Protein AF-A0A949KQK7-F1 (afdb_monomer)

Radius of gyration: 73.21 Å; Cα contacts (8 Å, |Δi|>4): 911; chains: 1; bounding box: 115×101×206 Å

Sequence (648 aa):
MLSIGRLEKIIQSLLAGIFLVFAVVSFAQAEELTQQEREYLRQKGAIVFISQTHYPPFEFLGEDGDHTGMSIELARWIATRFGFKTRFVNASFKDAQETVLSGNADVITSLFYSKKRDQVFDFTQIMFSVPASIFVKSDRPDIKRIEDLNGKTIAMQAGDYAYEFLESRRIKFKVVWTSNFAQATDMVIAGKADAVIGDEQIVLYHIYSNHLTDLIKKVGMPLYVGQNCMGVKHGNHVLQSILNKGISLAKETGTLDRINTTWLGIQYKVGKPFVVRNLNYFLTSAGLLIALALLAWLWNIRLRILVNKRAEALSHSEATLRAILANSPLGIGLVKNQVMVWHNQALGKMLGSGLKELDGQNLAKFFPNAVAFGRTAATIGNSLNETGEAVVETKCVRMDGTALDCVVHCAFLGDGEDGDAIIVMAQDISEQKQAQTKLIESEERYRLLAEHASDVIWSIDKDFKVTYVSPSVGKLRGFTPAEVVGQPLENTLSPKSMQLVHEVIKKITAQIAGGDHDIPSFTLELEQPRKDGSTVWTEVVVDVVFDAQSNYSHLQGVSRDITLRRELEAKLREAQKIEYLGALSAGIAHEFNNIMAVIMGYAELALGDIADPTALNSQLNEIINAAMRARNLVRQILIFSRQIEIEK

Foldseek 3Di:
DPDPVVVVVVVVVVVVVVVVVVVPPDPDDQDDADPVLLVCLVPVAAAEEEFEADFPQQWHADPVRDIHHLLVVLVVQLCVVSVHHYDYDYDHPVVNLVCQLVVVHFKHSKDFDDPVCVVWWDWAAFLDWWFWFKKAWLPDDQDAELQSQAAFEEEEEPPDPVVVLNVVVVGHHHYDYDNDLLVRLVCRLVVVGGIYTDRCLRNLLSCVVVVVPNTMDTHDGGSGITRITMIGTPPVVSVSVSSNSSSVVCVVVCVSVVSVCVRNNDDPPVPPPPCVVCVVVVVVVVVVVVVVVVVVVVVVVVVVVVVVVVVCVVVVVVVVVLVCQQPPCWWKFKDFPQFTQATYQNVQVVQVHDRPPRHGDGQCLFALHPVQVVVVVVQQVVCCVVPQKGWDWGWTAHPVGDIFTKIKIKGWDDDDDSGGMIMIIIDGCRVVVVVVVVVVVVVVVVLVCLQPDCWKKWWAWPQQFTQFIGQNCCVQAVDGRVVRGRDHPVLFFDPVQVVVVVVVVVVVVVCLVVVHLPDDKDWDFTWTHHPVRDIFTWIKIKDFDADPVSHGGIIIIITDTCPVVVVVVVVVVVVVVVVVVVVVVVVLVVLLVVLVVLLVVLVVVLVVPVVDPVSNVVSVVSNVVSVVVNVVSVVVVVVVVVVVVVVD

Secondary structure (DSSP, 8-state):
---HHHHHHHHHHHHHHHHHHHTT----PPPPPPHHHHHHHHHH-SEEEEEESEETTTEEE-TTS-EESHHHHHHHHHHHHHT--EEEEEE-HHHHHHHHHTTS-SEEEEEE--TTGGGTEEEPSPSEEEEEEEEEETT--S--SGGGGTT-EEEEETT-THHHHHHHTT---EEEEESSHHHHHHHHHTTSSSEEEEEHHHHHHHHHHTT-TTTEEEEEEEEEEEEEEEEEETT-HHHHHHHHHHHHHHHHTTHHHHHHHHHH---------HHHHSHHHHHHHHHHHHHHHHHHHHHHHHHHHHHHHHHHHHHHHHHHHHHHHHH-SSEEEEEETTEEEEE-HHHHHHHT--TTTSTT-BGGGGSSSHHHHHHHHHHHHHHHHHHSEEEEEEEEE-TTS-EEEEEEEEEE--SSS-TTEEEEEEEE-HHHHHHHHHHHHHHHHHHHHHHH-SSEEEEE-TTSBEEEE-TTHHHHHS--HHHHTT-BGGGGS-HHHHHHHHHHHHHHHHHHHTT---PPPEEEEEEEE-TTS-EEEEEEEEEEEE-TTS-EEEEEEEEEE-HHHHHHHHHHHHHHHHHHHHHHHHHHHHHHHHHHHHHHHHHHHHHH-TT-HHHHHHHHHHHHHHHHHHHHHHHHHHHHHHHHHHT-

pLDDT: mean 82.67, std 11.77, range [35.28, 97.31]

Mean predicted aligned error: 20.97 Å

Solvent-accessible surface area (backbone atoms only — not comparable to full-atom values): 34744 Å² total; per-residue (Å²): 134,83,58,72,70,60,57,53,51,53,51,53,53,50,53,53,51,52,53,56,63,64,70,66,71,76,83,82,74,81,76,74,82,51,74,68,48,54,50,48,52,70,72,68,50,62,47,29,33,33,37,44,61,85,41,54,56,40,25,21,60,44,99,88,68,46,84,35,33,50,43,46,50,50,52,52,49,36,26,64,75,72,72,47,49,78,42,82,44,78,33,55,77,69,54,35,54,52,36,25,70,72,63,81,26,53,28,34,50,74,40,68,72,45,82,79,52,56,75,57,24,40,66,34,63,72,74,44,80,37,36,29,28,40,32,30,37,51,90,57,80,79,59,51,46,80,77,51,44,53,77,33,36,33,15,29,34,72,90,49,68,65,57,62,53,40,52,77,69,70,53,52,62,44,79,43,78,26,95,37,57,60,58,12,46,51,34,21,67,72,65,78,20,62,24,20,60,36,47,38,62,37,48,49,42,47,29,62,78,66,71,37,66,81,48,41,38,80,36,55,72,56,81,48,68,44,41,30,13,35,32,25,37,54,90,46,58,61,62,37,48,54,52,32,45,36,52,50,49,28,54,75,71,43,48,49,58,47,47,50,32,74,76,70,41,83,73,80,67,77,67,65,54,72,65,66,68,39,37,64,60,52,52,51,50,49,50,51,50,52,51,51,49,49,50,52,49,52,48,51,51,52,48,52,53,52,50,49,52,51,51,49,52,49,53,48,50,51,50,48,51,51,50,51,44,50,69,30,88,46,15,37,34,37,29,42,88,61,22,28,70,40,63,26,50,28,32,20,59,71,35,66,46,56,85,69,70,54,48,73,37,54,58,62,73,36,25,87,38,73,66,57,33,53,53,51,51,51,53,41,51,52,32,32,74,73,68,50,42,23,76,47,79,47,62,34,25,25,76,88,67,53,75,43,42,28,41,39,38,38,34,66,68,76,96,70,97,66,88,57,41,34,40,37,37,37,37,82,40,48,66,58,54,50,51,53,49,50,48,52,53,48,53,52,49,53,51,51,53,48,59,67,36,83,48,26,43,37,30,24,41,85,84,43,24,26,72,42,50,27,58,25,36,33,79,75,30,62,42,54,40,80,74,50,42,68,37,51,55,75,84,56,38,34,77,74,35,44,55,58,48,52,58,50,50,54,52,50,54,51,39,51,74,69,72,53,85,85,68,76,71,46,76,45,84,34,42,28,60,28,73,89,74,51,73,43,44,24,43,34,41,41,40,76,38,61,44,101,81,70,43,86,50,34,40,38,36,39,38,34,83,37,53,69,58,53,51,51,53,51,52,48,53,52,50,51,53,51,50,56,53,51,58,49,51,55,55,50,51,52,54,48,49,53,37,48,50,51,32,50,52,30,51,56,49,35,70,71,37,68,90,39,69,67,61,28,52,53,29,52,49,50,29,52,53,30,54,52,51,51,55,51,52,56,50,53,52,56,53,54,58,48,56,69,58,72,77,111

Nearest PDB structures (foldseek):
  3h7m-assembly1_A  TM=8.837E-01  e=1.403E-20  Geobacter sulfurreducens
  3mpl-assembly1_A  TM=8.705E-01  e=1.695E-18  Bordetella pertussis Tohama I
  4q0c-assembly1_A  TM=7.655E-01  e=6.067E-19  Bordetella pertussis Tohama I
  3mpk-assembly1_A  TM=8.486E-01  e=9.945E-18  Bordetella pertussis Tohama I
  3del-assembly4_F  TM=5.961E-01  e=1.156E-13  Chlamydia trachomatis

Structure (mmCIF, N/CA/C/O backbone):
data_AF-A0A949KQK7-F1
#
_entry.id   AF-A0A949KQK7-F1
#
loop_
_atom_site.group_PDB
_atom_site.id
_atom_site.type_symbol
_atom_site.label_atom_id
_atom_site.label_alt_id
_atom_site.label_comp_id
_atom_site.label_asym_id
_atom_site.label_entity_id
_atom_site.label_seq_id
_atom_site.pdbx_PDB_ins_code
_atom_site.Cartn_x
_atom_site.Cartn_y
_atom_site.Cartn_z
_atom_site.occupancy
_atom_site.B_iso_or_equiv
_atom_site.auth_seq_id
_atom_site.auth_comp_id
_atom_site.auth_asym_id
_atom_site.auth_atom_id
_atom_site.pdbx_PDB_model_num
ATOM 1 N N . MET A 1 1 ? 0.143 -2.355 4.812 1.00 43.78 1 MET A N 1
ATOM 2 C CA . MET A 1 1 ? -0.078 -0.892 4.872 1.00 43.78 1 MET A CA 1
ATOM 3 C C . MET A 1 1 ? 1.267 -0.189 4.716 1.00 43.78 1 MET A C 1
ATOM 5 O O . MET A 1 1 ? 2.019 -0.099 5.676 1.00 43.78 1 MET A O 1
ATOM 9 N N . LEU A 1 2 ? 1.632 0.234 3.504 1.00 42.09 2 LEU A N 1
ATOM 10 C CA . LEU A 1 2 ? 2.791 1.115 3.312 1.00 42.09 2 LEU A CA 1
ATOM 11 C C . LEU A 1 2 ? 2.378 2.525 3.752 1.00 42.09 2 LEU A C 1
ATOM 13 O O . LEU A 1 2 ? 1.334 3.011 3.318 1.00 42.09 2 LEU A O 1
ATOM 17 N N . SER A 1 3 ? 3.140 3.143 4.660 1.00 52.34 3 SER A N 1
ATOM 18 C CA . SER A 1 3 ? 2.820 4.479 5.169 1.00 52.34 3 SER A CA 1
ATOM 19 C C . SER A 1 3 ? 2.810 5.494 4.025 1.00 52.34 3 SER A C 1
ATOM 21 O O . SER A 1 3 ? 3.633 5.429 3.110 1.00 52.34 3 SER A O 1
ATOM 23 N N . ILE A 1 4 ? 1.867 6.434 4.081 1.00 57.91 4 ILE A N 1
ATOM 24 C CA . ILE A 1 4 ? 1.615 7.455 3.052 1.00 57.91 4 ILE A CA 1
ATOM 25 C C . ILE A 1 4 ? 2.910 8.200 2.660 1.00 57.91 4 ILE A C 1
ATOM 27 O O . ILE A 1 4 ? 3.139 8.452 1.480 1.00 57.91 4 ILE A O 1
ATOM 31 N N . GLY A 1 5 ? 3.826 8.413 3.613 1.00 60.97 5 GLY A N 1
ATOM 32 C CA . GLY A 1 5 ? 5.120 9.057 3.362 1.00 60.97 5 GLY A CA 1
ATOM 33 C C . GLY A 1 5 ? 6.125 8.237 2.536 1.00 60.97 5 GLY A C 1
ATOM 34 O O . GLY A 1 5 ? 6.998 8.818 1.894 1.00 60.97 5 GLY A O 1
ATOM 35 N N . ARG A 1 6 ? 6.030 6.898 2.493 1.00 61.12 6 ARG A N 1
ATOM 36 C CA . ARG A 1 6 ? 6.888 6.086 1.602 1.00 61.12 6 ARG A CA 1
ATOM 37 C C . ARG A 1 6 ? 6.445 6.180 0.145 1.00 61.12 6 ARG A C 1
ATOM 39 O O . ARG A 1 6 ? 7.294 6.132 -0.738 1.00 61.12 6 ARG A O 1
ATOM 46 N N . LEU A 1 7 ? 5.146 6.344 -0.105 1.00 60.44 7 LEU A N 1
ATOM 47 C CA . LEU A 1 7 ? 4.610 6.463 -1.461 1.00 60.44 7 LEU A CA 1
ATOM 48 C C . LEU A 1 7 ? 4.981 7.815 -2.095 1.00 60.44 7 LEU A C 1
ATOM 50 O O . LEU A 1 7 ? 5.366 7.856 -3.259 1.00 60.44 7 LEU A O 1
ATOM 54 N N . GLU A 1 8 ? 4.953 8.903 -1.317 1.00 62.94 8 GLU A N 1
ATOM 55 C CA . GLU A 1 8 ? 5.377 10.235 -1.780 1.00 62.94 8 GLU A CA 1
ATOM 56 C C . GLU A 1 8 ? 6.862 10.284 -2.147 1.00 62.94 8 GLU A C 1
ATOM 58 O O . GLU A 1 8 ? 7.214 10.827 -3.194 1.00 62.94 8 GLU A O 1
ATOM 63 N N . LYS A 1 9 ? 7.730 9.642 -1.352 1.00 66.81 9 LYS A N 1
ATOM 64 C CA . LYS A 1 9 ? 9.161 9.546 -1.675 1.00 66.81 9 LYS A CA 1
ATOM 65 C C . LYS A 1 9 ? 9.409 8.794 -2.980 1.00 66.81 9 LYS A C 1
ATOM 67 O O . LYS A 1 9 ? 10.209 9.248 -3.787 1.00 66.81 9 LYS A O 1
ATOM 72 N N . ILE A 1 10 ? 8.693 7.695 -3.223 1.00 70.75 10 ILE A N 1
ATOM 73 C CA . ILE A 1 10 ? 8.828 6.913 -4.463 1.00 70.75 10 ILE A CA 1
ATOM 74 C C . ILE A 1 10 ? 8.394 7.738 -5.685 1.00 70.75 10 ILE A C 1
ATOM 76 O O . ILE A 1 10 ? 9.071 7.711 -6.711 1.00 70.75 10 ILE A O 1
ATOM 80 N N . ILE A 1 11 ? 7.315 8.518 -5.568 1.00 68.50 11 ILE A N 1
ATOM 81 C CA . ILE A 1 11 ? 6.828 9.391 -6.648 1.00 68.50 11 ILE A CA 1
ATOM 82 C C . ILE A 1 11 ? 7.821 10.528 -6.932 1.00 68.50 11 ILE A C 1
ATOM 84 O O . ILE A 1 11 ? 8.113 10.800 -8.096 1.00 68.50 11 ILE A O 1
ATOM 88 N N . GLN A 1 12 ? 8.394 11.149 -5.897 1.00 67.38 12 GLN A N 1
ATOM 89 C CA . GLN A 1 12 ? 9.430 12.174 -6.068 1.00 67.38 12 GLN A CA 1
ATOM 90 C C . GLN A 1 12 ? 10.703 11.608 -6.712 1.00 67.38 12 GLN A C 1
ATOM 92 O O . GLN A 1 12 ? 11.274 12.248 -7.593 1.00 67.38 12 GLN A O 1
ATOM 97 N N . SER A 1 13 ? 11.123 10.395 -6.338 1.00 65.75 13 SER A N 1
ATOM 98 C CA . SER A 1 13 ? 12.277 9.726 -6.953 1.00 65.75 13 SER A CA 1
ATOM 99 C C . SER A 1 13 ? 12.036 9.366 -8.424 1.00 65.75 13 SER A C 1
ATOM 101 O O . SER A 1 13 ? 12.937 9.518 -9.246 1.00 65.75 13 SER A O 1
ATOM 103 N N . LEU A 1 14 ? 10.819 8.942 -8.779 1.00 64.00 14 LEU A N 1
ATOM 104 C CA . LEU A 1 14 ? 10.433 8.655 -10.166 1.00 64.00 14 LEU A CA 1
ATOM 105 C C . LEU A 1 14 ? 10.374 9.923 -11.027 1.00 64.00 14 LEU A C 1
ATOM 107 O O . LEU A 1 14 ? 10.883 9.919 -12.146 1.00 64.00 14 LEU A O 1
ATOM 111 N N . LEU A 1 15 ? 9.818 11.020 -10.504 1.00 58.22 15 LEU A N 1
ATOM 112 C CA . LEU A 1 15 ? 9.788 12.313 -11.197 1.00 58.22 15 LEU A CA 1
ATOM 113 C C . LEU A 1 15 ? 11.195 12.892 -11.394 1.00 58.22 15 LEU A C 1
ATOM 115 O O . LEU A 1 15 ? 11.500 13.378 -12.481 1.00 58.22 15 LEU A O 1
ATOM 119 N N . ALA A 1 16 ? 12.069 12.775 -10.391 1.00 56.09 16 ALA A N 1
ATOM 120 C CA . ALA A 1 16 ? 13.472 13.171 -10.508 1.00 56.09 16 ALA A CA 1
ATOM 121 C C . ALA A 1 16 ? 14.220 12.327 -11.555 1.00 56.09 16 ALA A C 1
ATOM 123 O O . ALA A 1 16 ? 14.989 12.872 -12.344 1.00 56.09 16 ALA A O 1
ATOM 124 N N . GLY A 1 17 ? 13.945 11.019 -11.622 1.00 52.69 17 GLY A N 1
ATOM 125 C CA . GLY A 1 17 ? 14.497 10.134 -12.650 1.00 52.69 17 GLY A CA 1
ATOM 126 C C . GLY A 1 17 ? 14.051 10.508 -14.067 1.00 52.69 17 GLY A C 1
ATOM 127 O O . GLY A 1 17 ? 14.869 10.526 -14.982 1.00 52.69 17 GLY A O 1
ATOM 128 N N . ILE A 1 18 ? 12.781 10.882 -14.250 1.00 56.75 18 ILE A N 1
ATOM 129 C CA . ILE A 1 18 ? 12.244 11.318 -15.551 1.00 56.75 18 ILE A CA 1
ATOM 130 C C . ILE A 1 18 ? 12.834 12.674 -15.973 1.00 56.75 18 ILE A C 1
ATOM 132 O O . ILE A 1 18 ? 13.157 12.860 -17.146 1.00 56.75 18 ILE A O 1
ATOM 136 N N . PHE A 1 19 ? 13.048 13.597 -15.029 1.00 49.59 19 PHE A N 1
ATOM 137 C CA . PHE A 1 19 ? 13.694 14.886 -15.305 1.00 49.59 19 PHE A CA 1
ATOM 138 C C . PHE A 1 19 ? 15.176 14.722 -15.679 1.00 49.59 19 PHE A C 1
ATOM 140 O O . PHE A 1 19 ? 15.670 15.412 -16.569 1.00 49.59 19 PHE A O 1
ATOM 147 N N . LEU A 1 20 ? 15.866 13.754 -15.064 1.00 47.12 20 LEU A N 1
ATOM 148 C CA . LEU A 1 20 ? 17.252 13.421 -15.398 1.00 47.12 20 LEU A CA 1
ATOM 149 C C . LEU A 1 20 ? 17.371 12.818 -16.805 1.00 47.12 20 LEU A C 1
ATOM 151 O O . LEU A 1 20 ? 18.326 13.111 -17.511 1.00 47.12 20 LEU A O 1
ATOM 155 N N . VAL A 1 21 ? 16.387 12.023 -17.241 1.00 50.41 21 VAL A N 1
ATOM 156 C CA . VAL A 1 21 ? 16.358 11.445 -18.598 1.00 50.41 21 VAL A CA 1
ATOM 157 C C . VAL A 1 21 ? 16.067 12.511 -19.665 1.00 50.41 21 VAL A C 1
ATOM 159 O O . VAL A 1 21 ? 16.608 12.429 -20.765 1.00 50.41 21 VAL A O 1
ATOM 162 N N . PHE A 1 22 ? 15.286 13.550 -19.347 1.00 46.00 22 PHE A N 1
ATOM 163 C CA . PHE A 1 22 ? 15.026 14.664 -20.272 1.00 46.00 22 PHE A CA 1
ATOM 164 C C . PHE A 1 22 ? 16.186 15.667 -20.386 1.00 46.00 22 PHE A C 1
ATOM 166 O O . PHE A 1 22 ? 16.317 16.328 -21.414 1.00 46.00 22 PHE A O 1
ATOM 173 N N . ALA A 1 23 ? 17.060 15.753 -19.380 1.00 38.84 23 ALA A N 1
ATOM 174 C CA . ALA A 1 23 ? 18.218 16.648 -19.395 1.00 38.84 23 ALA A CA 1
ATOM 175 C C . ALA A 1 23 ? 19.399 16.143 -20.257 1.00 38.84 23 ALA A C 1
ATOM 177 O O . ALA A 1 23 ? 20.350 16.890 -20.473 1.00 38.84 23 ALA A O 1
ATOM 178 N N . VAL A 1 24 ? 19.350 14.909 -20.782 1.00 38.44 24 VAL A N 1
ATOM 179 C CA . VAL A 1 24 ? 20.437 14.300 -21.588 1.00 38.44 24 VAL A CA 1
ATOM 180 C C . VAL A 1 24 ? 20.128 14.318 -23.095 1.00 38.44 24 VAL A C 1
ATOM 182 O O . VAL A 1 24 ? 20.645 13.515 -23.867 1.00 38.44 24 VAL A O 1
ATOM 185 N N . VAL A 1 25 ? 19.306 15.259 -23.566 1.00 39.59 25 VAL A N 1
ATOM 186 C CA . VAL A 1 25 ? 19.261 15.579 -25.002 1.00 39.59 25 VAL A CA 1
ATOM 187 C C . VAL A 1 25 ? 20.392 16.568 -25.291 1.00 39.59 25 VAL A C 1
ATOM 189 O O . VAL A 1 25 ? 20.261 17.774 -25.104 1.00 39.59 25 VAL A O 1
ATOM 192 N N . SER A 1 26 ? 21.540 16.009 -25.673 1.00 35.28 26 SER A N 1
ATOM 193 C CA . SER A 1 26 ? 22.795 16.698 -25.974 1.00 35.28 26 SER A CA 1
ATOM 194 C C . SER A 1 26 ? 22.637 17.856 -26.964 1.00 35.28 26 SER A C 1
ATOM 196 O O . SER A 1 26 ? 22.290 17.651 -28.126 1.00 35.28 26 SER A O 1
ATOM 198 N N . PHE A 1 27 ? 23.028 19.057 -26.539 1.00 35.84 27 PHE A N 1
ATOM 199 C CA . PHE A 1 27 ? 23.595 20.049 -27.447 1.00 35.84 27 PHE A CA 1
ATOM 200 C C . PHE A 1 27 ? 25.020 19.598 -27.791 1.00 35.84 27 PHE A C 1
ATOM 202 O O . PHE A 1 27 ? 25.935 19.750 -26.985 1.00 35.84 27 PHE A O 1
ATOM 209 N N . ALA A 1 28 ? 25.209 19.003 -28.967 1.00 40.41 28 ALA A N 1
ATOM 210 C CA . ALA A 1 28 ? 26.539 18.822 -29.536 1.00 40.41 28 ALA A CA 1
ATOM 211 C C . ALA A 1 28 ? 26.996 20.175 -30.107 1.00 40.41 28 ALA A C 1
ATOM 213 O O . ALA A 1 28 ? 26.491 20.623 -31.135 1.00 40.41 28 ALA A O 1
ATOM 214 N N . GLN A 1 29 ? 27.892 20.867 -29.401 1.00 41.12 29 GLN A N 1
ATOM 215 C CA . GLN A 1 29 ? 28.650 21.981 -29.968 1.00 41.12 29 GLN A CA 1
ATOM 216 C C . GLN A 1 29 ? 29.774 21.406 -30.836 1.00 41.12 29 GLN A C 1
ATOM 218 O O . GLN A 1 29 ? 30.552 20.581 -30.365 1.00 41.12 29 GLN A O 1
ATOM 223 N N . ALA A 1 30 ? 29.857 21.851 -32.088 1.00 49.88 30 ALA A N 1
ATOM 224 C CA . ALA A 1 30 ? 30.964 21.542 -32.984 1.00 49.88 30 ALA A CA 1
ATOM 225 C C . ALA A 1 30 ? 32.301 22.013 -32.371 1.00 49.88 30 ALA A C 1
ATOM 227 O O . ALA A 1 30 ? 32.424 23.173 -31.976 1.00 49.88 30 ALA A O 1
ATOM 228 N N . GLU A 1 31 ? 33.299 21.130 -32.280 1.00 61.34 31 GLU A N 1
ATOM 229 C CA . GLU A 1 31 ? 34.585 21.431 -31.636 1.00 61.34 31 GLU A CA 1
ATOM 230 C C . GLU A 1 31 ? 35.428 22.437 -32.445 1.00 61.34 31 GLU A C 1
ATOM 232 O O . GLU A 1 31 ? 35.835 22.176 -33.579 1.00 61.34 31 GLU A O 1
ATOM 237 N N . GLU A 1 32 ? 35.758 23.584 -31.843 1.00 79.38 32 GLU A N 1
ATOM 238 C CA . GLU A 1 32 ? 36.748 24.523 -32.384 1.00 79.38 32 GLU A CA 1
ATOM 239 C C . GLU A 1 32 ? 38.189 23.970 -32.290 1.00 79.38 32 GLU A C 1
ATOM 241 O O . GLU A 1 32 ? 38.509 23.089 -31.480 1.00 79.38 32 GLU A O 1
ATOM 246 N N . LEU A 1 33 ? 39.104 24.501 -33.116 1.00 87.50 33 LEU A N 1
ATOM 247 C CA . LEU A 1 33 ? 40.530 24.165 -33.021 1.00 87.50 33 LEU A CA 1
ATOM 248 C C . LEU A 1 33 ? 41.122 24.634 -31.684 1.00 87.50 33 LEU A C 1
ATOM 250 O O . LEU A 1 33 ? 40.883 25.759 -31.239 1.00 87.50 33 LEU A O 1
ATOM 254 N N . THR A 1 34 ? 41.958 23.798 -31.071 1.00 91.25 34 THR A N 1
ATOM 255 C CA . THR A 1 34 ? 42.685 24.150 -29.848 1.00 91.25 34 THR A CA 1
ATOM 256 C C . THR A 1 34 ? 43.791 25.167 -30.139 1.00 91.25 34 THR A C 1
ATOM 258 O O . THR A 1 34 ? 44.189 25.404 -31.283 1.00 91.25 34 THR A O 1
ATOM 261 N N . GLN A 1 35 ? 44.334 25.788 -29.089 1.00 87.88 35 GLN A N 1
ATOM 262 C CA . GLN A 1 35 ? 45.470 26.702 -29.232 1.00 87.88 35 GLN A CA 1
ATOM 263 C C . GLN A 1 35 ? 46.709 26.008 -29.828 1.00 87.88 35 GLN A C 1
ATOM 265 O O . GLN A 1 35 ? 47.366 26.593 -30.685 1.00 87.88 35 GLN A O 1
ATOM 270 N N . GLN A 1 36 ? 46.979 24.757 -29.438 1.00 91.19 36 GLN A N 1
ATOM 271 C CA . GLN A 1 36 ? 48.092 23.956 -29.959 1.00 91.19 36 GLN A CA 1
ATOM 272 C C . GLN A 1 36 ? 47.938 23.658 -31.459 1.00 91.19 36 GLN A C 1
ATOM 274 O O . GLN A 1 36 ? 48.897 23.768 -32.216 1.00 91.19 36 GLN A O 1
ATOM 279 N N . GLU A 1 37 ? 46.725 23.326 -31.901 1.00 92.94 37 GLU A N 1
ATOM 280 C CA . GLU A 1 37 ? 46.416 23.042 -33.307 1.00 92.94 37 GLU A CA 1
ATOM 281 C C . GLU A 1 37 ? 46.562 24.289 -34.189 1.00 92.94 37 GLU A C 1
ATOM 283 O O . GLU A 1 37 ? 47.128 24.226 -35.281 1.00 92.94 37 GLU A O 1
ATOM 288 N N . ARG A 1 38 ? 46.104 25.447 -33.698 1.00 90.75 38 ARG A N 1
ATOM 289 C CA . ARG A 1 38 ? 46.267 26.728 -34.402 1.00 90.75 38 ARG A CA 1
ATOM 290 C C . ARG A 1 38 ? 47.735 27.114 -34.559 1.00 90.75 38 ARG A C 1
ATOM 292 O O . ARG A 1 38 ? 48.121 27.591 -35.623 1.00 90.75 38 ARG A O 1
ATOM 299 N N . GLU A 1 39 ? 48.544 26.902 -33.525 1.00 91.12 39 GLU A N 1
ATOM 300 C CA . GLU A 1 39 ? 49.979 27.188 -33.581 1.00 91.12 39 GLU A CA 1
ATOM 301 C C . GLU A 1 39 ? 50.711 26.229 -34.529 1.00 91.12 39 GLU A C 1
ATOM 303 O O . GLU A 1 39 ? 51.517 26.669 -35.348 1.00 91.12 39 GLU A O 1
ATOM 308 N N . TYR A 1 40 ? 50.351 24.941 -34.512 1.00 92.94 40 TYR A N 1
ATOM 309 C CA . TYR A 1 40 ? 50.865 23.959 -35.467 1.00 92.94 40 TYR A CA 1
ATOM 310 C C . TYR A 1 40 ? 50.624 24.392 -36.919 1.00 92.94 40 TYR A C 1
ATOM 312 O O . TYR A 1 40 ? 51.561 24.410 -37.717 1.00 92.94 40 TYR A O 1
ATOM 320 N N . LEU A 1 41 ? 49.397 24.806 -37.264 1.00 91.81 41 LEU A N 1
ATOM 321 C CA . LEU A 1 41 ? 49.068 25.259 -38.623 1.00 91.81 41 LEU A CA 1
ATOM 322 C C . LEU A 1 41 ? 49.826 26.533 -39.029 1.00 91.81 41 LEU A C 1
ATOM 324 O O . LEU A 1 41 ? 50.193 26.674 -40.195 1.00 91.81 41 LEU A O 1
ATOM 328 N N . ARG A 1 42 ? 50.097 27.447 -38.085 1.00 88.06 42 ARG A N 1
ATOM 329 C CA . ARG A 1 42 ? 50.893 28.660 -38.346 1.00 88.06 42 ARG A CA 1
ATOM 330 C C . ARG A 1 42 ? 52.354 28.344 -38.660 1.00 88.06 42 ARG A C 1
ATOM 332 O O . ARG A 1 42 ? 52.924 28.979 -39.542 1.00 88.06 42 ARG A O 1
ATOM 339 N N . GLN A 1 43 ? 52.945 27.375 -37.962 1.00 90.12 43 GLN A N 1
ATOM 340 C CA . GLN A 1 43 ? 54.361 27.021 -38.107 1.00 90.12 43 GLN A CA 1
ATOM 341 C C . GLN A 1 43 ? 54.630 26.068 -39.280 1.00 90.12 43 GLN A C 1
ATOM 343 O O . GLN A 1 43 ? 55.660 26.178 -39.941 1.00 90.12 43 GLN A O 1
ATOM 348 N N . LYS A 1 44 ? 53.715 25.128 -39.552 1.00 86.06 44 LYS A N 1
ATOM 349 C CA . LYS A 1 44 ? 53.914 24.032 -40.515 1.00 86.06 44 LYS A CA 1
ATOM 350 C C . LYS A 1 44 ? 53.931 24.488 -41.983 1.00 86.06 44 LYS A C 1
ATOM 352 O O . LYS A 1 44 ? 54.554 23.829 -42.813 1.00 86.06 44 LYS A O 1
ATOM 357 N N . GLY A 1 45 ? 53.283 25.607 -42.312 1.00 86.38 45 GLY A N 1
ATOM 358 C CA . GLY A 1 45 ? 53.172 26.100 -43.688 1.00 86.38 45 GLY A CA 1
ATOM 359 C C . GLY A 1 45 ? 52.099 25.361 -44.497 1.00 86.38 45 GLY A C 1
ATOM 360 O O . GLY A 1 45 ? 50.999 25.124 -44.003 1.00 86.38 45 GLY A O 1
ATOM 361 N N . ALA A 1 46 ? 52.376 25.045 -45.766 1.00 92.44 46 ALA A N 1
ATOM 362 C CA . ALA A 1 46 ? 51.423 24.318 -46.607 1.00 92.44 46 ALA A CA 1
ATOM 363 C C . ALA A 1 46 ? 51.441 22.817 -46.283 1.00 92.44 46 ALA A C 1
ATOM 365 O O . ALA A 1 46 ? 52.484 22.181 -46.410 1.00 92.44 46 ALA A O 1
ATOM 366 N N . ILE A 1 47 ? 50.282 22.257 -45.929 1.00 95.50 47 ILE A N 1
ATOM 367 C CA . ILE A 1 47 ? 50.118 20.818 -45.699 1.00 95.50 47 ILE A CA 1
ATOM 368 C C . ILE A 1 47 ? 50.156 20.094 -47.044 1.00 95.50 47 ILE A C 1
ATOM 370 O O . ILE A 1 47 ? 49.399 20.424 -47.965 1.00 95.50 47 ILE A O 1
ATOM 374 N N . VAL A 1 48 ? 51.051 19.116 -47.158 1.00 95.69 48 VAL A N 1
ATOM 375 C CA . VAL A 1 48 ? 51.281 18.358 -48.388 1.00 95.69 48 VAL A CA 1
ATOM 376 C C . VAL A 1 48 ? 50.441 17.085 -48.375 1.00 95.69 48 VAL A C 1
ATOM 378 O O . VAL A 1 48 ? 50.726 16.143 -47.636 1.00 95.69 48 VAL A O 1
ATOM 381 N N . PHE A 1 49 ? 49.417 17.059 -49.215 1.00 94.88 49 PHE A N 1
ATOM 382 C CA . PHE A 1 49 ? 48.546 15.916 -49.438 1.00 94.88 49 PHE A CA 1
ATOM 383 C C . PHE A 1 49 ? 49.081 15.092 -50.610 1.00 94.88 49 PHE A C 1
ATOM 385 O O . PHE A 1 49 ? 49.262 15.624 -51.706 1.00 94.88 49 PHE A O 1
ATOM 392 N N . ILE A 1 50 ? 49.336 13.804 -50.392 1.00 92.38 50 ILE A N 1
ATOM 393 C CA . ILE A 1 50 ? 49.693 12.882 -51.466 1.00 92.38 50 ILE A CA 1
ATOM 394 C C . ILE A 1 50 ? 48.450 12.161 -51.964 1.00 92.38 50 ILE A C 1
ATOM 396 O O . ILE A 1 50 ? 47.752 11.535 -51.172 1.00 92.38 50 ILE A O 1
ATOM 400 N N . SER A 1 51 ? 48.202 12.291 -53.262 1.00 85.50 51 SER A N 1
ATOM 401 C CA . SER A 1 51 ? 47.044 11.796 -53.992 1.00 85.50 51 SER A CA 1
ATOM 402 C C . SER A 1 51 ? 47.446 10.663 -54.927 1.00 85.50 51 SER A C 1
ATOM 404 O O . SER A 1 51 ? 48.541 10.667 -55.498 1.00 85.50 51 SER A O 1
ATOM 406 N N . GLN A 1 52 ? 46.545 9.711 -55.136 1.00 77.25 52 GLN A N 1
ATOM 407 C CA . GLN A 1 52 ? 46.692 8.718 -56.200 1.00 77.25 52 GLN A CA 1
ATOM 408 C C . GLN A 1 52 ? 46.222 9.288 -57.542 1.00 77.25 52 GLN A C 1
ATOM 410 O O . GLN A 1 52 ? 45.303 10.102 -57.601 1.00 77.25 52 GLN A O 1
ATOM 415 N N . THR A 1 53 ? 46.850 8.849 -58.636 1.00 70.25 53 THR A N 1
ATOM 416 C CA . THR A 1 53 ? 46.573 9.370 -59.987 1.00 70.25 53 THR A CA 1
ATOM 417 C C . THR A 1 53 ? 45.340 8.764 -60.660 1.00 70.25 53 THR A C 1
ATOM 419 O O . THR A 1 53 ? 44.788 9.386 -61.562 1.00 70.25 53 THR A O 1
ATOM 422 N N . HIS A 1 54 ? 44.904 7.568 -60.252 1.00 75.19 54 HIS A N 1
ATOM 423 C CA . HIS A 1 54 ? 43.880 6.784 -60.959 1.00 75.19 54 HIS A CA 1
ATOM 424 C C . HIS A 1 54 ? 42.890 6.105 -59.996 1.00 75.19 54 HIS A C 1
ATOM 426 O O . HIS A 1 54 ? 42.750 4.881 -60.012 1.00 75.19 54 HIS A O 1
ATOM 432 N N . TYR A 1 55 ? 42.210 6.882 -59.145 1.00 79.31 55 TYR A N 1
ATOM 433 C CA . TYR A 1 55 ? 41.246 6.350 -58.172 1.00 79.31 55 TYR A CA 1
ATOM 434 C C . TYR A 1 55 ? 39.923 7.157 -58.110 1.00 79.31 55 TYR A C 1
ATOM 436 O O . TYR A 1 55 ? 39.514 7.629 -57.041 1.00 79.31 55 TYR A O 1
ATOM 444 N N . PRO A 1 56 ? 39.217 7.352 -59.246 1.00 84.62 56 PRO A N 1
ATOM 445 C CA . PRO A 1 56 ? 37.936 8.054 -59.257 1.00 84.62 56 PRO A CA 1
ATOM 446 C C . PRO A 1 56 ? 36.835 7.241 -58.548 1.00 84.62 56 PRO A C 1
ATOM 448 O O . PRO A 1 56 ? 36.852 6.015 -58.615 1.00 84.62 56 PRO A O 1
ATOM 451 N N . PRO A 1 57 ? 35.851 7.880 -57.889 1.00 87.81 57 PRO A N 1
ATOM 452 C CA . PRO A 1 57 ? 35.657 9.325 -57.754 1.00 87.81 57 PRO A CA 1
ATOM 453 C C . PRO A 1 57 ? 36.381 9.939 -56.541 1.00 87.81 57 PRO A C 1
ATOM 455 O O . PRO A 1 57 ? 36.133 11.094 -56.209 1.00 87.81 57 PRO A O 1
ATOM 458 N N . PHE A 1 58 ? 37.234 9.194 -55.832 1.00 88.50 58 PHE A N 1
ATOM 459 C CA . PHE A 1 58 ? 37.861 9.676 -54.596 1.00 88.50 58 PHE A CA 1
ATOM 460 C C . PHE A 1 58 ? 39.023 10.631 -54.860 1.00 88.50 58 PHE A C 1
ATOM 462 O O . PHE A 1 58 ? 39.085 11.692 -54.238 1.00 88.50 58 PHE A O 1
ATOM 469 N N . GLU A 1 59 ? 39.926 10.257 -55.764 1.00 88.25 59 GLU A N 1
ATOM 470 C CA . GLU A 1 59 ? 41.114 11.035 -56.110 1.00 88.25 59 GLU A CA 1
ATOM 471 C C . GLU A 1 59 ? 41.666 10.653 -57.492 1.00 88.25 59 GLU A C 1
ATOM 473 O O . GLU A 1 59 ? 41.948 9.489 -57.781 1.00 88.25 59 GLU A O 1
ATOM 478 N N . PHE A 1 60 ? 41.773 11.633 -58.383 1.00 86.25 60 PHE A N 1
ATOM 479 C CA . PHE A 1 60 ? 42.304 11.460 -59.733 1.00 86.25 60 PHE A CA 1
ATOM 480 C C . PHE A 1 60 ? 42.635 12.824 -60.355 1.00 86.25 60 PHE A C 1
ATOM 482 O O . PHE A 1 60 ? 42.350 13.873 -59.774 1.00 86.25 60 PHE A O 1
ATOM 489 N N . LEU A 1 61 ? 43.259 12.816 -61.532 1.00 86.19 61 LEU A N 1
ATOM 490 C CA . LEU A 1 61 ? 43.511 14.033 -62.306 1.00 86.19 61 LEU A CA 1
ATOM 491 C C . LEU A 1 61 ? 42.325 14.355 -63.222 1.00 86.19 61 LEU A C 1
ATOM 493 O O . LEU A 1 61 ? 41.857 13.481 -63.953 1.00 86.19 61 LEU A O 1
ATOM 497 N N . GLY A 1 62 ? 41.854 15.601 -63.180 1.00 80.88 62 GLY A N 1
ATOM 498 C CA . GLY A 1 62 ? 40.842 16.125 -64.095 1.00 80.88 62 GLY A CA 1
ATOM 499 C C . GLY A 1 62 ? 41.379 16.324 -65.516 1.00 80.88 62 GLY A C 1
ATOM 500 O O . GLY A 1 62 ? 42.574 16.174 -65.778 1.00 80.88 62 GLY A O 1
ATOM 501 N N . GLU A 1 63 ? 40.496 16.692 -66.447 1.00 78.56 63 GLU A N 1
ATOM 502 C CA . GLU A 1 63 ? 40.865 16.987 -67.845 1.00 78.56 63 GLU A CA 1
ATOM 503 C C . GLU A 1 63 ? 41.815 18.192 -67.973 1.00 78.56 63 GLU A C 1
ATOM 505 O O . GLU A 1 63 ? 42.591 18.286 -68.922 1.00 78.56 63 GLU A O 1
ATOM 510 N N . ASP A 1 64 ? 41.782 19.094 -66.993 1.00 80.19 64 ASP A N 1
ATOM 511 C CA . ASP A 1 64 ? 42.657 20.259 -66.850 1.00 80.19 64 ASP A CA 1
ATOM 512 C C . ASP A 1 64 ? 44.029 19.927 -66.234 1.00 80.19 64 ASP A C 1
ATOM 514 O O . ASP A 1 64 ? 44.903 20.793 -66.154 1.00 80.19 64 ASP A O 1
ATOM 518 N N . GLY A 1 65 ? 44.236 18.676 -65.811 1.00 81.50 65 GLY A N 1
ATOM 519 C CA . GLY A 1 65 ? 45.441 18.223 -65.124 1.00 81.50 65 GLY A CA 1
ATOM 520 C C . GLY A 1 65 ? 45.512 18.609 -63.642 1.00 81.50 65 GLY A C 1
ATOM 521 O O . GLY A 1 65 ? 46.548 18.357 -63.020 1.00 81.50 65 GLY A O 1
ATOM 522 N N . ASP A 1 66 ? 44.453 19.187 -63.056 1.00 86.31 66 ASP A N 1
ATOM 523 C CA . ASP A 1 66 ? 44.382 19.456 -61.615 1.00 86.31 66 ASP A CA 1
ATOM 524 C C . ASP A 1 66 ? 43.850 18.242 -60.833 1.00 86.31 66 ASP A C 1
ATOM 526 O O . ASP A 1 66 ? 43.194 17.345 -61.365 1.00 86.31 66 ASP A O 1
ATOM 530 N N . HIS A 1 67 ? 44.147 18.194 -59.535 1.00 88.56 67 HIS A N 1
ATOM 531 C CA . HIS A 1 67 ? 43.674 17.132 -58.654 1.00 88.56 67 HIS A CA 1
ATOM 532 C C . HIS A 1 67 ? 42.192 17.339 -58.347 1.00 88.56 67 HIS A C 1
ATOM 534 O O . HIS A 1 67 ? 41.772 18.405 -57.886 1.00 88.56 67 HIS A O 1
ATOM 540 N N . THR A 1 68 ? 41.402 16.292 -58.543 1.00 89.19 68 THR A N 1
ATOM 541 C CA . THR A 1 68 ? 39.963 16.303 -58.302 1.00 89.19 68 THR A CA 1
ATOM 542 C C . THR A 1 68 ? 39.501 14.998 -57.653 1.00 89.19 68 THR A C 1
ATOM 544 O O . THR A 1 68 ? 40.266 14.041 -57.515 1.00 89.19 68 THR A O 1
ATOM 547 N N . GLY A 1 69 ? 38.257 14.982 -57.187 1.00 90.25 69 GLY A N 1
ATOM 548 C CA . GLY A 1 69 ? 37.650 13.861 -56.476 1.00 90.25 69 GLY A CA 1
ATOM 549 C C . GLY A 1 69 ? 37.195 14.208 -55.060 1.00 90.25 69 GLY A C 1
ATOM 550 O O . GLY A 1 69 ? 37.568 15.226 -54.472 1.00 90.25 69 GLY A O 1
ATOM 551 N N . MET A 1 70 ? 36.385 13.321 -54.491 1.00 92.06 70 MET A N 1
ATOM 552 C CA . MET A 1 70 ? 35.716 13.498 -53.201 1.00 92.06 70 MET A CA 1
ATOM 553 C C . MET A 1 70 ? 36.688 13.741 -52.038 1.00 92.06 70 MET A C 1
ATOM 555 O O . MET A 1 70 ? 36.434 14.593 -51.184 1.00 92.06 70 MET A O 1
ATOM 559 N N . SER A 1 71 ? 37.806 13.010 -51.993 1.00 92.50 71 SER A N 1
ATOM 560 C CA . SER A 1 71 ? 38.817 13.151 -50.937 1.00 92.50 71 SER A CA 1
ATOM 561 C C . SER A 1 71 ? 39.586 14.468 -51.074 1.00 92.50 71 SER A C 1
ATOM 563 O O . SER A 1 71 ? 39.911 15.104 -50.069 1.00 92.50 71 SER A O 1
ATOM 565 N N . ILE A 1 72 ? 39.825 14.915 -52.311 1.00 93.44 72 ILE A N 1
ATOM 566 C CA . ILE A 1 72 ? 40.499 16.184 -52.617 1.00 93.44 72 ILE A CA 1
ATOM 567 C C . ILE A 1 72 ? 39.605 17.374 -52.262 1.00 93.44 72 ILE A C 1
ATOM 569 O O . ILE A 1 72 ? 40.057 18.315 -51.606 1.00 93.44 72 ILE A O 1
ATOM 573 N N . GLU A 1 73 ? 38.322 17.322 -52.623 1.00 93.75 73 GLU A N 1
ATOM 574 C CA . GLU A 1 73 ? 37.343 18.343 -52.246 1.00 93.75 73 GLU A CA 1
ATOM 575 C C . GLU A 1 73 ? 37.180 18.458 -50.734 1.00 93.75 73 GLU A C 1
ATOM 577 O O . GLU A 1 73 ? 37.162 19.569 -50.201 1.00 93.75 73 GLU A O 1
ATOM 582 N N . LEU A 1 74 ? 37.120 17.327 -50.026 1.00 94.75 74 LEU A N 1
ATOM 583 C CA . LEU A 1 74 ? 37.052 17.326 -48.570 1.00 94.75 74 LEU A CA 1
ATOM 584 C C . LEU A 1 74 ? 38.306 17.961 -47.956 1.00 94.75 74 LEU A C 1
ATOM 586 O O . LEU A 1 74 ? 38.185 18.817 -47.082 1.00 94.75 74 LEU A O 1
ATOM 590 N N . ALA A 1 75 ? 39.503 17.610 -48.438 1.00 94.50 75 ALA A N 1
ATOM 591 C CA . ALA A 1 75 ? 40.753 18.210 -47.971 1.00 94.50 75 ALA A CA 1
ATOM 592 C C . ALA A 1 75 ? 40.793 19.731 -48.211 1.00 94.50 75 ALA A C 1
ATOM 594 O O . ALA A 1 75 ? 41.124 20.492 -47.298 1.00 94.50 75 ALA A O 1
ATOM 595 N N . ARG A 1 76 ? 40.391 20.194 -49.404 1.00 94.69 76 ARG A N 1
ATOM 596 C CA . ARG A 1 76 ? 40.281 21.627 -49.745 1.00 94.69 76 ARG A CA 1
ATOM 597 C C . ARG A 1 76 ? 39.255 22.348 -48.872 1.00 94.69 76 ARG A C 1
ATOM 599 O O . ARG A 1 76 ? 39.493 23.477 -48.437 1.00 94.69 76 ARG A O 1
ATOM 606 N N . TRP A 1 77 ? 38.127 21.704 -48.584 1.00 94.75 77 TRP A N 1
ATOM 607 C CA . TRP A 1 77 ? 37.093 22.265 -47.721 1.00 94.75 77 TRP A CA 1
ATOM 608 C C . TRP A 1 77 ? 37.580 22.414 -46.278 1.00 94.75 77 TRP A C 1
ATOM 610 O O . TRP A 1 77 ? 37.428 23.488 -45.697 1.00 94.75 77 TRP A O 1
ATOM 620 N N . ILE A 1 78 ? 38.232 21.386 -45.721 1.00 94.50 78 ILE A N 1
ATOM 621 C CA . ILE A 1 78 ? 38.823 21.436 -44.373 1.00 94.50 78 ILE A CA 1
ATOM 622 C C . ILE A 1 78 ? 39.875 22.550 -44.302 1.00 94.50 78 ILE A C 1
ATOM 624 O O . ILE A 1 78 ? 39.872 23.348 -43.365 1.00 94.50 78 ILE A O 1
ATOM 628 N N . ALA A 1 79 ? 40.727 22.651 -45.322 1.00 94.00 79 ALA A N 1
ATOM 629 C CA . ALA A 1 79 ? 41.735 23.698 -45.429 1.00 94.00 79 ALA A CA 1
ATOM 630 C C . ALA A 1 79 ? 41.139 25.105 -45.459 1.00 94.00 79 ALA A C 1
ATOM 632 O O . ALA A 1 79 ? 41.588 25.983 -44.725 1.00 94.00 79 ALA A O 1
ATOM 633 N N . THR A 1 80 ? 40.078 25.300 -46.243 1.00 93.31 80 THR A N 1
ATOM 634 C CA . THR A 1 80 ? 39.339 26.567 -46.305 1.00 93.31 80 THR A CA 1
ATOM 635 C C . THR A 1 80 ? 38.699 26.889 -44.958 1.00 93.31 80 THR A C 1
ATOM 637 O O . THR A 1 80 ? 38.754 28.025 -44.493 1.00 93.31 80 THR A O 1
ATOM 640 N N . ARG A 1 81 ? 38.119 25.882 -44.297 1.00 92.88 81 ARG A N 1
ATOM 641 C CA . ARG A 1 81 ? 37.421 26.050 -43.023 1.00 92.88 81 ARG A CA 1
ATOM 642 C C . ARG A 1 81 ? 38.360 26.407 -41.873 1.00 92.88 81 ARG A C 1
ATOM 644 O O . ARG A 1 81 ? 37.973 27.181 -41.002 1.00 92.88 81 ARG A O 1
ATOM 651 N N . PHE A 1 82 ? 39.568 25.855 -41.869 1.00 92.19 82 PHE A N 1
ATOM 652 C CA . PHE A 1 82 ? 40.561 26.073 -40.817 1.00 92.19 82 PHE A CA 1
ATOM 653 C C . PHE A 1 82 ? 41.691 27.033 -41.200 1.00 92.19 82 PHE A C 1
ATOM 655 O O . PHE A 1 82 ? 42.551 27.321 -40.371 1.00 92.19 82 PHE A O 1
ATOM 662 N N . GLY A 1 83 ? 41.671 27.573 -42.419 1.00 89.81 83 GLY A N 1
ATOM 663 C CA . GLY A 1 83 ? 42.570 28.635 -42.861 1.00 89.81 83 GLY A CA 1
ATOM 664 C C . GLY A 1 83 ? 44.021 28.200 -43.080 1.00 89.81 83 GLY A C 1
ATOM 665 O O . GLY A 1 83 ? 44.924 28.992 -42.816 1.00 89.81 83 GLY A O 1
ATOM 666 N N . PHE A 1 84 ? 44.268 26.974 -43.557 1.00 93.12 84 PHE A N 1
ATOM 667 C CA . PHE A 1 84 ? 45.617 26.508 -43.912 1.00 93.12 84 PHE A CA 1
ATOM 668 C C . PHE A 1 84 ? 45.777 26.277 -45.420 1.00 93.12 84 PHE A C 1
ATOM 670 O O . PHE A 1 84 ? 44.808 26.060 -46.142 1.00 93.12 84 PHE A O 1
ATOM 677 N N . LYS A 1 85 ? 47.020 26.340 -45.917 1.00 92.94 85 LYS A N 1
ATOM 678 C CA . LYS A 1 85 ? 47.332 26.114 -47.338 1.00 92.94 85 LYS A CA 1
ATOM 679 C C . LYS A 1 85 ? 47.518 24.623 -47.618 1.00 92.94 85 LYS A C 1
ATOM 681 O O . LYS A 1 85 ? 48.126 23.921 -46.815 1.00 92.94 85 LYS A O 1
ATOM 686 N N . THR A 1 86 ? 47.067 24.161 -48.779 1.00 93.44 86 THR A N 1
ATOM 687 C CA . THR A 1 86 ? 47.224 22.771 -49.238 1.00 93.44 86 THR A CA 1
ATOM 688 C C . THR A 1 86 ? 48.107 22.700 -50.472 1.00 93.44 86 THR A C 1
ATOM 690 O O . THR A 1 86 ? 47.970 23.531 -51.369 1.00 93.44 86 THR A O 1
ATOM 693 N N . ARG A 1 87 ? 48.949 21.670 -50.563 1.00 94.06 87 ARG A N 1
ATOM 694 C CA . ARG A 1 87 ? 49.657 21.294 -51.792 1.00 94.06 87 ARG A CA 1
ATOM 695 C C . ARG A 1 87 ? 49.376 19.830 -52.096 1.00 94.06 87 ARG A C 1
ATOM 697 O O . ARG A 1 87 ? 49.599 18.998 -51.227 1.00 94.06 87 ARG A O 1
ATOM 704 N N . PHE A 1 88 ? 48.918 19.529 -53.306 1.00 92.12 88 PHE A N 1
ATOM 705 C CA . PHE A 1 88 ? 48.642 18.160 -53.738 1.00 92.12 88 PHE A CA 1
ATOM 706 C C . PHE A 1 88 ? 49.790 17.635 -54.604 1.00 92.12 88 PHE A C 1
ATOM 708 O O . PHE A 1 88 ? 50.318 18.366 -55.444 1.00 92.12 88 PHE A O 1
ATOM 715 N N . VAL A 1 89 ? 50.217 16.399 -54.351 1.00 90.56 89 VAL A N 1
ATOM 716 C CA . VAL A 1 89 ? 51.287 15.711 -55.086 1.00 90.56 89 VAL A CA 1
ATOM 717 C C . VAL A 1 89 ? 50.793 14.332 -55.484 1.00 90.56 89 VAL A C 1
ATOM 719 O O . VAL A 1 89 ? 50.186 13.641 -54.675 1.00 90.56 89 VAL A O 1
ATOM 722 N N . ASN A 1 90 ? 51.096 13.914 -56.705 1.00 85.38 90 ASN A N 1
ATOM 723 C CA . ASN A 1 90 ? 50.699 12.614 -57.220 1.00 85.38 90 ASN A CA 1
ATOM 724 C C . ASN A 1 90 ? 51.770 11.551 -56.997 1.00 85.38 90 ASN A C 1
ATOM 726 O O . ASN A 1 90 ? 52.955 11.799 -57.223 1.00 85.38 90 ASN A O 1
ATOM 730 N N . ALA A 1 91 ? 51.338 10.348 -56.637 1.00 82.75 91 ALA A N 1
ATOM 731 C CA . ALA A 1 91 ? 52.196 9.173 -56.573 1.00 82.75 91 ALA A CA 1
ATOM 732 C C . ALA A 1 91 ? 51.412 7.892 -56.884 1.00 82.75 91 ALA A C 1
ATOM 734 O O . ALA A 1 91 ? 50.179 7.868 -56.853 1.00 82.75 91 ALA A O 1
ATOM 735 N N . SER A 1 92 ? 52.129 6.807 -57.188 1.00 79.81 92 SER A N 1
ATOM 736 C CA . SER A 1 92 ? 51.519 5.474 -57.192 1.00 79.81 92 SER A CA 1
ATOM 737 C C . SER A 1 92 ? 51.102 5.086 -55.764 1.00 79.81 92 SER A C 1
ATOM 739 O O . SER A 1 92 ? 51.642 5.616 -54.795 1.00 79.81 92 SER A O 1
ATOM 741 N N . PHE A 1 93 ? 50.174 4.139 -55.597 1.00 75.31 93 PHE A N 1
ATOM 742 C CA . PHE A 1 93 ? 49.689 3.729 -54.267 1.00 75.31 93 PHE A CA 1
ATOM 743 C C . PHE A 1 93 ? 50.806 3.293 -53.298 1.00 75.31 93 PHE A C 1
ATOM 745 O O . PHE A 1 93 ? 50.734 3.543 -52.091 1.00 75.31 93 PHE A O 1
ATOM 752 N N . LYS A 1 94 ? 51.847 2.631 -53.819 1.00 76.12 94 LYS A N 1
ATOM 753 C CA . LYS A 1 94 ? 52.996 2.189 -53.021 1.00 76.12 94 LYS A CA 1
ATOM 754 C C . LYS A 1 94 ? 53.897 3.372 -52.655 1.00 76.12 94 LYS A C 1
ATOM 756 O O . LYS A 1 94 ? 54.206 3.557 -51.480 1.00 76.12 94 LYS A O 1
ATOM 761 N N . ASP A 1 95 ? 54.226 4.207 -53.636 1.00 83.62 95 ASP A N 1
ATOM 762 C CA . ASP A 1 95 ? 55.100 5.368 -53.441 1.00 83.62 95 ASP A CA 1
ATOM 763 C C . ASP A 1 95 ? 54.440 6.428 -52.543 1.00 83.62 95 ASP A C 1
ATOM 765 O O . ASP A 1 95 ? 55.118 7.107 -51.772 1.00 83.62 95 ASP A O 1
ATOM 769 N N . ALA A 1 96 ? 53.107 6.540 -52.582 1.00 84.56 96 ALA A N 1
ATOM 770 C CA . ALA A 1 96 ? 52.337 7.453 -51.743 1.00 84.56 96 ALA A CA 1
ATOM 771 C C . ALA A 1 96 ? 52.530 7.158 -50.249 1.00 84.56 96 ALA A C 1
ATOM 773 O O . ALA A 1 96 ? 52.775 8.067 -49.453 1.00 84.56 96 ALA A O 1
ATOM 774 N N . GLN A 1 97 ? 52.483 5.876 -49.874 1.00 86.56 97 GLN A N 1
ATOM 775 C CA . GLN A 1 97 ? 52.727 5.445 -48.498 1.00 86.56 97 GLN A CA 1
ATOM 776 C C . GLN A 1 97 ? 54.169 5.748 -48.075 1.00 86.56 97 GLN A C 1
ATOM 778 O O . GLN A 1 97 ? 54.388 6.328 -47.011 1.00 86.56 97 GLN A O 1
ATOM 783 N N . GLU A 1 98 ? 55.150 5.402 -48.911 1.00 87.12 98 GLU A N 1
ATOM 784 C CA . GLU A 1 98 ? 56.572 5.622 -48.615 1.00 87.12 98 GLU A CA 1
ATOM 785 C C . GLU A 1 98 ? 56.901 7.113 -48.448 1.00 87.12 98 GLU A C 1
ATOM 787 O O . GLU A 1 98 ? 57.604 7.486 -47.511 1.00 87.12 98 GLU A O 1
ATOM 792 N N . THR A 1 99 ? 56.321 7.978 -49.281 1.00 90.19 99 THR A N 1
ATOM 793 C CA . THR A 1 99 ? 56.560 9.430 -49.259 1.00 90.19 99 THR A CA 1
ATOM 794 C C . THR A 1 99 ? 56.044 10.098 -47.978 1.00 90.19 99 THR A C 1
ATOM 796 O O . THR A 1 99 ? 56.678 11.021 -47.460 1.00 90.19 99 THR A O 1
ATOM 799 N N . VAL A 1 100 ? 54.917 9.636 -47.422 1.00 91.38 100 VAL A N 1
ATOM 800 C CA . VAL A 1 100 ? 54.418 10.135 -46.125 1.00 91.38 100 VAL A CA 1
ATOM 801 C C . VAL A 1 100 ? 55.273 9.603 -44.976 1.00 91.38 100 VAL A C 1
ATOM 803 O O . VAL A 1 100 ? 55.643 10.351 -44.070 1.00 91.38 100 VAL A O 1
ATOM 806 N N . LEU A 1 101 ? 55.662 8.325 -45.019 1.00 89.88 101 LEU A N 1
ATOM 807 C CA . LEU A 1 101 ? 56.515 7.725 -43.988 1.00 89.88 101 LEU A CA 1
ATOM 808 C C . LEU A 1 101 ? 57.923 8.342 -43.965 1.00 89.88 101 LEU A C 1
ATOM 810 O O . LEU A 1 101 ? 58.499 8.515 -42.884 1.00 89.88 101 LEU A O 1
ATOM 814 N N . SER A 1 102 ? 58.455 8.745 -45.122 1.00 90.44 102 SER A N 1
ATOM 815 C CA . SER A 1 102 ? 59.732 9.457 -45.238 1.00 90.44 102 SER A CA 1
ATOM 816 C C . SER A 1 102 ? 59.646 10.939 -44.846 1.00 90.44 102 SER A C 1
ATOM 818 O O . SER A 1 102 ? 60.683 11.570 -44.663 1.00 90.44 102 SER A O 1
ATOM 820 N N . GLY A 1 103 ? 58.438 11.489 -44.667 1.00 88.19 103 GLY A N 1
ATOM 821 C CA . GLY A 1 103 ? 58.203 12.890 -44.296 1.00 88.19 103 GLY A CA 1
ATOM 822 C C . GLY A 1 103 ? 58.228 13.880 -45.466 1.00 88.19 103 GLY A C 1
ATOM 823 O O . GLY A 1 103 ? 58.228 15.086 -45.239 1.00 88.19 103 GLY A O 1
ATOM 824 N N . ASN A 1 104 ? 58.236 13.388 -46.708 1.00 90.12 104 ASN A N 1
ATOM 825 C CA . ASN A 1 104 ? 58.182 14.214 -47.921 1.00 90.12 104 ASN A CA 1
ATOM 826 C C . ASN A 1 104 ? 56.747 14.669 -48.267 1.00 90.12 104 ASN A C 1
ATOM 828 O O . ASN A 1 104 ? 56.562 15.589 -49.068 1.00 90.12 104 ASN A O 1
ATOM 832 N N . ALA A 1 105 ? 55.741 14.041 -47.653 1.00 92.88 105 ALA A N 1
ATOM 833 C CA . ALA A 1 105 ? 54.346 14.467 -47.628 1.00 92.88 105 ALA A CA 1
ATOM 834 C C . ALA A 1 105 ? 53.776 14.324 -46.205 1.00 92.88 105 ALA A C 1
ATOM 836 O O . ALA A 1 105 ? 54.291 13.550 -45.399 1.00 92.88 105 ALA A O 1
ATOM 837 N N . ASP A 1 106 ? 52.717 15.070 -45.894 1.00 94.88 106 ASP A N 1
ATOM 838 C CA . ASP A 1 106 ? 52.141 15.131 -44.546 1.00 94.88 106 ASP A CA 1
ATOM 839 C C . ASP A 1 106 ? 50.938 14.200 -44.369 1.00 94.88 106 ASP A C 1
ATOM 841 O O . ASP A 1 106 ? 50.739 13.644 -43.287 1.00 94.88 106 ASP A O 1
ATOM 845 N N . VAL A 1 107 ? 50.131 14.048 -45.422 1.00 95.88 107 VAL A N 1
ATOM 846 C CA . VAL A 1 107 ? 48.858 13.321 -45.381 1.00 95.88 107 VAL A CA 1
ATOM 847 C C . VAL A 1 107 ? 48.708 12.467 -46.632 1.00 95.88 107 VAL A C 1
ATOM 849 O O . VAL A 1 107 ? 48.820 12.990 -47.738 1.00 95.88 107 VAL A O 1
ATOM 852 N N . ILE A 1 108 ? 48.386 11.184 -46.473 1.00 93.25 108 ILE A N 1
ATOM 853 C CA . ILE A 1 108 ? 47.799 10.377 -47.547 1.00 93.25 108 ILE A CA 1
ATOM 854 C C . ILE A 1 108 ? 46.289 10.611 -47.547 1.00 93.25 108 ILE A C 1
ATOM 856 O O . ILE A 1 108 ? 45.612 10.407 -46.539 1.00 93.25 108 ILE A O 1
ATOM 860 N N . THR A 1 109 ? 45.783 11.121 -48.664 1.00 91.75 109 THR A N 1
ATOM 861 C CA . THR A 1 109 ? 44.400 11.594 -48.862 1.00 91.75 109 THR A CA 1
ATOM 862 C C . THR A 1 109 ? 43.369 10.482 -48.771 1.00 91.75 109 THR A C 1
ATOM 864 O O . THR A 1 109 ? 42.275 10.718 -48.267 1.00 91.75 109 THR A O 1
ATOM 867 N N . SER A 1 110 ? 43.707 9.287 -49.252 1.00 89.31 110 SER A N 1
ATOM 868 C CA . SER A 1 110 ? 42.813 8.135 -49.290 1.00 89.31 110 SER A CA 1
ATOM 869 C C . SER A 1 110 ? 43.587 6.862 -48.958 1.00 89.31 110 SER A C 1
ATOM 871 O O . SER A 1 110 ? 44.448 6.419 -49.716 1.00 89.31 110 SER A O 1
ATOM 873 N N . LEU A 1 111 ? 43.284 6.251 -47.816 1.00 87.06 111 LEU A N 1
ATOM 874 C CA . LEU A 1 111 ? 43.873 4.983 -47.407 1.00 87.06 111 LEU A CA 1
ATOM 875 C C . LEU A 1 111 ? 42.852 4.155 -46.627 1.00 87.06 111 LEU A C 1
ATOM 877 O O . LEU A 1 111 ? 42.267 4.620 -45.647 1.00 87.06 111 LEU A O 1
ATOM 881 N N . PHE A 1 112 ? 42.676 2.894 -47.025 1.00 87.31 112 PHE A N 1
ATOM 882 C CA . PHE A 1 112 ? 41.854 1.967 -46.256 1.00 87.31 112 PHE A CA 1
ATOM 883 C C . PHE A 1 112 ? 42.522 1.586 -44.939 1.00 87.31 112 PHE A C 1
ATOM 885 O O . PHE A 1 112 ? 43.671 1.117 -44.913 1.00 87.31 112 PHE A O 1
ATOM 892 N N . TYR A 1 113 ? 41.754 1.734 -43.859 1.00 85.94 113 TYR A N 1
ATOM 893 C CA . TYR A 1 113 ? 42.154 1.300 -42.532 1.00 85.94 113 TYR A CA 1
ATOM 894 C C . TYR A 1 113 ? 42.486 -0.198 -42.522 1.00 85.94 113 TYR A C 1
ATOM 896 O O . TYR A 1 113 ? 41.734 -1.037 -43.021 1.00 85.94 113 TYR A O 1
ATOM 904 N N . SER A 1 114 ? 43.616 -0.545 -41.909 1.00 82.69 114 SER A N 1
ATOM 905 C CA . SER A 1 114 ? 43.954 -1.927 -41.577 1.00 82.69 114 SER A CA 1
ATOM 906 C C . SER A 1 114 ? 44.830 -1.957 -40.332 1.00 82.69 114 SER A C 1
ATOM 908 O O . SER A 1 114 ? 45.702 -1.104 -40.168 1.00 82.69 114 SER A O 1
ATOM 910 N N . LYS A 1 115 ? 44.678 -2.997 -39.506 1.00 82.44 115 LYS A N 1
ATOM 911 C CA . LYS A 1 115 ? 45.477 -3.172 -38.280 1.00 82.44 115 LYS A CA 1
ATOM 912 C C . LYS A 1 115 ? 46.989 -3.165 -38.528 1.00 82.44 115 LYS A C 1
ATOM 914 O O . LYS A 1 115 ? 47.748 -2.764 -37.659 1.00 82.44 115 LYS A O 1
ATOM 919 N N . LYS A 1 116 ? 47.435 -3.625 -39.703 1.00 82.69 116 LYS A N 1
ATOM 920 C CA . LYS A 1 116 ? 48.855 -3.628 -40.084 1.00 82.69 116 LYS A CA 1
ATOM 921 C C . LYS A 1 116 ? 49.370 -2.211 -40.355 1.00 82.69 116 LYS A C 1
ATOM 923 O O . LYS A 1 116 ? 50.480 -1.888 -39.960 1.00 82.69 116 LYS A O 1
ATOM 928 N N . ARG A 1 117 ? 48.576 -1.377 -41.036 1.00 83.69 117 ARG A N 1
ATOM 929 C CA . ARG A 1 117 ? 48.962 0.001 -41.384 1.00 83.69 117 ARG A CA 1
ATOM 930 C C . ARG A 1 117 ? 48.813 0.967 -40.208 1.00 83.69 117 ARG A C 1
ATOM 932 O O . ARG A 1 117 ? 49.573 1.919 -40.144 1.00 83.69 117 ARG A O 1
ATOM 939 N N . ASP A 1 118 ? 47.918 0.679 -39.266 1.00 88.75 118 ASP A N 1
ATOM 940 C CA . ASP A 1 118 ? 47.702 1.462 -38.032 1.00 88.75 118 ASP A CA 1
ATOM 941 C C . ASP A 1 118 ? 48.945 1.492 -37.119 1.00 88.75 118 ASP A C 1
ATOM 943 O O . ASP A 1 118 ? 49.073 2.323 -36.233 1.00 88.75 118 ASP A O 1
ATOM 947 N N . GLN A 1 119 ? 49.903 0.587 -37.353 1.00 90.25 119 GLN A N 1
ATOM 948 C CA . GLN A 1 119 ? 51.196 0.572 -36.660 1.00 90.25 119 GLN A CA 1
ATOM 949 C C . GLN A 1 119 ? 52.165 1.652 -37.166 1.00 90.25 119 GLN A C 1
ATOM 951 O O . GLN A 1 119 ? 53.131 1.973 -36.481 1.00 90.25 119 GLN A O 1
ATOM 956 N N . VAL A 1 120 ? 51.961 2.159 -38.386 1.00 91.88 120 VAL A N 1
ATOM 957 C CA . VAL A 1 120 ? 52.876 3.103 -39.056 1.00 91.88 120 VAL A CA 1
ATOM 958 C C . VAL A 1 120 ? 52.188 4.400 -39.499 1.00 91.88 120 VAL A C 1
ATOM 960 O O . VAL A 1 120 ? 52.865 5.406 -39.722 1.00 91.88 120 VAL A O 1
ATOM 963 N N . PHE A 1 121 ? 50.855 4.406 -39.567 1.00 93.38 121 PHE A N 1
ATOM 964 C CA . PHE A 1 121 ? 50.021 5.575 -39.829 1.00 93.38 121 PHE A CA 1
ATOM 965 C C . PHE A 1 121 ? 49.022 5.793 -38.697 1.00 93.38 121 PHE A C 1
ATOM 967 O O . PHE A 1 121 ? 48.394 4.843 -38.246 1.00 93.38 121 PHE A O 1
ATOM 974 N N . ASP A 1 122 ? 48.801 7.054 -38.339 1.00 94.88 122 ASP A N 1
ATOM 975 C CA . ASP A 1 122 ? 47.643 7.465 -37.556 1.00 94.88 122 ASP A CA 1
ATOM 976 C C . ASP A 1 122 ? 46.499 7.814 -38.517 1.00 94.88 122 ASP A C 1
ATOM 978 O O . ASP A 1 122 ? 46.604 8.733 -39.336 1.00 94.88 122 ASP A O 1
ATOM 982 N N . PHE A 1 123 ? 45.400 7.067 -38.439 1.00 95.31 123 PHE A N 1
ATOM 983 C CA . PHE A 1 123 ? 44.247 7.263 -39.316 1.00 95.31 123 PHE A CA 1
ATOM 984 C C . PHE A 1 123 ? 43.276 8.306 -38.774 1.00 95.31 123 PHE A C 1
ATOM 986 O O . PHE A 1 123 ? 42.964 8.337 -37.583 1.00 95.31 123 PHE A O 1
ATOM 993 N N . THR A 1 124 ? 42.728 9.136 -39.653 1.00 95.88 124 THR A N 1
ATOM 994 C CA . THR A 1 124 ? 41.561 9.945 -39.303 1.00 95.88 124 THR A CA 1
ATOM 995 C C . THR A 1 124 ? 40.316 9.070 -39.159 1.00 95.88 124 THR A C 1
ATOM 997 O O . THR A 1 124 ? 40.295 7.883 -39.497 1.00 95.88 124 THR A O 1
ATOM 1000 N N . GLN A 1 125 ? 39.236 9.663 -38.664 1.00 93.50 125 GLN A N 1
ATOM 1001 C CA . GLN A 1 125 ? 37.921 9.061 -38.707 1.00 93.50 125 GLN A CA 1
ATOM 1002 C C . GLN A 1 125 ? 37.522 8.736 -40.148 1.00 93.50 125 GLN A C 1
ATOM 1004 O O . GLN A 1 125 ? 37.932 9.396 -41.105 1.00 93.50 125 GLN A O 1
ATOM 1009 N N . ILE A 1 126 ? 36.647 7.745 -40.276 1.00 91.88 126 ILE A N 1
ATOM 1010 C CA . ILE A 1 126 ? 36.159 7.264 -41.566 1.00 91.88 126 ILE A CA 1
ATOM 1011 C C . ILE A 1 126 ? 35.523 8.426 -42.330 1.00 91.88 126 ILE A C 1
ATOM 1013 O O . ILE A 1 126 ? 34.541 9.015 -41.862 1.00 91.88 126 ILE A O 1
ATOM 1017 N N . MET A 1 127 ? 36.081 8.738 -43.498 1.00 91.69 127 MET A N 1
ATOM 1018 C CA . MET A 1 127 ? 35.536 9.726 -44.426 1.00 91.69 127 MET A CA 1
ATOM 1019 C C . MET A 1 127 ? 34.447 9.085 -45.273 1.00 91.69 127 MET A C 1
ATOM 1021 O O . MET A 1 127 ? 33.321 9.567 -45.317 1.00 91.69 127 MET A O 1
ATOM 1025 N N . PHE A 1 128 ? 34.772 7.950 -45.892 1.00 88.81 128 PHE A N 1
ATOM 1026 C CA . PHE A 1 128 ? 33.870 7.232 -46.779 1.00 88.81 128 PHE A CA 1
ATOM 1027 C C . PHE A 1 128 ? 33.864 5.748 -46.422 1.00 88.81 128 PHE A C 1
ATOM 1029 O O . PHE A 1 128 ? 34.904 5.128 -46.203 1.00 88.81 128 PHE A O 1
ATOM 1036 N N . SER A 1 129 ? 32.666 5.179 -46.339 1.00 89.25 129 SER A N 1
ATOM 1037 C CA . SER A 1 129 ? 32.467 3.738 -46.234 1.00 89.25 129 SER A CA 1
ATOM 1038 C C . SER A 1 129 ? 32.277 3.195 -47.640 1.00 89.25 129 SER A C 1
ATOM 1040 O O . SER A 1 129 ? 31.263 3.501 -48.259 1.00 89.25 129 SER A O 1
ATOM 1042 N N . VAL A 1 130 ? 33.248 2.423 -48.123 1.00 88.06 130 VAL A N 1
ATOM 1043 C CA . VAL A 1 130 ? 33.335 1.969 -49.514 1.00 88.06 130 VAL A CA 1
ATOM 1044 C C . VAL A 1 130 ? 32.984 0.483 -49.569 1.00 88.06 130 VAL A C 1
ATOM 1046 O O . VAL A 1 130 ? 33.802 -0.353 -49.188 1.00 88.06 130 VAL A O 1
ATOM 1049 N N . PRO A 1 131 ? 31.757 0.106 -49.955 1.00 89.88 131 PRO A N 1
ATOM 1050 C CA . PRO A 1 131 ? 31.377 -1.296 -50.014 1.00 89.88 131 PRO A CA 1
ATOM 1051 C C . PRO A 1 131 ? 32.057 -1.980 -51.204 1.00 89.88 131 PRO A C 1
ATOM 1053 O O . PRO A 1 131 ? 31.989 -1.467 -52.315 1.00 89.88 131 PRO A O 1
ATOM 1056 N N . ALA A 1 132 ? 32.653 -3.151 -51.000 1.00 90.44 132 ALA A N 1
ATOM 1057 C CA . ALA A 1 132 ? 33.096 -4.005 -52.098 1.00 90.44 132 ALA A CA 1
ATOM 1058 C C . ALA A 1 132 ? 31.926 -4.882 -52.543 1.00 90.44 132 ALA A C 1
ATOM 1060 O O . ALA A 1 132 ? 31.419 -5.696 -51.766 1.00 90.44 132 ALA A O 1
ATOM 1061 N N . SER A 1 133 ? 31.474 -4.706 -53.779 1.00 93.75 133 SER A N 1
ATOM 1062 C CA . SER A 1 133 ? 30.245 -5.316 -54.290 1.00 93.75 133 SER A CA 1
ATOM 1063 C C . SER A 1 133 ? 30.521 -6.190 -55.510 1.00 93.75 133 SER A C 1
ATOM 1065 O O . SER A 1 133 ? 31.497 -5.992 -56.231 1.00 93.75 133 SER A O 1
ATOM 1067 N N . ILE A 1 134 ? 29.644 -7.169 -55.734 1.00 94.88 134 ILE A N 1
ATOM 1068 C CA . ILE A 1 134 ? 29.695 -8.037 -56.911 1.00 94.88 134 ILE A CA 1
ATOM 1069 C C . ILE A 1 134 ? 28.922 -7.352 -58.035 1.00 94.88 134 ILE A C 1
ATOM 1071 O O . ILE A 1 134 ? 27.751 -7.003 -57.863 1.00 94.88 134 ILE A O 1
ATOM 1075 N N . PHE A 1 135 ? 29.548 -7.217 -59.197 1.00 95.12 135 PHE A N 1
ATOM 1076 C CA . PHE A 1 135 ? 28.887 -6.771 -60.415 1.00 95.12 135 PHE A CA 1
ATOM 1077 C C . PHE A 1 135 ? 28.997 -7.840 -61.492 1.00 95.12 135 PHE A C 1
ATOM 1079 O O . PHE A 1 135 ? 30.038 -8.469 -61.679 1.00 95.12 135 PHE A O 1
ATOM 1086 N N . VAL A 1 136 ? 27.895 -8.055 -62.197 1.00 96.62 136 VAL A N 1
ATOM 1087 C CA . VAL A 1 136 ? 27.758 -9.066 -63.248 1.00 96.62 136 VAL A CA 1
ATOM 1088 C C . VAL A 1 136 ? 27.029 -8.464 -64.432 1.00 96.62 136 VAL A C 1
ATOM 1090 O O . VAL A 1 136 ? 26.318 -7.470 -64.285 1.00 96.62 136 VAL A O 1
ATOM 1093 N N . LYS A 1 137 ? 27.161 -9.080 -65.605 1.00 95.81 137 LYS A N 1
ATOM 1094 C CA . LYS A 1 137 ? 26.405 -8.665 -66.788 1.00 95.81 137 LYS A CA 1
ATOM 1095 C C . LYS A 1 137 ? 24.893 -8.624 -66.491 1.00 95.81 137 LYS A C 1
ATOM 1097 O O . LYS A 1 137 ? 24.368 -9.474 -65.766 1.00 95.81 137 LYS A O 1
ATOM 1102 N N . SER A 1 138 ? 24.193 -7.612 -66.997 1.00 92.44 138 SER A N 1
ATOM 1103 C CA . SER A 1 138 ? 22.794 -7.311 -66.643 1.00 92.44 138 SER A CA 1
ATOM 1104 C C . SER A 1 138 ? 21.820 -8.457 -66.952 1.00 92.44 138 SER A C 1
ATOM 1106 O O . SER A 1 138 ? 20.917 -8.740 -66.157 1.00 92.44 138 SER A O 1
ATOM 1108 N N . ASP A 1 139 ? 22.055 -9.175 -68.048 1.00 91.12 139 ASP A N 1
ATOM 1109 C CA . ASP A 1 139 ? 21.274 -10.322 -68.526 1.00 91.12 139 ASP A CA 1
ATOM 1110 C C . ASP A 1 139 ? 21.490 -11.610 -67.712 1.00 91.12 139 ASP A C 1
ATOM 1112 O O . ASP A 1 139 ? 20.727 -12.566 -67.850 1.00 91.12 139 ASP A O 1
ATOM 1116 N N . ARG A 1 140 ? 22.487 -11.643 -66.822 1.00 90.94 140 ARG A N 1
ATOM 1117 C CA . ARG A 1 140 ? 22.907 -12.858 -66.124 1.00 90.94 140 ARG A CA 1
ATOM 1118 C C . ARG A 1 140 ? 22.099 -13.122 -64.839 1.00 90.94 140 ARG A C 1
ATOM 1120 O O . ARG A 1 140 ? 22.124 -12.284 -63.933 1.00 90.94 140 ARG A O 1
ATOM 1127 N N . PRO A 1 141 ? 21.382 -14.256 -64.700 1.00 90.25 141 PRO A N 1
ATOM 1128 C CA . PRO A 1 141 ? 20.538 -14.516 -63.530 1.00 90.25 141 PRO A CA 1
ATOM 1129 C C . PRO A 1 141 ? 21.152 -15.461 -62.483 1.00 90.25 141 PRO A C 1
ATOM 1131 O O . PRO A 1 141 ? 20.584 -15.574 -61.400 1.00 90.25 141 PRO A O 1
ATOM 1134 N N . ASP A 1 142 ? 22.244 -16.165 -62.786 1.00 93.50 142 ASP A N 1
ATOM 1135 C CA . ASP A 1 142 ? 22.799 -17.249 -61.958 1.00 93.50 142 ASP A CA 1
ATOM 1136 C C . ASP A 1 142 ? 23.668 -16.770 -60.788 1.00 93.50 142 ASP A C 1
ATOM 1138 O O . ASP A 1 142 ? 23.779 -17.488 -59.802 1.00 93.50 142 ASP A O 1
ATOM 1142 N N . ILE A 1 143 ? 24.232 -15.559 -60.857 1.00 93.94 143 ILE A N 1
ATOM 1143 C CA . ILE A 1 143 ? 25.031 -14.968 -59.774 1.00 93.94 143 ILE A CA 1
ATOM 1144 C C . ILE A 1 143 ? 24.207 -13.882 -59.080 1.00 93.94 143 ILE A C 1
ATOM 1146 O O . ILE A 1 143 ? 23.954 -12.819 -59.647 1.00 93.94 143 ILE A O 1
ATOM 1150 N N . LYS A 1 144 ? 23.774 -14.151 -57.846 1.00 91.81 144 LYS A N 1
ATOM 1151 C CA . LYS A 1 144 ? 22.969 -13.237 -57.017 1.00 91.81 144 LYS A CA 1
ATOM 1152 C C . LYS A 1 144 ? 23.594 -12.955 -55.654 1.00 91.81 144 LYS A C 1
ATOM 1154 O O . LYS A 1 144 ? 23.237 -11.960 -55.027 1.00 91.81 144 LYS A O 1
ATOM 1159 N N . ARG A 1 145 ? 24.466 -13.838 -55.172 1.00 91.94 145 ARG A N 1
ATOM 1160 C CA . ARG A 1 145 ? 25.117 -13.763 -53.858 1.00 91.94 145 ARG A CA 1
ATOM 1161 C C . ARG A 1 145 ? 26.544 -14.298 -53.927 1.00 91.94 145 ARG A C 1
ATOM 1163 O O . ARG A 1 145 ? 26.955 -14.866 -54.934 1.00 91.94 145 ARG A O 1
ATOM 1170 N N . ILE A 1 146 ? 27.287 -14.118 -52.840 1.00 91.31 146 ILE A N 1
ATOM 1171 C CA . ILE A 1 146 ? 28.695 -14.511 -52.745 1.00 91.31 146 ILE A CA 1
ATOM 1172 C C . ILE A 1 146 ? 28.911 -16.014 -53.000 1.00 91.31 146 ILE A C 1
ATOM 1174 O O . ILE A 1 146 ? 29.886 -16.386 -53.646 1.00 91.31 146 ILE A O 1
ATOM 1178 N N . GLU A 1 147 ? 27.993 -16.880 -52.563 1.00 92.00 147 GLU A N 1
ATOM 1179 C CA . GLU A 1 147 ? 28.107 -18.333 -52.749 1.00 92.00 147 GLU A CA 1
ATOM 1180 C C . GLU A 1 147 ? 28.051 -18.753 -54.229 1.00 92.00 147 GLU A C 1
ATOM 1182 O O . GLU A 1 147 ? 28.659 -19.755 -54.609 1.00 92.00 147 GLU A O 1
ATOM 1187 N N . ASP A 1 148 ? 27.389 -17.960 -55.078 1.00 94.56 148 ASP A N 1
ATOM 1188 C CA . ASP A 1 148 ? 27.233 -18.243 -56.511 1.00 94.56 148 ASP A CA 1
ATOM 1189 C C . ASP A 1 148 ? 28.527 -17.983 -57.309 1.00 94.56 148 ASP A C 1
ATOM 1191 O O . ASP A 1 148 ? 28.617 -18.323 -58.491 1.00 94.56 148 ASP A O 1
ATOM 1195 N N . LEU A 1 149 ? 29.548 -17.392 -56.673 1.00 94.00 149 LEU A N 1
ATOM 1196 C CA . LEU A 1 149 ? 30.874 -17.174 -57.260 1.00 94.00 149 LEU A CA 1
ATOM 1197 C C . LEU A 1 149 ? 31.715 -18.457 -57.331 1.00 94.00 149 LEU A C 1
ATOM 1199 O O . LEU A 1 149 ? 32.762 -18.479 -57.982 1.00 94.00 149 LEU A O 1
ATOM 1203 N N . ASN A 1 150 ? 31.281 -19.536 -56.675 1.00 93.50 150 ASN A N 1
ATOM 1204 C CA . ASN A 1 150 ? 32.020 -20.789 -56.659 1.00 93.50 150 ASN A CA 1
ATOM 1205 C C . ASN A 1 150 ? 32.097 -21.412 -58.069 1.00 93.50 150 ASN A C 1
ATOM 1207 O O . ASN A 1 150 ? 31.088 -21.699 -58.708 1.00 93.50 150 ASN A O 1
ATOM 1211 N N . GLY A 1 151 ? 33.316 -21.637 -58.553 1.00 93.44 151 GLY A N 1
ATOM 1212 C CA . GLY A 1 151 ? 33.627 -22.132 -59.893 1.00 93.44 151 GLY A CA 1
ATOM 1213 C C . GLY A 1 151 ? 33.620 -21.065 -60.994 1.00 93.44 151 GLY A C 1
ATOM 1214 O O . GLY A 1 151 ? 33.847 -21.417 -62.150 1.00 93.44 151 GLY A O 1
ATOM 1215 N N . LYS A 1 152 ? 33.379 -19.789 -60.666 1.00 96.56 152 LYS A N 1
ATOM 1216 C CA . LYS A 1 152 ? 33.302 -18.681 -61.632 1.00 96.56 152 LYS A CA 1
ATOM 1217 C C . LYS A 1 152 ? 34.656 -18.012 -61.875 1.00 96.56 152 LYS A C 1
ATOM 1219 O O . LYS A 1 152 ? 35.594 -18.155 -61.089 1.00 96.56 152 LYS A O 1
ATOM 1224 N N . THR A 1 153 ? 34.743 -17.273 -62.977 1.00 97.31 153 THR A N 1
ATOM 1225 C CA . THR A 1 153 ? 35.897 -16.443 -63.342 1.00 97.31 153 THR A CA 1
ATOM 1226 C C . THR A 1 153 ? 35.666 -15.004 -62.890 1.00 97.31 153 THR A C 1
ATOM 1228 O O . THR A 1 153 ? 34.732 -14.363 -63.349 1.00 97.31 153 THR A O 1
ATOM 1231 N N . ILE A 1 154 ? 36.494 -14.465 -62.006 1.00 96.88 154 ILE A N 1
ATOM 1232 C CA . ILE A 1 154 ? 36.294 -13.146 -61.402 1.00 96.88 154 ILE A CA 1
ATOM 1233 C C . ILE A 1 154 ? 37.383 -12.196 -61.900 1.00 96.88 154 ILE A C 1
ATOM 1235 O O . ILE A 1 154 ? 38.570 -12.487 -61.756 1.00 96.88 154 ILE A O 1
ATOM 1239 N N . ALA A 1 155 ? 36.990 -11.066 -62.488 1.00 96.00 155 ALA A N 1
ATOM 1240 C CA . ALA A 1 155 ? 37.906 -9.981 -62.820 1.00 96.00 155 ALA A CA 1
ATOM 1241 C C . ALA A 1 155 ? 38.200 -9.156 -61.562 1.00 96.00 155 ALA A C 1
ATOM 1243 O O . ALA A 1 155 ? 37.273 -8.732 -60.871 1.00 96.00 155 ALA A O 1
ATOM 1244 N N . MET A 1 156 ? 39.480 -8.953 -61.251 1.00 92.12 156 MET A N 1
ATOM 1245 C CA . MET A 1 156 ? 39.919 -8.280 -60.025 1.00 92.12 156 MET A CA 1
ATOM 1246 C C . MET A 1 156 ? 41.152 -7.424 -60.299 1.00 92.12 156 MET A C 1
ATOM 1248 O O . MET A 1 156 ? 42.060 -7.849 -61.017 1.00 92.12 156 MET A O 1
ATOM 1252 N N . GLN A 1 157 ? 41.211 -6.239 -59.690 1.00 85.81 157 GLN A N 1
ATOM 1253 C CA . GLN A 1 157 ? 42.419 -5.423 -59.724 1.00 85.81 157 GLN A CA 1
ATOM 1254 C C . GLN A 1 157 ? 43.542 -6.114 -58.935 1.00 85.81 157 GLN A C 1
ATOM 1256 O O . GLN A 1 157 ? 43.320 -6.656 -57.850 1.00 85.81 157 GLN A O 1
ATOM 1261 N N . ALA A 1 158 ? 44.761 -6.096 -59.475 1.00 80.12 158 ALA A N 1
ATOM 1262 C CA . ALA A 1 158 ? 45.920 -6.655 -58.789 1.00 80.12 158 ALA A CA 1
ATOM 1263 C C . ALA A 1 158 ? 46.172 -5.951 -57.440 1.00 80.12 158 ALA A C 1
ATOM 1265 O O . ALA A 1 158 ? 46.341 -4.734 -57.390 1.00 80.12 158 ALA A O 1
ATOM 1266 N N . GLY A 1 159 ? 46.230 -6.736 -56.359 1.00 71.44 159 GLY A N 1
ATOM 1267 C CA . GLY A 1 159 ? 46.452 -6.239 -54.996 1.00 71.44 159 GLY A CA 1
ATOM 1268 C C . GLY A 1 159 ? 45.194 -5.788 -54.244 1.00 71.44 159 GLY A C 1
ATOM 1269 O O . GLY A 1 159 ? 45.327 -5.243 -53.148 1.00 71.44 159 GLY A O 1
ATOM 1270 N N . ASP A 1 160 ? 43.999 -6.001 -54.805 1.00 78.69 160 ASP A N 1
ATOM 1271 C CA . ASP A 1 160 ? 42.734 -5.723 -54.121 1.00 78.69 160 ASP A CA 1
ATOM 1272 C C . ASP A 1 160 ? 42.407 -6.760 -53.028 1.00 78.69 160 ASP A C 1
ATOM 1274 O O . ASP A 1 160 ? 42.587 -7.964 -53.225 1.00 78.69 160 ASP A O 1
ATOM 1278 N N . TYR A 1 161 ? 41.865 -6.284 -51.897 1.00 80.19 161 TYR A N 1
ATOM 1279 C CA . TYR A 1 161 ? 41.558 -7.103 -50.713 1.00 80.19 161 TYR A CA 1
ATOM 1280 C C . TYR A 1 161 ? 40.482 -8.175 -50.955 1.00 80.19 161 TYR A C 1
ATOM 1282 O O . TYR A 1 161 ? 40.349 -9.138 -50.190 1.00 80.19 161 TYR A O 1
ATOM 1290 N N . ALA A 1 162 ? 39.683 -8.038 -52.015 1.00 85.62 162 ALA A N 1
ATOM 1291 C CA . ALA A 1 162 ? 38.649 -9.008 -52.321 1.00 85.62 162 ALA A CA 1
ATOM 1292 C C . ALA A 1 162 ? 39.213 -10.409 -52.568 1.00 85.62 162 ALA A C 1
ATOM 1294 O O . ALA A 1 162 ? 38.504 -11.387 -52.317 1.00 85.62 162 ALA A O 1
ATOM 1295 N N . TYR A 1 163 ? 40.465 -10.527 -53.025 1.00 87.62 163 TYR A N 1
ATOM 1296 C CA . TYR A 1 163 ? 41.079 -11.828 -53.271 1.00 87.62 163 TYR A CA 1
ATOM 1297 C C . TYR A 1 163 ? 41.253 -12.593 -51.954 1.00 87.62 163 TYR A C 1
ATOM 1299 O O . TYR A 1 163 ? 40.708 -13.691 -51.802 1.00 87.62 163 TYR A O 1
ATOM 1307 N N . GLU A 1 164 ? 41.916 -11.987 -50.960 1.00 84.44 164 GLU A N 1
ATOM 1308 C CA . GLU A 1 164 ? 42.097 -12.621 -49.652 1.00 84.44 164 GLU A CA 1
ATOM 1309 C C . GLU A 1 164 ? 40.756 -12.829 -48.937 1.00 84.44 164 GLU A C 1
ATOM 1311 O O . GLU A 1 164 ? 40.567 -13.820 -48.224 1.00 84.44 164 GLU A O 1
ATOM 1316 N N . PHE A 1 165 ? 39.793 -11.924 -49.144 1.00 86.94 165 PHE A N 1
ATOM 1317 C CA . PHE A 1 165 ? 38.457 -12.068 -48.579 1.00 86.94 165 PHE A CA 1
ATOM 1318 C C . PHE A 1 165 ? 37.753 -13.334 -49.089 1.00 86.94 165 PHE A C 1
ATOM 1320 O O . PHE A 1 165 ? 37.247 -14.118 -48.279 1.00 86.94 165 PHE A O 1
ATOM 1327 N N . LEU A 1 166 ? 37.742 -13.575 -50.404 1.00 90.12 166 LEU A N 1
ATOM 1328 C CA . LEU A 1 166 ? 37.122 -14.772 -50.978 1.00 90.12 166 LEU A CA 1
ATOM 1329 C C . LEU A 1 166 ? 37.851 -16.061 -50.576 1.00 90.12 166 LEU A C 1
ATOM 1331 O O . LEU A 1 166 ? 37.192 -17.059 -50.260 1.00 90.12 166 LEU A O 1
ATOM 1335 N N . GLU A 1 167 ? 39.186 -16.041 -50.519 1.00 88.38 167 GLU A N 1
ATOM 1336 C CA . GLU A 1 167 ? 39.974 -17.182 -50.039 1.00 88.38 167 GLU A CA 1
ATOM 1337 C C . GLU A 1 167 ? 39.654 -17.518 -48.577 1.00 88.38 167 GLU A C 1
ATOM 1339 O O . GLU A 1 167 ? 39.414 -18.682 -48.244 1.00 88.38 167 GLU A O 1
ATOM 1344 N N . SER A 1 168 ? 39.551 -16.506 -47.706 1.00 87.50 168 SER A N 1
ATOM 1345 C CA . SER A 1 168 ? 39.201 -16.701 -46.290 1.00 87.50 168 SER A CA 1
ATOM 1346 C C . SER A 1 168 ? 37.822 -17.350 -46.099 1.00 87.50 168 SER A C 1
ATOM 1348 O O . SER A 1 168 ? 37.585 -18.063 -45.120 1.00 87.50 168 SER A O 1
ATOM 1350 N N . ARG A 1 169 ? 36.917 -17.153 -47.067 1.00 88.88 169 ARG A N 1
ATOM 1351 C CA . ARG A 1 169 ? 35.570 -17.739 -47.116 1.00 88.88 169 ARG A CA 1
ATOM 1352 C C . ARG A 1 169 ? 35.524 -19.106 -47.805 1.00 88.88 169 ARG A C 1
ATOM 1354 O O . ARG A 1 169 ? 34.447 -19.688 -47.894 1.00 88.88 169 ARG A O 1
ATOM 1361 N N . ARG A 1 170 ? 36.674 -19.645 -48.233 1.00 90.88 170 ARG A N 1
ATOM 1362 C CA . ARG A 1 170 ? 36.821 -20.947 -48.912 1.00 90.88 170 ARG A CA 1
ATOM 1363 C C . ARG A 1 170 ? 36.022 -21.059 -50.216 1.00 90.88 170 ARG A C 1
ATOM 1365 O O . ARG A 1 170 ? 35.574 -22.149 -50.575 1.00 90.88 170 ARG A O 1
ATOM 1372 N N . ILE A 1 171 ? 35.850 -19.950 -50.929 1.00 92.69 171 ILE A N 1
ATOM 1373 C CA . ILE A 1 171 ? 35.199 -19.931 -52.244 1.00 92.69 171 ILE A CA 1
ATOM 1374 C C . ILE A 1 171 ? 36.243 -20.308 -53.291 1.00 92.69 171 ILE A C 1
ATOM 1376 O O . ILE A 1 171 ? 37.329 -19.736 -53.312 1.00 92.69 171 ILE A O 1
ATOM 1380 N N . LYS A 1 172 ? 35.942 -21.275 -54.163 1.00 93.12 172 LYS A N 1
ATOM 1381 C CA . LYS A 1 172 ? 36.845 -21.648 -55.260 1.00 93.12 172 LYS A CA 1
ATOM 1382 C C . LYS A 1 172 ? 36.494 -20.812 -56.482 1.00 93.12 172 LYS A C 1
ATOM 1384 O O . LYS A 1 172 ? 35.360 -20.871 -56.930 1.00 93.12 172 LYS A O 1
ATOM 1389 N N . PHE A 1 173 ? 37.435 -20.075 -57.052 1.00 95.00 173 PHE A N 1
ATOM 1390 C CA . PHE A 1 173 ? 37.205 -19.241 -58.237 1.00 95.00 173 PHE A CA 1
ATOM 1391 C C . PHE A 1 173 ? 38.469 -19.184 -59.103 1.00 95.00 173 PHE A C 1
ATOM 1393 O O . PHE A 1 173 ? 39.546 -19.594 -58.672 1.00 95.00 173 PHE A O 1
ATOM 1400 N N . LYS A 1 174 ? 38.336 -18.705 -60.341 1.00 96.12 174 LYS A N 1
ATOM 1401 C CA . LYS A 1 174 ? 39.468 -18.352 -61.211 1.00 96.12 174 LYS A CA 1
ATOM 1402 C C . LYS A 1 174 ? 39.575 -16.836 -61.260 1.00 96.12 174 LYS A C 1
ATOM 1404 O O . LYS A 1 174 ? 38.553 -16.182 -61.416 1.00 96.12 174 LYS A O 1
ATOM 1409 N N . VAL A 1 175 ? 40.772 -16.273 -61.151 1.00 94.62 175 VAL A N 1
ATOM 1410 C CA . VAL A 1 175 ? 40.970 -14.815 -61.182 1.00 94.62 175 VAL A CA 1
ATOM 1411 C C . VAL A 1 175 ? 41.519 -14.358 -62.533 1.00 94.62 175 VAL A C 1
ATOM 1413 O O . VAL A 1 175 ? 42.403 -15.000 -63.101 1.00 94.62 175 VAL A O 1
ATOM 1416 N N . VAL A 1 176 ? 40.998 -13.241 -63.040 1.00 95.00 176 VAL A N 1
ATOM 1417 C CA . VAL A 1 176 ? 41.559 -12.487 -64.167 1.00 95.00 176 VAL A CA 1
ATOM 1418 C C . VAL A 1 176 ? 42.056 -11.156 -63.619 1.00 95.00 176 VAL A C 1
ATOM 1420 O O . VAL A 1 176 ? 41.261 -10.299 -63.237 1.00 95.00 176 VAL A O 1
ATOM 1423 N N . TRP A 1 177 ? 43.376 -11.002 -63.561 1.00 92.88 177 TRP A N 1
ATOM 1424 C CA . TRP A 1 177 ? 44.010 -9.802 -63.026 1.00 92.88 177 TRP A CA 1
ATOM 1425 C C . TRP A 1 177 ? 43.906 -8.627 -63.999 1.00 92.88 177 TRP A C 1
ATOM 1427 O O . TRP A 1 177 ? 44.210 -8.767 -65.185 1.00 92.88 177 TRP A O 1
ATOM 1437 N N . THR A 1 178 ? 43.523 -7.463 -63.482 1.00 89.31 178 THR A N 1
ATOM 1438 C CA . THR A 1 178 ? 43.460 -6.196 -64.220 1.00 89.31 178 THR A CA 1
ATOM 1439 C C . THR A 1 178 ? 44.271 -5.102 -63.528 1.00 89.31 178 THR A C 1
ATOM 1441 O O . THR A 1 178 ? 44.630 -5.209 -62.353 1.00 89.31 178 THR A O 1
ATOM 1444 N N . SER A 1 179 ? 44.580 -4.031 -64.262 1.00 82.00 179 SER A N 1
ATOM 1445 C CA . SER A 1 179 ? 45.315 -2.876 -63.736 1.00 82.00 179 SER A CA 1
ATOM 1446 C C . SER A 1 179 ? 44.442 -1.945 -62.889 1.00 82.00 179 SER A C 1
ATOM 1448 O O . SER A 1 179 ? 44.957 -1.296 -61.981 1.00 82.00 179 SER A O 1
ATOM 1450 N N . ASN A 1 180 ? 43.133 -1.886 -63.157 1.00 83.56 180 ASN A N 1
ATOM 1451 C CA . ASN A 1 180 ? 42.156 -1.075 -62.425 1.00 83.56 180 ASN A CA 1
ATOM 1452 C C . ASN A 1 180 ? 40.730 -1.667 -62.506 1.00 83.56 180 ASN A C 1
ATOM 1454 O O . ASN A 1 180 ? 40.470 -2.617 -63.257 1.00 83.56 180 ASN A O 1
ATOM 1458 N N . PHE A 1 181 ? 39.803 -1.099 -61.725 1.00 87.31 181 PHE A N 1
ATOM 1459 C CA . PHE A 1 181 ? 38.394 -1.513 -61.686 1.00 87.31 181 PHE A CA 1
ATOM 1460 C C . PHE A 1 181 ? 37.628 -1.245 -62.989 1.00 87.31 181 PHE A C 1
ATOM 1462 O O . PHE A 1 181 ? 36.723 -2.013 -63.318 1.00 87.31 181 PHE A O 1
ATOM 1469 N N . ALA A 1 182 ? 37.995 -0.211 -63.754 1.00 88.62 182 ALA A N 1
ATOM 1470 C CA . ALA A 1 182 ? 37.391 0.071 -65.059 1.00 88.62 182 ALA A CA 1
ATOM 1471 C C . ALA A 1 182 ? 37.647 -1.090 -66.033 1.00 88.62 182 ALA A C 1
ATOM 1473 O O . ALA A 1 182 ? 36.708 -1.712 -66.524 1.00 88.62 182 ALA A O 1
ATOM 1474 N N . GLN A 1 183 ? 38.911 -1.502 -66.177 1.00 91.44 183 GLN A N 1
ATOM 1475 C CA . GLN A 1 183 ? 39.294 -2.657 -66.987 1.00 91.44 183 GLN A CA 1
ATOM 1476 C C . GLN A 1 183 ? 38.633 -3.952 -66.489 1.00 91.44 183 GLN A C 1
ATOM 1478 O O . GLN A 1 183 ? 38.211 -4.773 -67.301 1.00 91.44 183 GLN A O 1
ATOM 1483 N N . ALA A 1 184 ? 38.518 -4.153 -65.171 1.00 92.62 184 ALA A N 1
ATOM 1484 C CA . ALA A 1 184 ? 37.824 -5.320 -64.617 1.00 92.62 184 ALA A CA 1
ATOM 1485 C C . ALA A 1 184 ? 36.342 -5.354 -65.016 1.00 92.62 184 ALA A C 1
ATOM 1487 O O . ALA A 1 184 ? 35.821 -6.400 -65.403 1.00 92.62 184 ALA A O 1
ATOM 1488 N N . THR A 1 185 ? 35.687 -4.195 -64.973 1.00 93.81 185 THR A N 1
ATOM 1489 C CA . THR A 1 185 ? 34.289 -4.020 -65.380 1.00 93.81 185 THR A CA 1
ATOM 1490 C C . THR A 1 185 ? 34.116 -4.301 -66.873 1.00 93.81 185 THR A C 1
ATOM 1492 O O . THR A 1 185 ? 33.248 -5.088 -67.258 1.00 93.81 185 THR A O 1
ATOM 1495 N N . ASP A 1 186 ? 35.002 -3.761 -67.711 1.00 94.31 186 ASP A N 1
ATOM 1496 C CA . ASP A 1 186 ? 34.970 -3.957 -69.164 1.00 94.31 186 ASP A CA 1
ATOM 1497 C C . ASP A 1 186 ? 35.194 -5.427 -69.555 1.00 94.31 186 ASP A C 1
ATOM 1499 O O . ASP A 1 186 ? 34.565 -5.932 -70.486 1.00 94.31 186 ASP A O 1
ATOM 1503 N N . MET A 1 187 ? 36.035 -6.161 -68.815 1.00 94.94 187 MET A N 1
ATOM 1504 C CA . MET A 1 187 ? 36.241 -7.602 -69.020 1.00 94.94 187 MET A CA 1
ATOM 1505 C C . MET A 1 187 ? 34.970 -8.423 -68.761 1.00 94.94 187 MET A C 1
ATOM 1507 O O . MET A 1 187 ? 34.730 -9.408 -69.464 1.00 94.94 187 MET A O 1
ATOM 1511 N N . VAL A 1 188 ? 34.143 -8.027 -67.787 1.00 95.81 188 VAL A N 1
ATOM 1512 C CA . VAL A 1 188 ? 32.849 -8.677 -67.506 1.00 95.81 188 VAL A CA 1
ATOM 1513 C C . VAL A 1 188 ? 31.834 -8.363 -68.599 1.00 95.81 188 VAL A C 1
ATOM 1515 O O . VAL A 1 188 ? 31.159 -9.268 -69.088 1.00 95.81 188 VAL A O 1
ATOM 1518 N N . ILE A 1 189 ? 31.761 -7.103 -69.036 1.00 94.31 189 ILE A N 1
ATOM 1519 C CA . ILE A 1 189 ? 30.877 -6.680 -70.134 1.00 94.31 189 ILE A CA 1
ATOM 1520 C C . ILE A 1 189 ? 31.243 -7.415 -71.433 1.00 94.31 189 ILE A C 1
ATOM 1522 O O . ILE A 1 189 ? 30.360 -7.903 -72.139 1.00 94.31 189 ILE A O 1
ATOM 1526 N N . ALA A 1 190 ? 32.542 -7.576 -71.705 1.00 94.50 190 ALA A N 1
ATOM 1527 C CA . ALA A 1 190 ? 33.065 -8.320 -72.850 1.00 94.50 190 ALA A CA 1
ATOM 1528 C C . ALA A 1 190 ? 32.920 -9.854 -72.731 1.00 94.50 190 ALA A C 1
ATOM 1530 O O . ALA A 1 190 ? 33.314 -10.572 -73.650 1.00 94.50 190 ALA A O 1
ATOM 1531 N N . GLY A 1 191 ? 32.402 -10.377 -71.612 1.00 92.94 191 GLY A N 1
ATOM 1532 C CA . GLY A 1 191 ? 32.213 -11.814 -71.383 1.00 92.94 191 GLY A CA 1
ATOM 1533 C C . GLY A 1 191 ? 33.502 -12.604 -71.124 1.00 92.94 191 GLY A C 1
ATOM 1534 O O . GLY A 1 191 ? 33.485 -13.831 -71.173 1.00 92.94 191 GLY A O 1
ATOM 1535 N N . LYS A 1 192 ? 34.622 -11.924 -70.849 1.00 95.56 192 LYS A N 1
ATOM 1536 C CA . LYS A 1 192 ? 35.917 -12.547 -70.512 1.00 95.56 192 LYS A CA 1
ATOM 1537 C C . LYS A 1 192 ? 36.020 -12.940 -69.036 1.00 95.56 192 LYS A C 1
ATOM 1539 O O . LYS A 1 192 ? 36.873 -13.747 -68.678 1.00 95.56 192 LYS A O 1
ATOM 1544 N N . ALA A 1 193 ? 35.160 -12.377 -68.193 1.00 96.62 193 ALA A N 1
ATOM 1545 C CA . ALA A 1 193 ? 34.991 -12.751 -66.797 1.00 96.62 193 ALA A CA 1
ATOM 1546 C C . ALA A 1 193 ? 33.502 -12.835 -66.448 1.00 96.62 193 ALA A C 1
ATOM 1548 O O . ALA A 1 193 ? 32.655 -12.205 -67.079 1.00 96.62 193 ALA A O 1
ATOM 1549 N N . ASP A 1 194 ? 33.188 -13.627 -65.430 1.00 97.00 194 ASP A N 1
ATOM 1550 C CA . ASP A 1 194 ? 31.829 -13.893 -64.994 1.00 97.00 194 ASP A CA 1
ATOM 1551 C C . ASP A 1 194 ? 31.258 -12.834 -64.045 1.00 97.00 194 ASP A C 1
ATOM 1553 O O . ASP A 1 194 ? 30.044 -12.607 -64.032 1.00 97.00 194 ASP A O 1
ATOM 1557 N N . ALA A 1 195 ? 32.130 -12.225 -63.246 1.00 96.69 195 ALA A N 1
ATOM 1558 C CA . ALA A 1 195 ? 31.820 -11.169 -62.295 1.00 96.69 195 ALA A CA 1
ATOM 1559 C C . ALA A 1 195 ? 33.052 -10.282 -62.084 1.00 96.69 195 ALA A C 1
ATOM 1561 O O . ALA A 1 195 ? 34.181 -10.734 -62.271 1.00 96.69 195 ALA A O 1
ATOM 1562 N N . VAL A 1 196 ? 32.840 -9.044 -61.651 1.00 95.50 196 VAL A N 1
ATOM 1563 C CA . VAL A 1 196 ? 33.878 -8.181 -61.081 1.00 95.50 196 VAL A CA 1
ATOM 1564 C C . VAL A 1 196 ? 33.518 -7.940 -59.628 1.00 95.50 196 VAL A C 1
ATOM 1566 O O . VAL A 1 196 ? 32.356 -7.692 -59.298 1.00 95.50 196 VAL A O 1
ATOM 1569 N N . ILE A 1 197 ? 34.515 -8.038 -58.759 1.00 92.75 197 ILE A N 1
ATOM 1570 C CA . ILE A 1 197 ? 34.399 -7.534 -57.397 1.00 92.75 197 ILE A CA 1
ATOM 1571 C C . ILE A 1 197 ? 35.181 -6.241 -57.356 1.00 92.75 197 ILE A C 1
ATOM 1573 O O . ILE A 1 197 ? 36.365 -6.222 -57.688 1.00 92.75 197 ILE A O 1
ATOM 1577 N N . GLY A 1 198 ? 34.508 -5.168 -56.968 1.00 87.31 198 GLY A N 1
ATOM 1578 C CA . GLY A 1 198 ? 35.178 -3.895 -56.825 1.00 87.31 198 GLY A CA 1
ATOM 1579 C C . GLY A 1 198 ? 34.497 -2.965 -55.853 1.00 87.31 198 GLY A C 1
ATOM 1580 O O . GLY A 1 198 ? 33.334 -3.153 -55.477 1.00 87.31 198 GLY A O 1
ATOM 1581 N N . ASP A 1 199 ? 35.262 -1.955 -55.466 1.00 88.56 199 ASP A N 1
ATOM 1582 C CA . ASP A 1 199 ? 34.791 -0.829 -54.683 1.00 88.56 199 ASP A CA 1
ATOM 1583 C C . ASP A 1 199 ? 33.619 -0.172 -55.405 1.00 88.56 199 ASP A C 1
ATOM 1585 O O . ASP A 1 199 ? 33.747 0.377 -56.500 1.00 88.56 199 ASP A O 1
ATOM 1589 N N . GLU A 1 200 ? 32.447 -0.248 -54.787 1.00 88.25 200 GLU A N 1
ATOM 1590 C CA . GLU A 1 200 ? 31.178 0.081 -55.417 1.00 88.25 200 GLU A CA 1
ATOM 1591 C C . GLU A 1 200 ? 31.165 1.496 -55.974 1.00 88.25 200 GLU A C 1
ATOM 1593 O O . GLU A 1 200 ? 30.698 1.706 -57.084 1.00 88.25 200 GLU A O 1
ATOM 1598 N N . GLN A 1 201 ? 31.716 2.461 -55.242 1.00 87.00 201 GLN A N 1
ATOM 1599 C CA . GLN A 1 201 ? 31.750 3.856 -55.677 1.00 87.00 201 GLN A CA 1
ATOM 1600 C C . GLN A 1 201 ? 32.620 4.044 -56.932 1.00 87.00 201 GLN A C 1
ATOM 1602 O O . GLN A 1 201 ? 32.276 4.855 -57.785 1.00 87.00 201 GLN A O 1
ATOM 1607 N N . ILE A 1 202 ? 33.686 3.254 -57.085 1.00 87.06 202 ILE A N 1
ATOM 1608 C CA . ILE A 1 202 ? 34.590 3.301 -58.242 1.00 87.06 202 ILE A CA 1
ATOM 1609 C C . ILE A 1 202 ? 33.943 2.631 -59.450 1.00 87.06 202 ILE A C 1
ATOM 1611 O O . ILE A 1 202 ? 33.900 3.197 -60.542 1.00 87.06 202 ILE A O 1
ATOM 1615 N N . VAL A 1 203 ? 33.388 1.434 -59.246 1.00 89.12 203 VAL A N 1
ATOM 1616 C CA . VAL A 1 203 ? 32.711 0.685 -60.309 1.00 89.12 203 VAL A CA 1
ATOM 1617 C C . VAL A 1 203 ? 31.474 1.445 -60.792 1.00 89.12 203 VAL A C 1
ATOM 1619 O O . VAL A 1 203 ? 31.279 1.590 -61.995 1.00 89.12 203 VAL A O 1
ATOM 1622 N N . LEU A 1 204 ? 30.671 2.007 -59.882 1.00 87.75 204 LEU A N 1
ATOM 1623 C CA . LEU A 1 204 ? 29.520 2.840 -60.238 1.00 87.75 204 LEU A CA 1
ATOM 1624 C C . LEU A 1 204 ? 29.935 4.108 -60.985 1.00 87.75 204 LEU A C 1
ATOM 1626 O O . LEU A 1 204 ? 29.277 4.459 -61.960 1.00 87.75 204 LEU A O 1
ATOM 1630 N N . TYR A 1 205 ? 31.022 4.772 -60.581 1.00 87.00 205 TYR A N 1
ATOM 1631 C CA . TYR A 1 205 ? 31.531 5.930 -61.315 1.00 87.00 205 TYR A CA 1
ATOM 1632 C C . TYR A 1 205 ? 31.895 5.568 -62.760 1.00 87.00 205 TYR A C 1
ATOM 1634 O O . TYR A 1 205 ? 31.503 6.287 -63.678 1.00 87.00 205 TYR A O 1
ATOM 1642 N N . HIS A 1 206 ? 32.575 4.435 -62.980 1.00 89.44 206 HIS A N 1
ATOM 1643 C CA . HIS A 1 206 ? 32.880 3.942 -64.330 1.00 89.44 206 HIS A CA 1
ATOM 1644 C C . HIS A 1 206 ? 31.607 3.627 -65.124 1.00 89.44 206 HIS A C 1
ATOM 1646 O O . HIS A 1 206 ? 31.490 4.026 -66.281 1.00 89.44 206 HIS A O 1
ATOM 1652 N N . ILE A 1 207 ? 30.631 2.967 -64.492 1.00 88.44 207 ILE A N 1
ATOM 1653 C CA . ILE A 1 207 ? 29.349 2.616 -65.117 1.00 88.44 207 ILE A CA 1
ATOM 1654 C C . ILE A 1 207 ? 28.585 3.867 -65.556 1.00 88.44 207 ILE A C 1
ATOM 1656 O O . ILE A 1 207 ? 28.110 3.922 -66.689 1.00 88.44 207 ILE A O 1
ATOM 1660 N N . TYR A 1 208 ? 28.455 4.863 -64.680 1.00 85.56 208 TYR A N 1
ATOM 1661 C CA . TYR A 1 208 ? 27.682 6.067 -64.975 1.00 85.56 208 TYR A CA 1
ATOM 1662 C C . TYR A 1 208 ? 28.396 6.984 -65.966 1.00 85.56 208 TYR A C 1
ATOM 1664 O O . TYR A 1 208 ? 27.762 7.438 -66.916 1.00 85.56 208 TYR A O 1
ATOM 1672 N N . SER A 1 209 ? 29.705 7.195 -65.795 1.00 84.00 209 SER A N 1
ATOM 1673 C CA . SER A 1 209 ? 30.497 8.064 -66.677 1.00 84.00 209 SER A CA 1
ATOM 1674 C C . SER A 1 209 ? 30.573 7.542 -68.115 1.00 84.00 209 SER A C 1
ATOM 1676 O O . SER A 1 209 ? 30.727 8.333 -69.037 1.00 84.00 209 SER A O 1
ATOM 1678 N N . ASN A 1 210 ? 30.430 6.227 -68.318 1.00 87.94 210 ASN A N 1
ATOM 1679 C CA . ASN A 1 210 ? 30.481 5.592 -69.640 1.00 87.94 210 ASN A CA 1
ATOM 1680 C C . ASN A 1 210 ? 29.116 5.066 -70.129 1.00 87.94 210 ASN A C 1
ATOM 1682 O O . ASN A 1 210 ? 29.068 4.316 -71.101 1.00 87.94 210 ASN A O 1
ATOM 1686 N N . HIS A 1 211 ? 28.006 5.425 -69.469 1.00 87.69 211 HIS A N 1
ATOM 1687 C CA . HIS A 1 211 ? 26.644 5.002 -69.839 1.00 87.69 211 HIS A CA 1
ATOM 1688 C C . HIS A 1 211 ? 26.441 3.471 -69.936 1.00 87.69 211 HIS A C 1
ATOM 1690 O O . HIS A 1 211 ? 25.732 2.972 -70.807 1.00 87.69 211 HIS A O 1
ATOM 1696 N N . LEU A 1 212 ? 27.043 2.704 -69.022 1.00 89.44 212 LEU A N 1
ATOM 1697 C CA . LEU A 1 212 ? 27.048 1.231 -69.036 1.00 89.44 212 LEU A CA 1
ATOM 1698 C C . LEU A 1 212 ? 25.932 0.593 -68.184 1.00 89.44 212 LEU A C 1
ATOM 1700 O O . LEU A 1 212 ? 25.968 -0.611 -67.921 1.00 89.44 212 LEU A O 1
ATOM 1704 N N . THR A 1 213 ? 24.946 1.371 -67.727 1.00 86.06 213 THR A N 1
ATOM 1705 C CA . THR A 1 213 ? 23.915 0.936 -66.761 1.00 86.06 213 THR A CA 1
ATOM 1706 C C . THR A 1 213 ? 23.071 -0.242 -67.240 1.00 86.06 213 THR A C 1
ATOM 1708 O O . THR A 1 213 ? 22.636 -1.051 -66.424 1.00 86.06 213 THR A O 1
ATOM 1711 N N . ASP A 1 214 ? 22.876 -0.372 -68.553 1.00 89.75 214 ASP A N 1
ATOM 1712 C CA . ASP A 1 214 ? 22.072 -1.447 -69.145 1.00 89.75 214 ASP A CA 1
ATOM 1713 C C . ASP A 1 214 ? 22.865 -2.744 -69.346 1.00 89.75 214 ASP A C 1
ATOM 1715 O O . ASP A 1 214 ? 22.278 -3.795 -69.605 1.00 89.75 214 ASP A O 1
ATOM 1719 N N . LEU A 1 215 ? 24.196 -2.701 -69.230 1.00 92.44 215 LEU A N 1
ATOM 1720 C CA . LEU A 1 215 ? 25.089 -3.822 -69.548 1.00 92.44 215 LEU A CA 1
ATOM 1721 C C . LEU A 1 215 ? 25.581 -4.566 -68.311 1.00 92.44 215 LEU A C 1
ATOM 1723 O O . LEU A 1 215 ? 25.919 -5.748 -68.395 1.00 92.44 215 LEU A O 1
ATOM 1727 N N . ILE A 1 216 ? 25.607 -3.904 -67.157 1.00 93.25 216 ILE A N 1
ATOM 1728 C CA . ILE A 1 216 ? 26.111 -4.476 -65.915 1.00 93.25 216 ILE A CA 1
ATOM 1729 C C . ILE A 1 216 ? 25.217 -4.085 -64.741 1.00 93.25 216 ILE A C 1
ATOM 1731 O O . ILE A 1 216 ? 24.683 -2.982 -64.675 1.00 93.25 216 ILE A O 1
ATOM 1735 N N . LYS A 1 217 ? 25.047 -5.003 -63.793 1.00 92.06 217 LYS A N 1
ATOM 1736 C CA . LYS A 1 217 ? 24.255 -4.798 -62.582 1.00 92.06 217 LYS A CA 1
ATOM 1737 C C . LYS A 1 217 ? 25.026 -5.230 -61.347 1.00 92.06 217 LYS A C 1
ATOM 1739 O O . LYS A 1 217 ? 25.807 -6.180 -61.382 1.00 92.06 217 LYS A O 1
ATOM 1744 N N . LYS A 1 218 ? 24.736 -4.566 -60.233 1.00 92.62 218 LYS A N 1
ATOM 1745 C CA . LYS A 1 218 ? 25.167 -4.982 -58.897 1.00 92.62 218 LYS A CA 1
ATOM 1746 C C . LYS A 1 218 ? 24.287 -6.127 -58.391 1.00 92.62 218 LYS A C 1
ATOM 1748 O O . LYS A 1 218 ? 23.067 -6.083 -58.553 1.00 92.62 218 LYS A O 1
ATOM 1753 N N . VAL A 1 219 ? 24.886 -7.122 -57.739 1.00 90.06 219 VAL A N 1
ATOM 1754 C CA . VAL A 1 219 ? 24.173 -8.257 -57.134 1.00 90.06 219 VAL A CA 1
ATOM 1755 C C . VAL A 1 219 ? 24.628 -8.521 -55.701 1.00 90.06 219 VAL A C 1
ATOM 1757 O O . VAL A 1 219 ? 25.790 -8.336 -55.349 1.00 90.06 219 VAL A O 1
ATOM 1760 N N . GLY A 1 220 ? 23.688 -8.982 -54.876 1.00 85.44 220 GLY A N 1
ATOM 1761 C CA . GLY A 1 220 ? 23.945 -9.351 -53.488 1.00 85.44 220 GLY A CA 1
ATOM 1762 C C . GLY A 1 220 ? 24.184 -8.168 -52.548 1.00 85.44 220 GLY A C 1
ATOM 1763 O O . GLY A 1 220 ? 24.041 -6.997 -52.905 1.00 85.44 220 GLY A O 1
ATOM 1764 N N . MET A 1 221 ? 24.515 -8.502 -51.301 1.00 86.75 221 MET A N 1
ATOM 1765 C CA . MET A 1 221 ? 25.022 -7.537 -50.326 1.00 86.75 221 MET A CA 1
ATOM 1766 C C . MET A 1 221 ? 26.530 -7.333 -50.538 1.00 86.75 221 MET A C 1
ATOM 1768 O O . MET A 1 221 ? 27.193 -8.260 -51.009 1.00 86.75 221 MET A O 1
ATOM 1772 N N . PRO A 1 222 ? 27.083 -6.163 -50.173 1.00 89.19 222 PRO A N 1
ATOM 1773 C CA . PRO A 1 222 ? 28.525 -5.957 -50.187 1.00 89.19 222 PRO A CA 1
ATOM 1774 C C . PRO A 1 222 ? 29.264 -7.032 -49.384 1.00 89.19 222 PRO A C 1
ATOM 1776 O O . PRO A 1 222 ? 28.817 -7.433 -48.308 1.00 89.19 222 PRO A O 1
ATOM 1779 N N . LEU A 1 223 ? 30.403 -7.476 -49.906 1.00 88.25 223 LEU A N 1
ATOM 1780 C CA . LEU A 1 223 ? 31.265 -8.496 -49.310 1.00 88.25 223 LEU A CA 1
ATOM 1781 C C . LEU A 1 223 ? 31.902 -7.992 -48.014 1.00 88.25 223 LEU A C 1
ATOM 1783 O O . LEU A 1 223 ? 31.910 -8.675 -46.992 1.00 88.25 223 LEU A O 1
ATOM 1787 N N . TYR A 1 224 ? 32.399 -6.763 -48.063 1.00 86.88 224 TYR A N 1
ATOM 1788 C CA . TYR A 1 224 ? 32.931 -6.014 -46.937 1.00 86.88 224 TYR A CA 1
ATOM 1789 C C . TYR A 1 224 ? 32.761 -4.521 -47.214 1.00 86.88 224 TYR A C 1
ATOM 1791 O O . TYR A 1 224 ? 32.405 -4.111 -48.319 1.00 86.88 224 TYR A O 1
ATOM 1799 N N . VAL A 1 225 ? 33.001 -3.703 -46.194 1.00 87.94 225 VAL A N 1
ATOM 1800 C CA . VAL A 1 225 ? 32.977 -2.246 -46.315 1.00 87.94 225 VAL A CA 1
ATOM 1801 C C . VAL A 1 225 ? 34.350 -1.721 -45.934 1.00 87.94 225 VAL A C 1
ATOM 1803 O O . VAL A 1 225 ? 34.732 -1.758 -44.764 1.00 87.94 225 VAL A O 1
ATOM 1806 N N . GLY A 1 226 ? 35.093 -1.261 -46.937 1.00 85.44 226 GLY A N 1
ATOM 1807 C CA . GLY A 1 226 ? 36.349 -0.553 -46.769 1.00 85.44 226 GLY A CA 1
ATOM 1808 C C . GLY A 1 226 ? 36.127 0.747 -46.003 1.00 85.44 226 GLY A C 1
ATOM 1809 O O . GLY A 1 226 ? 35.194 1.508 -46.270 1.00 85.44 226 GLY A O 1
ATOM 1810 N N . GLN A 1 227 ? 36.976 0.993 -45.015 1.00 89.75 227 GLN A N 1
ATOM 1811 C CA . GLN A 1 227 ? 36.945 2.206 -44.207 1.00 89.75 227 GLN A CA 1
ATOM 1812 C C . GLN A 1 227 ? 37.987 3.169 -44.761 1.00 89.75 227 GLN A C 1
ATOM 1814 O O . GLN A 1 227 ? 39.171 3.037 -44.451 1.00 89.75 227 GLN A O 1
ATOM 1819 N N . ASN A 1 228 ? 37.563 4.077 -45.641 1.00 90.19 228 ASN A N 1
ATOM 1820 C CA . ASN A 1 228 ? 38.460 5.037 -46.268 1.00 90.19 228 ASN A CA 1
ATOM 1821 C C . ASN A 1 228 ? 38.705 6.222 -45.332 1.00 90.19 228 ASN A C 1
ATOM 1823 O O . ASN A 1 228 ? 37.762 6.914 -44.929 1.00 90.19 228 ASN A O 1
ATOM 1827 N N . CYS A 1 229 ? 39.970 6.447 -45.008 1.00 93.31 229 CYS A N 1
ATOM 1828 C CA . CYS A 1 229 ? 40.438 7.462 -44.077 1.00 93.31 229 CYS A CA 1
ATOM 1829 C C . CYS A 1 229 ? 41.578 8.266 -44.713 1.00 93.31 229 CYS A C 1
ATOM 1831 O O . CYS A 1 229 ? 42.185 7.833 -45.692 1.00 93.31 229 CYS A O 1
ATOM 1833 N N . MET A 1 230 ? 41.901 9.420 -44.131 1.00 95.06 230 MET A N 1
ATOM 1834 C CA . MET A 1 230 ? 43.213 10.029 -44.346 1.00 95.06 230 MET A CA 1
ATOM 1835 C C . MET A 1 230 ? 44.209 9.355 -43.405 1.00 95.06 230 MET A C 1
ATOM 1837 O O . MET A 1 230 ? 43.855 8.976 -42.287 1.00 95.06 230 MET A O 1
ATOM 1841 N N . GLY A 1 231 ? 45.453 9.217 -43.842 1.00 93.62 231 GLY A N 1
ATOM 1842 C CA . GLY A 1 231 ? 46.542 8.730 -43.001 1.00 93.62 231 GLY A CA 1
ATOM 1843 C C . GLY A 1 231 ? 47.588 9.815 -42.801 1.00 93.62 231 GLY A C 1
ATOM 1844 O O . GLY A 1 231 ? 47.971 10.497 -43.750 1.00 93.62 231 GLY A O 1
ATOM 1845 N N . VAL A 1 232 ? 48.087 9.961 -41.582 1.00 95.56 232 VAL A N 1
ATOM 1846 C CA . VAL A 1 232 ? 49.297 10.745 -41.302 1.00 95.56 232 VAL A CA 1
ATOM 1847 C C . VAL A 1 232 ? 50.358 9.827 -40.721 1.00 95.56 232 VAL A C 1
ATOM 1849 O O . VAL A 1 232 ? 50.041 8.761 -40.199 1.00 95.56 232 VAL A O 1
ATOM 1852 N N 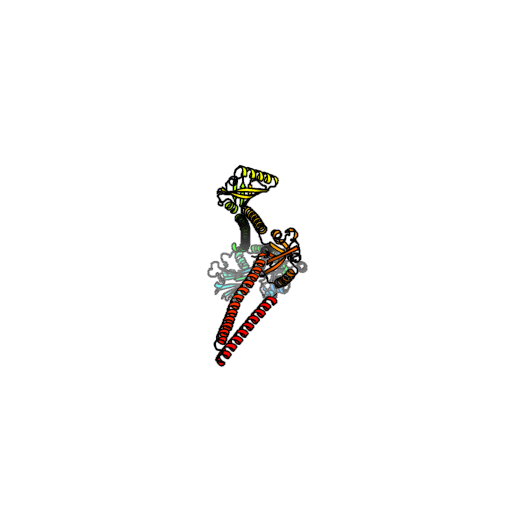. LYS A 1 233 ? 51.634 10.201 -40.819 1.00 94.75 233 LYS A N 1
ATOM 1853 C CA . LYS A 1 233 ? 52.713 9.423 -40.197 1.00 94.75 233 LYS A CA 1
ATOM 1854 C C . LYS A 1 233 ? 52.460 9.269 -38.691 1.00 94.75 233 LYS A C 1
ATOM 1856 O O . LYS A 1 233 ? 52.130 10.258 -38.033 1.00 94.75 233 LYS A O 1
ATOM 1861 N N . HIS A 1 234 ? 52.644 8.054 -38.170 1.00 93.25 234 HIS A N 1
ATOM 1862 C CA . HIS A 1 234 ? 52.442 7.755 -36.752 1.00 93.25 234 HIS A CA 1
ATOM 1863 C C . HIS A 1 234 ? 53.201 8.732 -35.838 1.00 93.25 234 HIS A C 1
ATOM 1865 O O . HIS A 1 234 ? 54.375 9.039 -36.076 1.00 93.25 234 HIS A O 1
ATOM 1871 N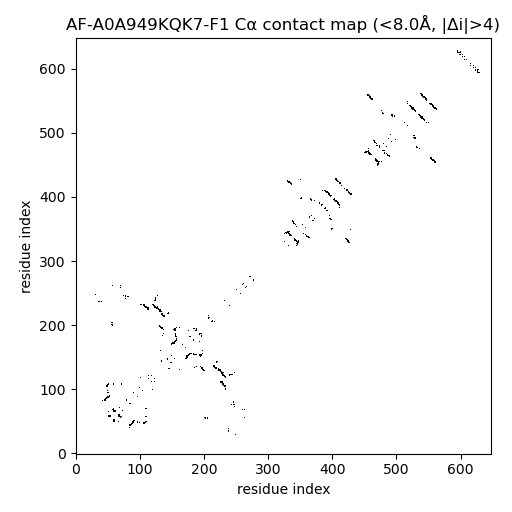 N . GLY A 1 235 ? 52.514 9.228 -34.808 1.00 89.69 235 GLY A N 1
ATOM 1872 C CA . GLY A 1 235 ? 52.997 10.234 -33.863 1.00 89.69 235 GLY A CA 1
ATOM 1873 C C . GLY A 1 235 ? 52.599 11.672 -34.217 1.00 89.69 235 GLY A C 1
ATOM 1874 O O . GLY A 1 235 ? 52.813 12.577 -33.409 1.00 89.69 235 GLY A O 1
ATOM 1875 N N . ASN A 1 236 ? 51.987 11.921 -35.382 1.00 92.12 236 ASN A N 1
ATOM 1876 C CA . ASN A 1 236 ? 51.488 13.248 -35.767 1.00 92.12 236 ASN A CA 1
ATOM 1877 C C . ASN A 1 236 ? 50.021 13.461 -35.346 1.00 92.12 236 ASN A C 1
ATOM 1879 O O . ASN A 1 236 ? 49.155 13.823 -36.149 1.00 92.12 236 ASN A O 1
ATOM 1883 N N . HIS A 1 237 ? 49.749 13.269 -34.053 1.00 92.88 237 HIS A N 1
ATOM 1884 C CA . HIS A 1 237 ? 48.403 13.374 -33.479 1.00 92.88 237 HIS A CA 1
ATOM 1885 C C . HIS A 1 237 ? 47.786 14.769 -33.628 1.00 92.88 237 HIS A C 1
ATOM 1887 O O . HIS A 1 237 ? 46.567 14.900 -33.707 1.00 92.88 237 HIS A O 1
ATOM 1893 N N . VAL A 1 238 ? 48.610 15.820 -33.703 1.00 94.00 238 VAL A N 1
ATOM 1894 C CA . VAL A 1 238 ? 48.121 17.197 -33.869 1.00 94.00 238 VAL A CA 1
ATOM 1895 C C . VAL A 1 238 ? 47.471 17.374 -35.241 1.00 94.00 238 VAL A C 1
ATOM 1897 O O . VAL A 1 238 ? 46.339 17.847 -35.323 1.00 94.00 238 VAL A O 1
ATOM 1900 N N . LEU A 1 239 ? 48.135 16.939 -36.319 1.00 94.44 239 LEU A N 1
ATOM 1901 C CA . LEU A 1 239 ? 47.559 17.008 -37.664 1.00 94.44 239 LEU A CA 1
ATOM 1902 C C . LEU A 1 239 ? 46.360 16.066 -37.813 1.00 94.44 239 LEU A C 1
ATOM 1904 O O . LEU A 1 239 ? 45.339 16.462 -38.370 1.00 94.44 239 LEU A O 1
ATOM 1908 N N . GLN A 1 240 ? 46.449 14.853 -37.262 1.00 95.69 240 GLN A N 1
ATOM 1909 C CA . GLN A 1 240 ? 45.332 13.906 -37.232 1.00 95.69 240 GLN A CA 1
ATOM 1910 C C . GLN A 1 240 ? 44.095 14.507 -36.543 1.00 95.69 240 GLN A C 1
ATOM 1912 O O . GLN A 1 240 ? 42.989 14.405 -37.072 1.00 95.69 240 GLN A O 1
ATOM 1917 N N . SER A 1 241 ? 44.273 15.164 -35.391 1.00 94.94 241 SER A N 1
ATOM 1918 C CA . SER A 1 241 ? 43.199 15.825 -34.638 1.00 94.94 241 SER A CA 1
ATOM 1919 C C . SER A 1 241 ? 42.539 16.942 -35.450 1.00 94.94 241 SER A C 1
ATOM 1921 O O . SER A 1 241 ? 41.314 16.985 -35.562 1.00 94.94 241 SER A O 1
ATOM 1923 N N . ILE A 1 242 ? 43.338 17.789 -36.110 1.00 94.56 242 ILE A N 1
ATOM 1924 C CA . ILE A 1 242 ? 42.832 18.855 -36.992 1.00 94.56 242 ILE A CA 1
ATOM 1925 C C . ILE A 1 242 ? 41.973 18.265 -38.113 1.00 94.56 242 ILE A C 1
ATOM 1927 O O . ILE A 1 242 ? 40.849 18.716 -38.343 1.00 94.56 242 ILE A O 1
ATOM 1931 N N . LEU A 1 243 ? 42.473 17.234 -38.798 1.00 95.38 243 LEU A N 1
ATOM 1932 C CA . LEU A 1 243 ? 41.731 16.574 -39.873 1.00 95.38 243 LEU A CA 1
ATOM 1933 C C . LEU A 1 243 ? 40.454 15.908 -39.342 1.00 95.38 243 LEU A C 1
ATOM 1935 O O . LEU A 1 243 ? 39.404 16.019 -39.971 1.00 95.38 243 LEU A O 1
ATOM 1939 N N . ASN A 1 244 ? 40.504 15.291 -38.158 1.00 95.75 244 ASN A N 1
ATOM 1940 C CA . ASN A 1 244 ? 39.333 14.719 -37.498 1.00 95.75 244 ASN A CA 1
ATOM 1941 C C . ASN A 1 244 ? 38.262 15.770 -37.219 1.00 95.75 244 ASN A C 1
ATOM 1943 O O . ASN A 1 244 ? 37.118 15.557 -37.609 1.00 95.75 244 ASN A O 1
ATOM 1947 N N . LYS A 1 245 ? 38.611 16.918 -36.635 1.00 94.25 245 LYS A N 1
ATOM 1948 C CA . LYS A 1 245 ? 37.655 18.015 -36.414 1.00 94.25 245 LYS A CA 1
ATOM 1949 C C . LYS A 1 245 ? 37.047 18.513 -37.719 1.00 94.25 245 LYS A C 1
ATOM 1951 O O . LYS A 1 245 ? 35.847 18.765 -37.790 1.00 94.25 245 LYS A O 1
ATOM 1956 N N . GLY A 1 246 ? 37.858 18.582 -38.773 1.00 93.38 246 GLY A N 1
ATOM 1957 C CA . GLY A 1 246 ? 37.408 18.949 -40.112 1.00 93.38 246 GLY A CA 1
ATOM 1958 C C . GLY A 1 246 ? 36.374 17.970 -40.656 1.00 93.38 246 GLY A C 1
ATOM 1959 O O . GLY A 1 246 ? 35.307 18.381 -41.102 1.00 93.38 246 GLY A O 1
ATOM 1960 N N . ILE A 1 247 ? 36.647 16.669 -40.561 1.00 94.00 247 ILE A N 1
ATOM 1961 C CA . ILE A 1 247 ? 35.719 15.630 -41.015 1.00 94.00 247 ILE A CA 1
ATOM 1962 C C . ILE A 1 247 ? 34.439 15.615 -40.157 1.00 94.00 247 ILE A C 1
ATOM 1964 O O . ILE A 1 247 ? 33.352 15.448 -40.709 1.00 94.00 247 ILE A O 1
ATOM 1968 N N . SER A 1 248 ? 34.528 15.837 -38.840 1.00 92.50 248 SER A N 1
ATOM 1969 C CA . SER A 1 248 ? 33.357 15.881 -37.947 1.00 92.50 248 SER A CA 1
ATOM 1970 C C . SER A 1 248 ? 32.454 17.040 -38.328 1.00 92.50 248 SER A C 1
ATOM 1972 O O . SER A 1 248 ? 31.264 16.853 -38.565 1.00 92.50 248 SER A O 1
ATOM 1974 N N . LEU A 1 249 ? 33.044 18.219 -38.515 1.00 91.00 249 LEU A N 1
ATOM 1975 C CA . LEU A 1 249 ? 32.306 19.396 -38.937 1.00 91.00 249 LEU A CA 1
ATOM 1976 C C . LEU A 1 249 ? 31.723 19.231 -40.350 1.00 91.00 249 LEU A C 1
ATOM 1978 O O . LEU A 1 249 ? 30.604 19.672 -40.615 1.00 91.00 249 LEU A O 1
ATOM 1982 N N . ALA A 1 250 ? 32.434 18.572 -41.270 1.00 88.75 250 ALA A N 1
ATOM 1983 C CA . ALA A 1 250 ? 31.911 18.266 -42.602 1.00 88.75 250 ALA A CA 1
ATOM 1984 C C . ALA A 1 250 ? 30.693 17.327 -42.543 1.00 88.75 250 ALA A C 1
ATOM 1986 O O . ALA A 1 250 ? 29.764 17.490 -43.337 1.00 88.75 250 ALA A O 1
ATOM 1987 N N . LYS A 1 251 ? 30.675 16.369 -41.605 1.00 89.31 251 LYS A N 1
ATOM 1988 C CA . LYS A 1 251 ? 29.524 15.488 -41.344 1.00 89.31 251 LYS A CA 1
ATOM 1989 C C . LYS A 1 251 ? 28.354 16.259 -40.739 1.00 89.31 251 LYS A C 1
ATOM 1991 O O . LYS A 1 251 ? 27.244 16.164 -41.249 1.00 89.31 251 LYS A O 1
ATOM 1996 N N . GLU A 1 252 ? 28.603 17.054 -39.702 1.00 87.19 252 GLU A N 1
ATOM 1997 C CA . GLU A 1 252 ? 27.575 17.835 -39.000 1.00 87.19 252 GLU A CA 1
ATOM 1998 C C . GLU A 1 252 ? 26.907 18.877 -39.902 1.00 87.19 252 GLU A C 1
ATOM 2000 O O . GLU A 1 252 ? 25.691 19.044 -39.874 1.00 87.19 252 GLU A O 1
ATOM 2005 N N . THR A 1 253 ? 27.689 19.553 -40.747 1.00 87.12 253 THR A N 1
ATOM 2006 C CA . THR A 1 253 ? 27.178 20.566 -41.687 1.00 87.12 253 THR A CA 1
ATOM 2007 C C . THR A 1 253 ? 26.514 19.968 -42.931 1.00 87.12 253 THR A C 1
ATOM 2009 O O . THR A 1 253 ? 26.036 20.714 -43.783 1.00 87.12 253 THR A O 1
ATOM 2012 N N . GLY A 1 254 ? 26.522 18.638 -43.087 1.00 86.81 254 GLY A N 1
ATOM 2013 C CA . GLY A 1 254 ? 26.048 17.959 -44.296 1.00 86.81 254 GLY A CA 1
ATOM 2014 C C . GLY A 1 254 ? 26.940 18.173 -45.526 1.00 86.81 254 GLY A C 1
ATOM 2015 O O . GLY A 1 254 ? 26.589 17.748 -46.626 1.00 86.81 254 GLY A O 1
ATOM 2016 N N . THR A 1 255 ? 28.109 18.805 -45.373 1.00 89.00 255 THR A N 1
ATOM 2017 C CA . THR A 1 255 ? 29.058 19.020 -46.474 1.00 89.00 255 THR A CA 1
ATOM 2018 C C . THR A 1 255 ? 29.567 17.696 -47.034 1.00 89.00 255 THR A C 1
ATOM 2020 O O . THR A 1 255 ? 29.666 17.551 -48.250 1.00 89.00 255 THR A O 1
ATOM 2023 N N . LEU A 1 256 ? 29.857 16.719 -46.170 1.00 86.88 256 LEU A N 1
ATOM 2024 C CA . LEU A 1 256 ? 30.340 15.407 -46.598 1.00 86.88 256 LEU A CA 1
ATOM 2025 C C . LEU A 1 256 ? 29.278 14.649 -47.412 1.00 86.88 256 LEU A C 1
ATOM 2027 O O . LEU A 1 256 ? 29.598 14.065 -48.447 1.00 86.88 256 LEU A O 1
ATOM 2031 N N . ASP A 1 257 ? 28.010 14.721 -46.994 1.00 85.19 257 ASP A N 1
ATOM 2032 C CA . ASP A 1 257 ? 26.880 14.165 -47.748 1.00 85.19 257 ASP A CA 1
ATOM 2033 C C . ASP A 1 257 ? 26.686 14.893 -49.087 1.00 85.19 257 ASP A C 1
ATOM 2035 O O . ASP A 1 257 ? 26.399 14.252 -50.101 1.00 85.19 257 ASP A O 1
ATOM 2039 N N . ARG A 1 258 ? 26.891 16.217 -49.122 1.00 86.19 258 ARG A N 1
ATOM 2040 C CA . ARG A 1 258 ? 26.856 17.005 -50.360 1.00 86.19 258 ARG A CA 1
ATOM 2041 C C . ARG A 1 258 ? 27.961 16.585 -51.326 1.00 86.19 258 ARG A C 1
ATOM 2043 O O . ARG A 1 258 ? 27.638 16.318 -52.473 1.00 86.19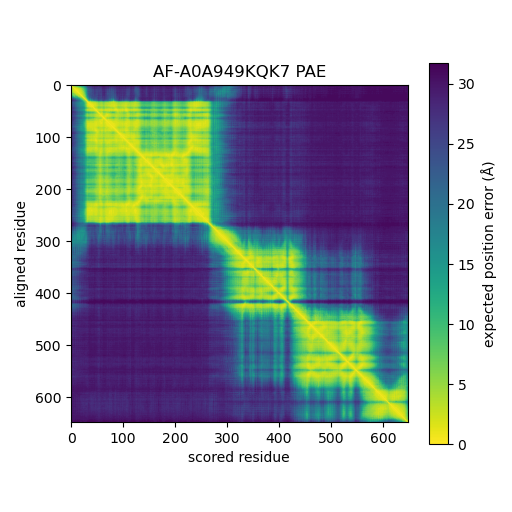 258 ARG A O 1
ATOM 2050 N N . ILE A 1 259 ? 29.214 16.465 -50.872 1.00 88.12 259 ILE A N 1
ATOM 2051 C CA . ILE A 1 259 ? 30.336 15.965 -51.692 1.00 88.12 259 ILE A CA 1
ATOM 2052 C C . ILE A 1 259 ? 29.987 14.578 -52.245 1.00 88.12 259 ILE A C 1
ATOM 2054 O O . ILE A 1 259 ? 30.062 14.350 -53.447 1.00 88.12 259 ILE A O 1
ATOM 2058 N N . ASN A 1 260 ? 29.507 13.668 -51.396 1.00 83.50 260 ASN A N 1
ATOM 2059 C CA . ASN A 1 260 ? 29.095 12.337 -51.838 1.00 83.50 260 ASN A CA 1
ATOM 2060 C C . ASN A 1 260 ? 27.976 12.384 -52.899 1.00 83.50 260 ASN A C 1
ATOM 2062 O O . ASN A 1 260 ? 28.021 11.637 -53.871 1.00 83.50 260 ASN A O 1
ATOM 2066 N N . THR A 1 261 ? 27.003 13.286 -52.746 1.00 82.06 261 THR A N 1
ATOM 2067 C CA . THR A 1 261 ? 25.891 13.453 -53.697 1.00 82.06 261 THR A CA 1
ATOM 2068 C C . THR A 1 261 ? 26.335 14.093 -55.014 1.00 82.06 261 THR A C 1
ATOM 2070 O O . THR A 1 261 ? 25.844 13.695 -56.066 1.00 82.06 261 THR A O 1
ATOM 2073 N N . THR A 1 262 ? 27.268 15.049 -54.988 1.00 84.00 262 THR A N 1
ATOM 2074 C CA . THR A 1 262 ? 27.824 15.683 -56.197 1.00 84.00 262 THR A CA 1
ATOM 2075 C C . THR A 1 262 ? 28.500 14.655 -57.101 1.00 84.00 262 THR A C 1
ATOM 2077 O O . THR A 1 262 ? 28.303 14.675 -58.310 1.00 84.00 262 THR A O 1
ATOM 2080 N N . TRP A 1 263 ? 29.270 13.740 -56.510 1.00 82.81 263 TRP A N 1
ATOM 2081 C CA . TRP A 1 263 ? 30.109 12.797 -57.251 1.00 82.81 263 TRP A CA 1
ATOM 2082 C C . TRP A 1 263 ? 29.398 11.506 -57.665 1.00 82.81 263 TRP A C 1
ATOM 2084 O O . TRP A 1 263 ? 29.729 10.923 -58.694 1.00 82.81 263 TRP A O 1
ATOM 2094 N N . LEU A 1 264 ? 28.437 11.034 -56.868 1.00 76.00 264 LEU A N 1
ATOM 2095 C CA . LEU A 1 264 ? 27.779 9.735 -57.073 1.00 76.00 264 LEU A CA 1
ATOM 2096 C C . LEU A 1 264 ? 26.268 9.844 -57.316 1.00 76.00 264 LEU A C 1
ATOM 2098 O O . LEU A 1 264 ? 25.597 8.823 -57.475 1.00 76.00 264 LEU A O 1
ATOM 2102 N N . GLY A 1 265 ? 25.726 11.063 -57.330 1.00 69.50 265 GLY A N 1
ATOM 2103 C CA . GLY A 1 265 ? 24.292 11.315 -57.388 1.00 69.50 265 GLY A CA 1
ATOM 2104 C C . GLY A 1 265 ? 23.572 10.991 -56.075 1.00 69.50 265 GLY A C 1
ATOM 2105 O O . GLY A 1 265 ? 24.168 10.628 -55.057 1.00 69.50 265 GLY A O 1
ATOM 2106 N N . ILE A 1 266 ? 22.244 11.124 -56.083 1.00 58.16 266 ILE A N 1
ATOM 2107 C CA . ILE A 1 266 ? 21.410 10.743 -54.940 1.00 58.16 266 ILE A CA 1
ATOM 2108 C C . ILE A 1 266 ? 21.424 9.218 -54.848 1.00 58.16 266 ILE A C 1
ATOM 2110 O O . ILE A 1 266 ? 20.686 8.534 -55.558 1.00 58.16 266 ILE A O 1
ATOM 2114 N N . GLN A 1 267 ? 22.216 8.662 -53.933 1.00 52.31 267 GLN A N 1
ATOM 2115 C CA . GLN A 1 267 ? 21.933 7.309 -53.482 1.00 52.31 267 GLN A CA 1
ATOM 2116 C C . GLN A 1 267 ? 20.569 7.346 -52.794 1.00 52.31 267 GLN A C 1
ATOM 2118 O O . GLN A 1 267 ? 20.427 7.940 -51.722 1.00 52.31 267 GLN A O 1
ATOM 2123 N N . TYR A 1 268 ? 19.561 6.710 -53.398 1.00 41.88 268 TYR A N 1
ATOM 2124 C CA . TYR A 1 268 ? 18.354 6.317 -52.681 1.00 41.88 268 TYR A CA 1
ATOM 2125 C C . TYR A 1 268 ? 18.802 5.359 -51.574 1.00 41.88 268 TYR A C 1
ATOM 2127 O O . TYR A 1 268 ? 18.812 4.139 -51.734 1.00 41.88 268 TYR A O 1
ATOM 2135 N N . LYS A 1 269 ? 19.207 5.910 -50.424 1.00 44.31 269 LYS A N 1
ATOM 2136 C CA . LYS A 1 269 ? 19.201 5.174 -49.168 1.00 44.31 269 LYS A CA 1
ATOM 2137 C C . LYS A 1 269 ? 17.755 4.725 -49.052 1.00 44.31 269 LYS A C 1
ATOM 2139 O O . LYS A 1 269 ? 16.895 5.567 -48.803 1.00 44.31 269 LYS A O 1
ATOM 2144 N N . VAL A 1 270 ? 17.473 3.445 -49.315 1.00 45.88 270 VAL A N 1
ATOM 2145 C CA . VAL A 1 270 ? 16.181 2.845 -48.975 1.00 45.88 270 VAL A CA 1
ATOM 2146 C C . VAL A 1 270 ? 15.994 3.204 -47.515 1.00 45.88 270 VAL A C 1
ATOM 2148 O O . VAL A 1 270 ? 16.733 2.718 -46.654 1.00 45.88 270 VAL A O 1
ATOM 2151 N N . GLY A 1 271 ? 15.139 4.199 -47.267 1.00 45.97 271 GLY A N 1
ATOM 2152 C CA . GLY A 1 271 ? 14.993 4.767 -45.944 1.00 45.97 271 GLY A CA 1
ATOM 2153 C C . GLY A 1 271 ? 14.704 3.604 -45.019 1.00 45.97 271 GLY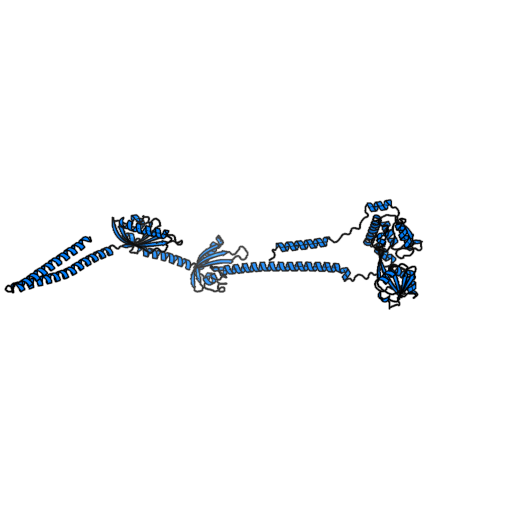 A C 1
ATOM 2154 O O . GLY A 1 271 ? 13.891 2.743 -45.370 1.00 45.97 271 GLY A O 1
ATOM 2155 N N . LYS A 1 272 ? 15.394 3.538 -43.872 1.00 53.94 272 LYS A N 1
ATOM 2156 C CA . LYS A 1 272 ? 15.011 2.585 -42.826 1.00 53.94 272 LYS A CA 1
ATOM 2157 C C . LYS A 1 272 ? 13.479 2.640 -42.732 1.00 53.94 272 LYS A C 1
ATOM 2159 O O . LYS A 1 272 ? 12.965 3.766 -42.697 1.00 53.94 272 LYS A O 1
ATOM 2164 N N . PRO A 1 273 ? 12.768 1.493 -42.771 1.00 57.56 273 PRO A N 1
ATOM 2165 C CA . PRO A 1 273 ? 11.310 1.467 -42.820 1.00 57.56 273 PRO A CA 1
ATOM 2166 C C . PRO A 1 273 ? 10.742 2.481 -41.834 1.00 57.56 273 PRO A C 1
ATOM 2168 O O . PRO A 1 273 ? 11.320 2.636 -40.758 1.00 57.56 273 PRO A O 1
ATOM 2171 N N . PHE A 1 274 ? 9.653 3.174 -42.178 1.00 57.50 274 PHE A N 1
ATOM 2172 C CA . PHE A 1 274 ? 9.060 4.232 -41.344 1.00 57.50 274 PHE A CA 1
ATOM 2173 C C . PHE A 1 274 ? 9.046 3.869 -39.845 1.00 57.50 274 PHE A C 1
ATOM 2175 O O . PHE A 1 274 ? 9.437 4.673 -39.005 1.00 57.50 274 PHE A O 1
ATOM 2182 N N . VAL A 1 275 ? 8.724 2.607 -39.541 1.00 58.25 275 VAL A N 1
ATOM 2183 C CA . VAL A 1 275 ? 8.756 2.004 -38.202 1.00 58.25 275 VAL A CA 1
ATOM 2184 C C . VAL A 1 275 ? 10.122 2.111 -37.516 1.00 58.25 275 VAL A C 1
ATOM 2186 O O . VAL A 1 275 ? 10.182 2.513 -36.365 1.00 58.25 275 VAL A O 1
ATOM 2189 N N . VAL A 1 276 ? 11.221 1.785 -38.199 1.00 63.12 276 VAL A N 1
ATOM 2190 C CA . VAL A 1 276 ? 12.587 1.802 -37.648 1.00 63.12 276 VAL A CA 1
ATOM 2191 C C . VAL A 1 276 ? 13.109 3.231 -37.497 1.00 63.12 276 VAL A C 1
ATOM 2193 O O . VAL A 1 276 ? 13.752 3.542 -36.498 1.00 63.12 276 VAL A O 1
ATOM 2196 N N . ARG A 1 277 ? 12.824 4.120 -38.460 1.00 62.09 277 ARG A N 1
ATOM 2197 C CA . ARG A 1 277 ? 13.203 5.542 -38.365 1.00 62.09 277 ARG A CA 1
ATOM 2198 C C . ARG A 1 277 ? 12.500 6.227 -37.196 1.00 62.09 277 ARG A C 1
ATOM 2200 O O . ARG A 1 277 ? 13.104 7.034 -36.498 1.00 62.09 277 ARG A O 1
ATOM 2207 N N . ASN A 1 278 ? 11.239 5.876 -36.978 1.00 65.50 278 ASN A N 1
ATOM 2208 C CA . ASN A 1 278 ? 10.414 6.480 -35.949 1.00 65.50 278 ASN A CA 1
ATOM 2209 C C . ASN A 1 278 ? 10.368 5.642 -34.664 1.00 65.50 278 ASN A C 1
ATOM 2211 O O . ASN A 1 278 ? 9.666 6.026 -33.736 1.00 65.50 278 ASN A O 1
ATOM 2215 N N . LEU A 1 279 ? 11.123 4.540 -34.569 1.00 73.88 279 LEU A N 1
ATOM 2216 C CA . LEU A 1 279 ? 11.069 3.610 -33.437 1.00 73.88 279 LEU A CA 1
ATOM 2217 C C . LEU A 1 279 ? 11.367 4.317 -32.118 1.00 73.88 279 LEU A C 1
ATOM 2219 O O . LEU A 1 279 ? 10.662 4.098 -31.146 1.00 73.88 279 LEU A O 1
ATOM 2223 N N . ASN A 1 280 ? 12.343 5.225 -32.102 1.00 71.81 280 ASN A N 1
ATOM 2224 C CA . ASN A 1 280 ? 12.648 6.009 -30.907 1.00 71.81 280 ASN A CA 1
ATOM 2225 C C . ASN A 1 280 ? 11.481 6.925 -30.514 1.00 71.81 280 ASN A C 1
ATOM 2227 O O . ASN A 1 280 ? 11.167 7.009 -29.335 1.00 71.81 280 ASN A O 1
ATOM 2231 N N . TYR A 1 281 ? 10.792 7.546 -31.478 1.00 76.62 281 TYR A N 1
ATOM 2232 C CA . TYR A 1 281 ? 9.586 8.341 -31.210 1.00 76.62 281 TYR A CA 1
ATOM 2233 C C . TYR A 1 281 ? 8.405 7.472 -30.756 1.00 76.62 281 TYR A C 1
ATOM 2235 O O . TYR A 1 281 ? 7.629 7.879 -29.895 1.00 76.62 281 TYR A O 1
ATOM 2243 N N . PHE A 1 282 ? 8.267 6.258 -31.294 1.00 74.81 282 PHE A N 1
ATOM 2244 C CA . PHE A 1 282 ? 7.269 5.286 -30.845 1.00 74.81 282 PHE A CA 1
ATOM 2245 C C . PHE A 1 282 ? 7.565 4.777 -29.433 1.00 74.81 282 PHE A C 1
ATOM 2247 O O . PHE A 1 282 ? 6.655 4.676 -28.622 1.00 74.81 282 PHE A O 1
ATOM 2254 N N . LEU A 1 283 ? 8.829 4.512 -29.106 1.00 74.44 283 LEU A N 1
ATOM 2255 C CA . LEU A 1 283 ? 9.249 4.080 -27.775 1.00 74.44 283 LEU A CA 1
ATOM 2256 C C . LEU A 1 283 ? 9.080 5.196 -26.739 1.00 74.44 283 LEU A C 1
ATOM 2258 O O . LEU A 1 283 ? 8.597 4.930 -25.642 1.00 74.44 283 LEU A O 1
ATOM 2262 N N . THR A 1 284 ? 9.410 6.447 -27.077 1.00 75.19 284 THR A N 1
ATOM 2263 C CA . THR A 1 284 ? 9.206 7.583 -26.165 1.00 75.19 284 THR A CA 1
ATOM 2264 C C . THR A 1 284 ? 7.728 7.908 -25.978 1.00 75.19 284 THR A C 1
ATOM 2266 O O . THR A 1 284 ? 7.298 8.115 -24.846 1.00 75.19 284 THR A O 1
ATOM 2269 N N . SER A 1 285 ? 6.922 7.888 -27.045 1.00 74.12 285 SER A N 1
ATOM 2270 C CA . SER A 1 285 ? 5.467 8.081 -26.938 1.00 74.12 285 SER A CA 1
ATOM 2271 C C . SER A 1 285 ? 4.777 6.935 -26.193 1.00 74.12 285 SER A C 1
ATOM 2273 O O . SER A 1 285 ? 3.921 7.198 -25.350 1.00 74.12 285 SER A O 1
ATOM 2275 N N . ALA A 1 286 ? 5.188 5.682 -26.410 1.00 76.81 286 ALA A N 1
ATOM 2276 C CA . ALA A 1 286 ? 4.711 4.536 -25.636 1.00 76.81 286 ALA A CA 1
ATOM 2277 C C . ALA A 1 286 ? 5.110 4.648 -24.158 1.00 76.81 286 ALA A C 1
ATOM 2279 O O . ALA A 1 286 ? 4.276 4.428 -23.283 1.00 76.81 286 ALA A O 1
ATOM 2280 N N . GLY A 1 287 ? 6.349 5.056 -23.866 1.00 78.12 287 GLY A N 1
ATOM 2281 C CA . GLY A 1 287 ? 6.807 5.318 -22.501 1.00 78.12 287 GLY A CA 1
ATOM 2282 C C . GLY A 1 287 ? 5.992 6.414 -21.809 1.00 78.12 287 GLY A C 1
ATOM 2283 O O . GLY A 1 287 ? 5.577 6.240 -20.664 1.00 78.12 287 GLY A O 1
ATOM 2284 N N . LEU A 1 288 ? 5.686 7.504 -22.518 1.00 81.31 288 LEU A N 1
ATOM 2285 C CA . LEU A 1 288 ? 4.852 8.595 -22.010 1.00 81.31 288 LEU A CA 1
ATOM 2286 C C . LEU A 1 288 ? 3.410 8.136 -21.743 1.00 81.31 288 LEU A C 1
ATOM 2288 O O . LEU A 1 288 ? 2.848 8.456 -20.698 1.00 81.31 288 LEU A O 1
ATOM 2292 N N . LEU A 1 289 ? 2.825 7.349 -22.650 1.00 80.69 289 LEU A N 1
ATOM 2293 C CA . LEU A 1 289 ? 1.486 6.778 -22.479 1.00 80.69 289 LEU A CA 1
ATOM 2294 C C . LEU A 1 289 ? 1.424 5.810 -21.295 1.00 80.69 289 LEU A C 1
ATOM 2296 O O . LEU A 1 289 ? 0.478 5.872 -20.513 1.00 80.69 289 LEU A O 1
ATOM 2300 N N . ILE A 1 290 ? 2.438 4.960 -21.119 1.00 82.62 290 ILE A N 1
ATOM 2301 C CA . ILE A 1 290 ? 2.540 4.051 -19.970 1.00 82.62 290 ILE A CA 1
ATOM 2302 C C . ILE A 1 290 ? 2.682 4.849 -18.668 1.00 82.62 290 ILE A C 1
ATOM 2304 O O . ILE A 1 290 ? 2.018 4.527 -17.685 1.00 82.62 290 ILE A O 1
ATOM 2308 N N . ALA A 1 291 ? 3.489 5.913 -18.654 1.00 78.12 291 ALA A N 1
ATOM 2309 C CA . ALA A 1 291 ? 3.636 6.781 -17.488 1.00 78.12 291 ALA A CA 1
ATOM 2310 C C . ALA A 1 291 ? 2.322 7.499 -17.131 1.00 78.12 291 ALA A C 1
ATOM 2312 O O . ALA A 1 291 ? 1.930 7.517 -15.964 1.00 78.12 291 ALA A O 1
ATOM 2313 N N . LEU A 1 292 ? 1.599 8.030 -18.124 1.00 83.00 292 LEU A N 1
ATOM 2314 C CA . LEU A 1 292 ? 0.281 8.643 -17.929 1.00 83.00 292 LEU A CA 1
ATOM 2315 C C . LEU A 1 292 ? -0.755 7.626 -17.437 1.00 83.00 292 LEU A C 1
ATOM 2317 O O . LEU A 1 292 ? -1.514 7.925 -16.516 1.00 83.00 292 LEU A O 1
ATOM 2321 N N . ALA A 1 293 ? -0.757 6.411 -17.991 1.00 81.00 293 ALA A N 1
ATOM 2322 C CA . ALA A 1 293 ? -1.628 5.330 -17.545 1.00 81.00 293 ALA A CA 1
ATOM 2323 C C . ALA A 1 293 ? -1.314 4.902 -16.102 1.00 81.00 293 ALA A C 1
ATOM 2325 O O . ALA A 1 293 ? -2.234 4.716 -15.308 1.00 81.00 293 ALA A O 1
ATOM 2326 N N . LEU A 1 294 ? -0.032 4.813 -15.729 1.00 85.44 294 LEU A N 1
ATOM 2327 C CA . LEU A 1 294 ? 0.404 4.534 -14.357 1.00 85.44 294 LEU A CA 1
ATOM 2328 C C . LEU A 1 294 ? -0.016 5.640 -13.386 1.00 85.44 294 LEU A C 1
ATOM 2330 O O . LEU A 1 294 ? -0.508 5.336 -12.302 1.00 85.44 294 LEU A O 1
ATOM 2334 N N . LEU A 1 295 ? 0.124 6.911 -13.768 1.00 84.06 295 LEU A N 1
ATOM 2335 C CA . LEU A 1 295 ? -0.329 8.044 -12.957 1.00 84.06 295 LEU A CA 1
ATOM 2336 C C . LEU A 1 295 ? -1.849 8.035 -12.777 1.00 84.06 295 LEU A C 1
ATOM 2338 O O . LEU A 1 295 ? -2.328 8.187 -11.654 1.00 84.06 295 LEU A O 1
ATOM 2342 N N . ALA A 1 296 ? -2.606 7.796 -13.849 1.00 81.25 296 ALA A N 1
ATOM 2343 C CA . ALA A 1 296 ? -4.059 7.667 -13.788 1.00 81.25 296 ALA A CA 1
ATOM 2344 C C . ALA A 1 296 ? -4.487 6.470 -12.923 1.00 81.25 296 ALA A C 1
ATOM 2346 O O . ALA A 1 296 ? -5.426 6.577 -12.135 1.00 81.25 296 ALA A O 1
ATOM 2347 N N . TRP A 1 297 ? -3.777 5.344 -13.016 1.00 87.62 297 TRP A N 1
ATOM 2348 C CA . TRP A 1 297 ? -4.024 4.153 -12.205 1.00 87.62 297 TRP A CA 1
ATOM 2349 C C . TRP A 1 297 ? -3.738 4.397 -10.717 1.00 87.62 297 TRP A C 1
ATOM 2351 O O . TRP A 1 297 ? -4.583 4.099 -9.872 1.00 87.62 297 TRP A O 1
ATOM 2361 N N . LEU A 1 298 ? -2.601 5.019 -10.388 1.00 84.06 298 LEU A N 1
ATOM 2362 C CA . LEU A 1 298 ? -2.250 5.418 -9.022 1.00 84.06 298 LEU A CA 1
ATOM 2363 C C . LEU A 1 298 ? -3.244 6.435 -8.453 1.00 84.06 298 LEU A C 1
ATOM 2365 O O . LEU A 1 298 ? -3.652 6.316 -7.295 1.00 84.06 298 LEU A O 1
ATOM 2369 N N . TRP A 1 299 ? -3.671 7.404 -9.264 1.00 84.12 299 TRP A N 1
ATOM 2370 C CA . TRP A 1 299 ? -4.709 8.361 -8.894 1.00 84.12 299 TRP A CA 1
ATOM 2371 C C . TRP A 1 299 ? -6.032 7.657 -8.600 1.00 84.12 299 TRP A C 1
ATOM 2373 O O . TRP A 1 299 ? -6.638 7.915 -7.566 1.00 84.12 299 TRP A O 1
ATOM 2383 N N . ASN A 1 300 ? -6.448 6.715 -9.448 1.00 85.62 300 ASN A N 1
ATOM 2384 C CA . ASN A 1 300 ? -7.677 5.943 -9.262 1.00 85.62 300 ASN A CA 1
ATOM 2385 C C . ASN A 1 300 ? -7.620 5.083 -7.985 1.00 85.62 300 ASN A C 1
ATOM 2387 O O . ASN A 1 300 ? -8.578 5.052 -7.218 1.00 85.62 300 ASN A O 1
ATOM 2391 N N . ILE A 1 301 ? -6.476 4.458 -7.681 1.00 82.25 301 ILE A N 1
ATOM 2392 C CA . ILE A 1 301 ? -6.271 3.744 -6.409 1.00 82.25 301 ILE A CA 1
ATOM 2393 C C . ILE A 1 301 ? -6.368 4.703 -5.220 1.00 82.25 301 ILE A C 1
ATOM 2395 O O . ILE A 1 301 ? -7.084 4.418 -4.258 1.00 82.25 301 ILE A O 1
ATOM 2399 N N . ARG A 1 302 ? -5.682 5.852 -5.273 1.00 81.31 302 ARG A N 1
ATOM 2400 C CA . ARG A 1 302 ? -5.725 6.853 -4.198 1.00 81.31 302 ARG A CA 1
ATOM 2401 C C . ARG A 1 302 ? -7.146 7.375 -3.989 1.00 81.31 302 ARG A C 1
ATOM 2403 O O . ARG A 1 302 ? -7.582 7.502 -2.847 1.00 81.31 302 ARG A O 1
ATOM 2410 N N . LEU A 1 303 ? -7.864 7.631 -5.080 1.00 80.38 303 LEU A N 1
ATOM 2411 C CA . LEU A 1 303 ? -9.248 8.080 -5.072 1.00 80.38 303 LEU A CA 1
ATOM 2412 C C . LEU A 1 303 ? -10.155 7.024 -4.436 1.00 80.38 303 LEU A C 1
ATOM 2414 O O . LEU A 1 303 ? -10.904 7.360 -3.528 1.00 80.38 303 LEU A O 1
ATOM 2418 N N . ARG A 1 304 ? -10.030 5.746 -4.818 1.00 75.88 304 ARG A N 1
ATOM 2419 C CA . ARG A 1 304 ? -10.782 4.639 -4.199 1.00 75.88 304 ARG A CA 1
ATOM 2420 C C . ARG A 1 304 ? -10.515 4.521 -2.702 1.00 75.88 304 ARG A C 1
ATOM 2422 O O . ARG A 1 304 ? -11.456 4.371 -1.935 1.00 75.88 304 ARG A O 1
ATOM 2429 N N . ILE A 1 305 ? -9.259 4.635 -2.269 1.00 77.38 305 ILE A N 1
ATOM 2430 C CA . ILE A 1 305 ? -8.908 4.589 -0.841 1.00 77.38 305 ILE A CA 1
ATOM 2431 C C . ILE A 1 305 ? -9.507 5.786 -0.091 1.00 77.38 305 ILE A C 1
ATOM 2433 O O . ILE A 1 305 ? -10.015 5.621 1.014 1.00 77.38 305 ILE A O 1
ATOM 2437 N N . LEU A 1 306 ? -9.460 6.990 -0.668 1.00 78.75 306 LEU A N 1
ATOM 2438 C CA . LEU A 1 306 ? -10.014 8.194 -0.046 1.00 78.75 306 LEU A CA 1
ATOM 2439 C C . LEU A 1 306 ? -11.544 8.145 0.031 1.00 78.75 306 LEU A C 1
ATOM 2441 O O . LEU A 1 306 ? -12.112 8.492 1.065 1.00 78.75 306 LEU A O 1
ATOM 2445 N N . VAL A 1 307 ? -12.196 7.702 -1.046 1.00 76.19 307 VAL A N 1
ATOM 2446 C CA . VAL A 1 307 ? -13.647 7.504 -1.104 1.00 76.19 307 VAL A CA 1
ATOM 2447 C C . VAL A 1 307 ? -14.065 6.444 -0.095 1.00 76.19 307 VAL A C 1
ATOM 2449 O O . VAL A 1 307 ? -14.955 6.724 0.695 1.00 76.19 307 VAL A O 1
ATOM 2452 N N . ASN A 1 308 ? -13.380 5.298 -0.029 1.00 73.31 308 ASN A N 1
ATOM 2453 C CA . ASN A 1 308 ? -13.686 4.261 0.957 1.00 73.31 308 ASN A CA 1
ATOM 2454 C C . ASN A 1 308 ? -13.475 4.756 2.388 1.00 73.31 308 ASN A C 1
ATOM 2456 O O . ASN A 1 308 ? -14.333 4.521 3.221 1.00 73.31 308 ASN A O 1
ATOM 2460 N N . LYS A 1 309 ? -12.411 5.517 2.675 1.00 73.06 309 LYS A N 1
ATOM 2461 C CA . LYS A 1 309 ? -12.216 6.107 4.009 1.00 73.06 309 LYS A CA 1
ATOM 2462 C C . LYS A 1 309 ? -13.304 7.110 4.383 1.00 73.06 309 LYS A C 1
ATOM 2464 O O . LYS A 1 309 ? -13.709 7.147 5.538 1.00 73.06 309 LYS A O 1
ATOM 2469 N N . ARG A 1 310 ? -13.770 7.939 3.440 1.00 72.62 310 ARG A N 1
ATOM 2470 C CA . ARG A 1 310 ? -14.880 8.877 3.687 1.00 72.62 310 ARG A CA 1
ATOM 2471 C C . ARG A 1 310 ? -16.217 8.152 3.809 1.00 72.62 310 ARG A C 1
ATOM 2473 O O . ARG A 1 310 ? -17.007 8.525 4.664 1.00 72.62 310 ARG A O 1
ATOM 2480 N N . ALA A 1 311 ? -16.447 7.120 3.002 1.00 71.06 311 ALA A N 1
ATOM 2481 C CA . ALA A 1 311 ? -17.637 6.281 3.068 1.00 71.06 311 ALA A CA 1
ATOM 2482 C C . ALA A 1 311 ? -17.685 5.485 4.380 1.00 71.06 311 ALA A C 1
ATOM 2484 O O . ALA A 1 311 ? -18.722 5.462 5.029 1.00 71.06 311 ALA A O 1
ATOM 2485 N N . GLU A 1 312 ? -16.561 4.914 4.819 1.00 72.88 312 GLU A N 1
ATOM 2486 C CA . GLU A 1 312 ? -16.427 4.260 6.124 1.00 72.88 312 GLU A CA 1
ATOM 2487 C C . GLU A 1 312 ? -16.579 5.261 7.267 1.00 72.88 312 GLU A C 1
ATOM 2489 O O . GLU A 1 312 ? -17.312 4.976 8.200 1.00 72.88 312 GLU A O 1
ATOM 2494 N N . ALA A 1 313 ? -15.960 6.445 7.204 1.00 72.00 313 ALA A N 1
ATOM 2495 C CA . ALA A 1 313 ? -16.113 7.462 8.246 1.00 72.00 313 ALA A CA 1
ATOM 2496 C C . ALA A 1 313 ? -17.560 7.969 8.356 1.00 72.00 313 ALA A C 1
ATOM 2498 O O . ALA A 1 313 ? -18.065 8.131 9.465 1.00 72.00 313 ALA A O 1
ATOM 2499 N N . LEU A 1 314 ? -18.238 8.176 7.222 1.00 73.56 314 LEU A N 1
ATOM 2500 C CA . LEU A 1 314 ? -19.642 8.584 7.189 1.00 73.56 314 LEU A CA 1
ATOM 2501 C C . LEU A 1 314 ? -20.552 7.457 7.686 1.00 73.56 314 LEU A C 1
ATOM 2503 O O . LEU A 1 314 ? -21.379 7.692 8.556 1.00 73.56 314 LEU A O 1
ATOM 2507 N N . SER A 1 315 ? -20.342 6.224 7.215 1.00 73.50 315 SER A N 1
ATOM 2508 C CA . SER A 1 315 ? -21.086 5.050 7.680 1.00 73.50 315 SER A CA 1
ATOM 2509 C C . SER A 1 315 ? -20.842 4.769 9.161 1.00 73.50 315 SER A C 1
ATOM 2511 O O . SER A 1 315 ? -21.769 4.362 9.853 1.00 73.50 315 SER A O 1
ATOM 2513 N N . HIS A 1 316 ? -19.625 4.983 9.662 1.00 71.81 316 HIS A N 1
ATOM 2514 C CA . HIS A 1 316 ? -19.278 4.805 11.067 1.00 71.81 316 HIS A CA 1
ATOM 2515 C C . HIS A 1 316 ? -19.899 5.903 11.926 1.00 71.81 316 HIS A C 1
ATOM 2517 O O . HIS A 1 316 ? -20.457 5.596 12.973 1.00 71.81 316 HIS A O 1
ATOM 2523 N N . SER A 1 317 ? -19.876 7.162 11.479 1.00 69.44 317 SER A N 1
ATOM 2524 C CA . SER A 1 317 ? -20.550 8.266 12.167 1.00 69.44 317 SER A CA 1
ATOM 2525 C C . SER A 1 317 ? -22.070 8.071 12.191 1.00 69.44 317 SER A C 1
ATOM 2527 O O . SER A 1 317 ? -22.671 8.170 13.257 1.00 69.44 317 SER A O 1
ATOM 2529 N N . GLU A 1 318 ? -22.684 7.693 11.066 1.00 76.81 318 GLU A N 1
ATOM 2530 C CA . GLU A 1 318 ? -24.124 7.430 10.975 1.00 76.81 318 GLU A CA 1
ATOM 2531 C C . GLU A 1 318 ? -24.535 6.210 11.813 1.00 76.81 318 GLU A C 1
ATOM 2533 O O . GLU A 1 318 ? -25.516 6.271 12.553 1.00 76.81 318 GLU A O 1
ATOM 2538 N N . ALA A 1 319 ? -23.767 5.115 11.765 1.00 74.94 319 ALA A N 1
ATOM 2539 C CA . ALA A 1 319 ? -24.009 3.939 12.600 1.00 74.94 319 ALA A CA 1
ATOM 2540 C C . ALA A 1 319 ? -23.824 4.249 14.090 1.00 74.94 319 ALA A C 1
ATOM 2542 O O . ALA A 1 319 ? -24.615 3.783 14.905 1.00 74.94 319 ALA A O 1
ATOM 2543 N N . THR A 1 320 ? -22.826 5.062 14.446 1.00 77.69 320 THR A N 1
ATOM 2544 C CA . THR A 1 320 ? -22.579 5.490 15.829 1.00 77.69 320 THR A CA 1
ATOM 2545 C C . THR A 1 320 ? -23.722 6.363 16.336 1.00 77.69 320 THR A C 1
ATOM 2547 O O . THR A 1 320 ? -24.256 6.082 17.403 1.00 77.69 320 THR A O 1
ATOM 2550 N N . LEU A 1 321 ? -24.171 7.359 15.565 1.00 78.56 321 LEU A N 1
ATOM 2551 C CA . LEU A 1 321 ? -25.320 8.193 15.933 1.00 78.56 321 LEU A CA 1
ATOM 2552 C C . LEU A 1 321 ? -26.604 7.365 16.041 1.00 78.56 321 LEU A C 1
ATOM 2554 O O . LEU A 1 321 ? -27.310 7.478 17.040 1.00 78.56 321 LEU A O 1
ATOM 2558 N N . ARG A 1 322 ? -26.884 6.469 15.082 1.00 79.19 322 ARG A N 1
ATOM 2559 C CA . ARG A 1 322 ? -28.025 5.543 15.179 1.00 79.19 322 ARG A CA 1
ATOM 2560 C C . ARG A 1 322 ? -27.928 4.647 16.411 1.00 79.19 322 ARG A C 1
ATOM 2562 O O . ARG A 1 322 ? -28.943 4.432 17.061 1.00 79.19 322 ARG A O 1
ATOM 2569 N N . ALA A 1 323 ? -26.742 4.144 16.751 1.00 75.25 323 ALA A N 1
ATOM 2570 C CA . ALA A 1 323 ? -26.537 3.290 17.919 1.00 75.25 323 ALA A CA 1
ATOM 2571 C C . ALA A 1 323 ? -26.692 4.055 19.241 1.00 75.25 323 ALA A C 1
ATOM 2573 O O . ALA A 1 323 ? -27.333 3.537 20.153 1.00 75.25 323 ALA A O 1
ATOM 2574 N N . ILE A 1 324 ? -26.155 5.276 19.337 1.00 81.12 324 ILE A N 1
ATOM 2575 C CA . ILE A 1 324 ? -26.329 6.161 20.498 1.00 81.12 324 ILE A CA 1
ATOM 2576 C C . ILE A 1 324 ? -27.811 6.488 20.674 1.00 81.12 324 ILE A C 1
ATOM 2578 O O . ILE A 1 324 ? -28.347 6.331 21.763 1.00 81.12 324 ILE A O 1
ATOM 2582 N N . LEU A 1 325 ? -28.497 6.885 19.601 1.00 82.88 325 LEU A N 1
ATOM 2583 C CA . LEU A 1 325 ? -29.911 7.241 19.658 1.00 82.88 325 LEU A CA 1
ATOM 2584 C C . LEU A 1 325 ? -30.800 6.027 19.966 1.00 82.88 325 LEU A C 1
ATOM 2586 O O . LEU A 1 325 ? -31.706 6.148 20.786 1.00 82.88 325 LEU A O 1
ATOM 2590 N N . ALA A 1 326 ? -30.543 4.860 19.367 1.00 75.62 326 ALA A N 1
ATOM 2591 C CA . ALA A 1 326 ? -31.331 3.643 19.590 1.00 75.62 326 ALA A CA 1
ATOM 2592 C C . ALA A 1 326 ? -31.157 3.055 20.999 1.00 75.62 326 ALA A C 1
ATOM 2594 O O . ALA A 1 326 ? -32.124 2.541 21.557 1.00 75.62 326 ALA A O 1
ATOM 2595 N N . ASN A 1 327 ? -29.951 3.144 21.570 1.00 77.06 327 ASN A N 1
ATOM 2596 C CA . ASN A 1 327 ? -29.651 2.635 22.912 1.00 77.06 327 ASN A CA 1
ATOM 2597 C C . ASN A 1 327 ? -29.690 3.717 23.999 1.00 77.06 327 ASN A C 1
ATOM 2599 O O . ASN A 1 327 ? -29.391 3.421 25.155 1.00 77.06 327 ASN A O 1
ATOM 2603 N N . SER A 1 328 ? -30.038 4.959 23.654 1.00 84.88 328 SER A N 1
ATOM 2604 C CA . SER A 1 328 ? -30.233 6.010 24.648 1.00 84.88 328 SER A CA 1
ATOM 2605 C C . SER A 1 328 ? -31.365 5.593 25.590 1.00 84.88 328 SER A C 1
ATOM 2607 O O . SER A 1 328 ? -32.437 5.232 25.105 1.00 84.88 328 SER A O 1
ATOM 2609 N N . PRO A 1 329 ? -31.170 5.651 26.917 1.00 78.75 329 PRO A N 1
ATOM 2610 C CA . PRO A 1 329 ? -32.242 5.399 27.875 1.00 78.75 329 PRO A CA 1
ATOM 2611 C C . PRO A 1 329 ? -33.286 6.527 27.886 1.00 78.75 329 PRO A C 1
ATOM 2613 O O . PRO A 1 329 ? -34.386 6.338 28.395 1.00 78.75 329 PRO A O 1
ATOM 2616 N N . LEU A 1 330 ? -32.953 7.691 27.317 1.00 88.50 330 LEU A N 1
ATOM 2617 C CA . LEU A 1 330 ? -33.850 8.834 27.185 1.00 88.50 330 LEU A CA 1
ATOM 2618 C C . LEU A 1 330 ? -34.692 8.709 25.919 1.00 88.50 330 LEU A C 1
ATOM 2620 O O . LEU A 1 330 ? -34.175 8.374 24.847 1.00 88.50 330 LEU A O 1
ATOM 2624 N N . GLY A 1 331 ? -35.974 9.046 26.023 1.00 90.06 331 GLY A N 1
ATOM 2625 C CA . GLY A 1 331 ? -36.836 9.191 24.864 1.00 90.06 331 GLY A CA 1
ATOM 2626 C C . GLY A 1 331 ? -36.508 10.480 24.122 1.00 90.06 331 GLY A C 1
ATOM 2627 O O . GLY A 1 331 ? -36.801 11.557 24.615 1.00 90.06 331 GLY A O 1
ATOM 2628 N N . ILE A 1 332 ? -35.899 10.387 22.945 1.00 91.19 332 ILE A N 1
ATOM 2629 C CA . ILE A 1 332 ? -35.486 11.540 22.139 1.00 91.19 332 ILE A CA 1
ATOM 2630 C C . ILE A 1 332 ? -36.413 11.645 20.933 1.00 91.19 332 ILE A C 1
ATOM 2632 O O . ILE A 1 332 ? -36.592 10.669 20.206 1.00 91.19 332 ILE A O 1
ATOM 2636 N N . GLY A 1 333 ? -36.975 12.828 20.711 1.00 89.88 333 GLY A N 1
ATOM 2637 C CA . GLY A 1 333 ? -37.825 13.152 19.576 1.00 89.88 333 GLY A CA 1
ATOM 2638 C C . GLY A 1 333 ? -37.434 14.478 18.936 1.00 89.88 333 GLY A C 1
ATOM 2639 O O . GLY A 1 333 ? -36.982 15.400 19.609 1.00 89.88 333 GLY A O 1
ATOM 2640 N N . LEU A 1 334 ? -37.619 14.576 17.626 1.00 88.94 334 LEU A N 1
ATOM 2641 C CA . LEU A 1 334 ? -37.557 15.823 16.878 1.00 88.94 334 LEU A CA 1
ATOM 2642 C C . LEU A 1 334 ? -38.984 16.292 16.620 1.00 88.94 334 LEU A C 1
ATOM 2644 O O . LEU A 1 334 ? -39.797 15.531 16.097 1.00 88.94 334 LEU A O 1
ATOM 2648 N N . VAL A 1 335 ? -39.290 17.535 16.969 1.00 88.06 335 VAL A N 1
ATOM 2649 C CA . VAL A 1 335 ? -40.634 18.105 16.869 1.00 88.06 335 VAL A CA 1
ATOM 2650 C C . VAL A 1 335 ? -40.587 19.356 16.006 1.00 88.06 335 VAL A C 1
ATOM 2652 O O . VAL A 1 335 ? -39.765 20.232 16.242 1.00 88.06 335 VAL A O 1
ATOM 2655 N N . LYS A 1 336 ? -41.492 19.459 15.030 1.00 85.62 336 LYS A N 1
ATOM 2656 C CA . LYS A 1 336 ? -41.690 20.658 14.202 1.00 85.62 336 LYS A CA 1
ATOM 2657 C C . LYS A 1 336 ? -43.173 21.005 14.209 1.00 85.62 336 LYS A C 1
ATOM 2659 O O . LYS A 1 336 ? -44.003 20.123 14.002 1.00 85.62 336 LYS A O 1
ATOM 2664 N N . ASN A 1 337 ? -43.530 22.259 14.488 1.00 82.31 337 ASN A N 1
ATOM 2665 C CA . ASN A 1 337 ? -44.933 22.705 14.578 1.00 82.31 337 ASN A CA 1
ATOM 2666 C C . ASN A 1 337 ? -45.806 21.847 15.521 1.00 82.31 337 ASN A C 1
ATOM 2668 O O . ASN A 1 337 ? -46.937 21.500 15.189 1.00 82.31 337 ASN A O 1
ATOM 2672 N N . GLN A 1 338 ? -45.271 21.473 16.692 1.00 83.38 338 GLN A N 1
ATOM 2673 C CA . GLN A 1 338 ? -45.922 20.594 17.688 1.00 83.38 338 GLN A CA 1
ATOM 2674 C C . GLN A 1 338 ? -46.220 19.159 17.208 1.00 83.38 338 GLN A C 1
ATOM 2676 O O . GLN A 1 338 ? -46.901 18.401 17.904 1.00 83.38 338 GLN A O 1
ATOM 2681 N N . VAL A 1 339 ? -45.704 18.769 16.043 1.00 86.88 339 VAL A N 1
ATOM 2682 C CA . VAL A 1 339 ? -45.815 17.421 15.487 1.00 86.88 339 VAL A CA 1
ATOM 2683 C C . VAL A 1 339 ? -44.471 16.716 15.612 1.00 86.88 339 VAL A C 1
ATOM 2685 O O . VAL A 1 339 ? -43.429 17.285 15.286 1.00 86.88 339 VAL A O 1
ATOM 2688 N N . MET A 1 340 ? -44.488 15.472 16.085 1.00 87.94 340 MET A N 1
ATOM 2689 C CA . MET A 1 340 ? -43.289 14.640 16.157 1.00 87.94 340 MET A CA 1
ATOM 2690 C C . MET A 1 340 ? -42.869 14.229 14.743 1.00 87.94 340 MET A C 1
ATOM 2692 O O . MET A 1 340 ? -43.622 13.570 14.039 1.00 87.94 340 MET A O 1
ATOM 2696 N N . VAL A 1 341 ? -41.689 14.651 14.301 1.00 88.38 341 VAL A N 1
ATOM 2697 C CA . VAL A 1 341 ? -41.144 14.361 12.963 1.00 88.38 341 VAL A CA 1
ATOM 2698 C C . VAL A 1 341 ? -40.297 13.092 12.976 1.00 88.38 341 VAL A C 1
ATOM 2700 O O . VAL A 1 341 ? -40.231 12.380 11.978 1.00 88.38 341 VAL A O 1
ATOM 2703 N N . TRP A 1 342 ? -39.634 12.827 14.098 1.00 89.62 342 TRP A N 1
ATOM 2704 C CA . TRP A 1 342 ? -38.803 11.649 14.294 1.00 89.62 342 TRP A CA 1
ATOM 2705 C C . TRP A 1 342 ? -38.696 11.333 15.783 1.00 89.62 342 TRP A C 1
ATOM 2707 O O . TRP A 1 342 ? -38.740 12.247 16.609 1.00 89.62 342 TRP A O 1
ATOM 2717 N N . HIS A 1 343 ? -38.480 10.069 16.135 1.00 89.38 343 HIS A N 1
ATOM 2718 C CA . HIS A 1 343 ? -38.154 9.666 17.498 1.00 89.38 343 HIS A CA 1
ATOM 2719 C C . HIS A 1 343 ? -37.227 8.451 17.556 1.00 89.38 343 HIS A C 1
ATOM 2721 O O . HIS A 1 343 ? -37.107 7.670 16.609 1.00 89.38 343 HIS A O 1
ATOM 2727 N N . ASN A 1 344 ? -36.574 8.275 18.703 1.00 90.06 344 ASN A N 1
ATOM 2728 C CA . ASN A 1 344 ? -35.761 7.105 18.988 1.00 90.06 344 ASN A CA 1
ATOM 2729 C C . ASN A 1 344 ? -36.577 5.955 19.607 1.00 90.06 344 ASN A C 1
ATOM 2731 O O . ASN A 1 344 ? -37.718 6.108 20.043 1.00 90.06 344 ASN A O 1
ATOM 2735 N N . GLN A 1 345 ? -35.960 4.775 19.692 1.00 86.88 345 GLN A N 1
ATOM 2736 C CA . GLN A 1 345 ? -36.625 3.573 20.200 1.00 86.88 345 GLN A CA 1
ATOM 2737 C C . GLN A 1 345 ? -37.094 3.710 21.657 1.00 86.88 345 GLN A C 1
ATOM 2739 O O . GLN A 1 345 ? -38.126 3.141 22.020 1.00 86.88 345 GLN A O 1
ATOM 2744 N N . ALA A 1 346 ? -36.355 4.445 22.489 1.00 88.06 346 ALA A N 1
ATOM 2745 C CA . ALA A 1 346 ? -36.718 4.654 23.884 1.00 88.06 346 ALA A CA 1
ATOM 2746 C C . ALA A 1 346 ? -37.994 5.488 24.035 1.00 88.06 346 ALA A C 1
ATOM 2748 O O . ALA A 1 346 ? -38.845 5.113 24.837 1.00 88.06 346 ALA A O 1
ATOM 2749 N N . LEU A 1 347 ? -38.195 6.533 23.220 1.00 87.88 347 LEU A N 1
ATOM 2750 C CA . LEU A 1 347 ? -39.423 7.335 23.265 1.00 87.88 347 LEU A CA 1
ATOM 2751 C C . LEU A 1 347 ? -40.647 6.508 22.845 1.00 87.88 347 LEU A C 1
ATOM 2753 O O . LEU A 1 347 ? -41.689 6.579 23.495 1.00 87.88 347 LEU A O 1
ATOM 2757 N N . GLY A 1 348 ? -40.484 5.656 21.824 1.00 86.19 348 GLY A N 1
ATOM 2758 C CA . GLY A 1 348 ? -41.500 4.687 21.398 1.00 86.19 348 GLY A CA 1
ATOM 2759 C C . GLY A 1 348 ? -41.922 3.750 22.527 1.00 86.19 348 GLY A C 1
ATOM 2760 O O . GLY A 1 348 ? -43.099 3.672 22.884 1.00 86.19 348 GLY A O 1
ATOM 2761 N N . LYS A 1 349 ? -40.943 3.094 23.164 1.00 84.69 349 LYS A N 1
ATOM 2762 C CA . LYS A 1 349 ? -41.193 2.209 24.313 1.00 84.69 349 LYS A CA 1
ATOM 2763 C C . LYS A 1 349 ? -41.837 2.948 25.488 1.00 84.69 349 LYS A C 1
ATOM 2765 O O . LYS A 1 349 ? -42.781 2.425 26.069 1.00 84.69 349 LYS A O 1
ATOM 2770 N N . MET A 1 350 ? -41.358 4.151 25.814 1.00 85.25 350 MET A N 1
ATOM 2771 C CA . MET A 1 350 ? -41.861 4.956 26.933 1.00 85.25 350 MET A CA 1
ATOM 2772 C C . MET A 1 350 ? -43.346 5.301 26.765 1.00 85.25 350 MET A C 1
ATOM 2774 O O . MET A 1 350 ? -44.123 5.165 27.710 1.00 85.25 350 MET A O 1
ATOM 2778 N N . LEU A 1 351 ? -43.745 5.698 25.552 1.00 84.25 351 LEU A N 1
ATOM 2779 C CA . LEU A 1 351 ? -45.119 6.083 25.218 1.00 84.25 351 LEU A CA 1
ATOM 2780 C C . LEU A 1 351 ? -46.002 4.897 24.784 1.00 84.25 351 LEU A C 1
ATOM 2782 O O . LEU A 1 351 ? -47.183 5.091 24.494 1.00 84.25 351 LEU A O 1
ATOM 2786 N N . GLY A 1 352 ? -45.462 3.673 24.763 1.00 75.81 352 GLY A N 1
ATOM 2787 C CA . GLY A 1 352 ? -46.209 2.443 24.487 1.00 75.81 352 GLY A CA 1
ATOM 2788 C C . GLY A 1 352 ? -46.566 2.222 23.014 1.00 75.81 352 GLY A C 1
ATOM 2789 O O . GLY A 1 352 ? -47.617 1.660 22.726 1.00 75.81 352 GLY A O 1
ATOM 2790 N N . SER A 1 353 ? -45.729 2.676 22.076 1.00 72.06 353 SER A N 1
ATOM 2791 C CA . SER A 1 353 ? -45.971 2.549 20.625 1.00 72.06 353 SER A CA 1
ATOM 2792 C C . SER A 1 353 ? -44.699 2.241 19.828 1.00 72.06 353 SER A C 1
ATOM 2794 O O . SER A 1 353 ? -43.573 2.413 20.301 1.00 72.06 353 SER A O 1
ATOM 2796 N N . GLY A 1 354 ? -44.871 1.705 18.617 1.00 65.69 354 GLY A N 1
ATOM 2797 C CA . GLY A 1 354 ? -43.753 1.321 17.751 1.00 65.69 354 GLY A CA 1
ATOM 2798 C C . GLY A 1 354 ? -43.075 2.512 17.057 1.00 65.69 354 GLY A C 1
ATOM 2799 O O . GLY A 1 354 ? -43.690 3.555 16.859 1.00 65.69 354 GLY A O 1
ATOM 2800 N N . LEU A 1 355 ? -41.837 2.301 16.580 1.00 61.56 355 LEU A N 1
ATOM 2801 C CA . LEU A 1 355 ? -40.944 3.276 15.910 1.00 61.56 355 LEU A CA 1
ATOM 2802 C C . LEU A 1 355 ? -41.537 4.082 14.729 1.00 61.56 355 LEU A C 1
ATOM 2804 O O . LEU A 1 355 ? -40.854 4.942 14.192 1.00 61.56 355 LEU A O 1
ATOM 2808 N N . LYS A 1 356 ? -42.755 3.786 14.265 1.00 63.78 356 LYS A N 1
ATOM 2809 C CA . LYS A 1 356 ? -43.417 4.477 13.142 1.00 63.78 356 LYS A CA 1
ATOM 2810 C C . LYS A 1 356 ? -44.789 5.058 13.483 1.00 63.78 356 LYS A C 1
ATOM 2812 O O . LYS A 1 356 ? -45.359 5.759 12.659 1.00 63.78 356 LYS A O 1
ATOM 2817 N N . GLU A 1 357 ? -45.345 4.743 14.650 1.00 74.69 357 GLU A N 1
ATOM 2818 C CA . GLU A 1 357 ? -46.714 5.144 15.010 1.00 74.69 357 GLU A CA 1
ATOM 2819 C C . GLU A 1 357 ? -46.772 6.530 15.665 1.00 74.69 357 GLU A C 1
ATOM 2821 O O . GLU A 1 357 ? -47.820 7.178 15.640 1.00 74.69 357 GLU A O 1
ATOM 2826 N N . LEU A 1 358 ? -45.649 6.984 16.233 1.00 78.12 358 LEU A N 1
ATOM 2827 C CA . LEU A 1 358 ? -45.523 8.297 16.868 1.00 78.12 358 LEU A CA 1
ATOM 2828 C C . LEU A 1 358 ? -45.186 9.419 15.884 1.00 78.12 358 LEU A C 1
ATOM 2830 O O . LEU A 1 358 ? -45.600 10.557 16.103 1.00 78.12 358 LEU A O 1
ATOM 2834 N N . ASP A 1 359 ? -44.476 9.109 14.798 1.00 84.88 359 ASP A N 1
ATOM 2835 C CA . ASP A 1 359 ? -44.135 10.097 13.775 1.00 84.88 359 ASP A CA 1
ATOM 2836 C C . ASP A 1 359 ? -45.422 10.612 13.107 1.00 84.88 359 ASP A C 1
ATOM 2838 O O . ASP A 1 359 ? -46.281 9.845 12.670 1.00 84.88 359 ASP A O 1
ATOM 2842 N N . GLY A 1 360 ? -45.585 11.930 13.054 1.00 82.06 360 GLY A N 1
ATOM 2843 C CA . GLY A 1 360 ? -46.782 12.613 12.567 1.00 82.06 360 GLY A CA 1
ATOM 2844 C C . GLY A 1 360 ? -47.862 12.865 13.627 1.00 82.06 360 GLY A C 1
ATOM 2845 O O . GLY A 1 360 ? -48.838 13.554 13.329 1.00 82.06 360 GLY A O 1
ATOM 2846 N N . GLN A 1 361 ? -47.715 12.368 14.862 1.00 84.88 361 GLN A N 1
ATOM 2847 C CA . GLN A 1 361 ? -48.659 12.664 15.947 1.00 84.88 361 GLN A CA 1
ATOM 2848 C C . GLN A 1 361 ? -48.386 14.042 16.569 1.00 84.88 361 GLN A C 1
ATOM 2850 O O . GLN A 1 361 ? -47.239 14.476 16.707 1.00 84.88 361 GLN A O 1
ATOM 2855 N N . ASN A 1 362 ? -49.454 14.724 16.989 1.00 86.44 362 ASN A N 1
ATOM 2856 C CA . ASN A 1 362 ? -49.356 15.975 17.741 1.00 86.44 362 ASN A CA 1
ATOM 2857 C C . ASN A 1 362 ? -49.029 15.697 19.219 1.00 86.44 362 ASN A C 1
ATOM 2859 O O . ASN A 1 362 ? -49.635 14.814 19.834 1.00 86.44 362 ASN A O 1
ATOM 2863 N N . LEU A 1 363 ? -48.118 16.486 19.798 1.00 84.19 363 LEU A N 1
ATOM 2864 C CA . LEU A 1 363 ? -47.668 16.319 21.183 1.00 84.19 363 LEU A CA 1
ATOM 2865 C C . LEU A 1 363 ? -48.797 16.380 22.220 1.00 84.19 363 LEU A C 1
ATOM 2867 O O . LEU A 1 363 ? -48.698 15.705 23.240 1.00 84.19 363 LEU A O 1
ATOM 2871 N N . ALA A 1 364 ? -49.881 17.121 21.963 1.00 83.38 364 ALA A N 1
ATOM 2872 C CA . ALA A 1 364 ? -51.004 17.276 22.892 1.00 83.38 364 ALA A CA 1
ATOM 2873 C C . ALA A 1 364 ? -51.654 15.943 23.300 1.00 83.38 364 ALA A C 1
ATOM 2875 O O . ALA A 1 364 ? -52.232 15.845 24.381 1.00 83.38 364 ALA A O 1
ATOM 2876 N N . LYS A 1 365 ? -51.536 14.908 22.458 1.00 83.00 365 LYS A N 1
ATOM 2877 C CA . LYS A 1 365 ? -52.079 13.566 22.705 1.00 83.00 365 LYS A CA 1
ATOM 2878 C C . LYS A 1 365 ? -51.368 12.823 23.842 1.00 83.00 365 LYS A C 1
ATOM 2880 O O . LYS A 1 365 ? -51.962 11.933 24.439 1.00 83.00 365 LYS A O 1
ATOM 2885 N N . PHE A 1 366 ? -50.132 13.204 24.159 1.00 85.31 366 PHE A N 1
ATOM 2886 C CA . PHE A 1 366 ? -49.329 12.583 25.216 1.00 85.31 366 PHE A CA 1
ATOM 2887 C C . PHE A 1 366 ? -49.444 13.316 26.554 1.00 85.31 366 PHE A C 1
ATOM 2889 O O . PHE A 1 366 ? -48.622 13.098 27.437 1.00 85.31 366 PHE A O 1
ATOM 2896 N N . PHE A 1 367 ? -50.451 14.177 26.724 1.00 84.50 367 PHE A N 1
ATOM 2897 C CA . PHE A 1 367 ? -50.720 14.890 27.971 1.00 84.50 367 PHE A CA 1
ATOM 2898 C C . PHE A 1 367 ? -52.111 14.532 28.523 1.00 84.50 367 PHE A C 1
ATOM 2900 O O . PHE A 1 367 ? -53.033 14.287 27.746 1.00 84.50 367 PHE A O 1
ATOM 2907 N N . PRO A 1 368 ? -52.314 14.551 29.857 1.00 80.62 368 PRO A N 1
ATOM 2908 C CA . PRO A 1 368 ? -53.568 14.128 30.491 1.00 80.62 368 PRO A CA 1
ATOM 2909 C C . PRO A 1 368 ? -54.798 14.929 30.073 1.00 80.62 368 PRO A C 1
ATOM 2911 O O . PRO A 1 368 ? -55.915 14.421 30.111 1.00 80.62 368 PRO A O 1
ATOM 2914 N N . ASN A 1 369 ? -54.613 16.204 29.739 1.00 83.50 369 ASN A N 1
ATOM 2915 C CA . ASN A 1 369 ? -55.667 17.083 29.254 1.00 83.50 369 ASN A CA 1
ATOM 2916 C C . ASN A 1 369 ? -55.062 18.310 28.554 1.00 83.50 369 ASN A C 1
ATOM 2918 O O . ASN A 1 369 ? -53.882 18.629 28.718 1.00 83.50 369 ASN A O 1
ATOM 2922 N N . ALA A 1 370 ? -55.903 19.035 27.812 1.00 78.38 370 ALA A N 1
ATOM 2923 C CA . ALA A 1 370 ? -55.502 20.231 27.071 1.00 78.38 370 ALA A CA 1
ATOM 2924 C C . ALA A 1 370 ? -54.952 21.357 27.971 1.00 78.38 370 ALA A C 1
ATOM 2926 O O . ALA A 1 370 ? -54.118 22.143 27.530 1.00 78.38 370 ALA A O 1
ATOM 2927 N N . VAL A 1 371 ? -55.376 21.420 29.238 1.00 80.19 371 VAL A N 1
ATOM 2928 C CA . VAL A 1 371 ? -54.899 22.423 30.205 1.00 80.19 371 VAL A CA 1
ATOM 2929 C C . VAL A 1 371 ? -53.463 22.120 30.647 1.00 80.19 371 VAL A C 1
ATOM 2931 O O . VAL A 1 371 ? -52.637 23.028 30.715 1.00 80.19 371 VAL A O 1
ATOM 2934 N N . ALA A 1 372 ? -53.149 20.850 30.910 1.00 78.06 372 ALA A N 1
ATOM 2935 C CA . ALA A 1 372 ? -51.811 20.384 31.253 1.00 78.06 372 ALA A CA 1
ATOM 2936 C C . ALA A 1 372 ? -50.847 20.593 30.080 1.00 78.06 372 ALA A C 1
ATOM 2938 O O . ALA A 1 372 ? -49.771 21.153 30.279 1.00 78.06 372 ALA A O 1
ATOM 2939 N N . PHE A 1 373 ? -51.275 20.249 28.860 1.00 84.12 373 PHE A N 1
ATOM 2940 C CA . PHE A 1 373 ? -50.509 20.535 27.647 1.00 84.12 373 PHE A CA 1
ATOM 2941 C C . PHE A 1 373 ? -50.253 22.035 27.475 1.00 84.12 373 PHE A C 1
ATOM 2943 O O . PHE A 1 373 ? -49.106 22.440 27.330 1.00 84.12 373 PHE A O 1
ATOM 2950 N N . GLY A 1 374 ? -51.295 22.871 27.550 1.00 81.50 374 GLY A N 1
ATOM 2951 C CA . GLY A 1 374 ? -51.167 24.319 27.371 1.00 81.50 374 GLY A CA 1
ATOM 2952 C C . GLY A 1 374 ? -50.252 24.976 28.406 1.00 81.50 374 GLY A C 1
ATOM 2953 O O . GLY A 1 374 ? -49.449 25.837 28.054 1.00 81.50 374 GLY A O 1
ATOM 2954 N N . ARG A 1 375 ? -50.311 24.535 29.671 1.00 82.75 375 ARG A N 1
ATOM 2955 C CA . ARG A 1 375 ? -49.408 25.018 30.725 1.00 82.75 375 ARG A CA 1
ATOM 2956 C C . ARG A 1 375 ? -47.961 24.623 30.440 1.00 82.75 375 ARG A C 1
ATOM 2958 O O . ARG A 1 375 ? -47.096 25.489 30.455 1.00 82.75 375 ARG A O 1
ATOM 2965 N N . THR A 1 376 ? -47.702 23.343 30.164 1.00 82.44 376 THR A N 1
ATOM 2966 C CA . THR A 1 376 ? -46.345 22.859 29.880 1.00 82.44 376 THR A CA 1
ATOM 2967 C C . THR A 1 376 ? -45.779 23.491 28.607 1.00 82.44 376 THR A C 1
ATOM 2969 O O . THR A 1 376 ? -44.635 23.928 28.617 1.00 82.44 376 THR A O 1
ATOM 2972 N N . ALA A 1 377 ? -46.579 23.627 27.546 1.00 83.06 377 ALA A N 1
ATOM 2973 C CA . ALA A 1 377 ? -46.174 24.283 26.306 1.00 83.06 377 ALA A CA 1
ATOM 2974 C C . ALA A 1 377 ? -45.845 25.771 26.510 1.00 83.06 377 ALA A C 1
ATOM 2976 O O . ALA A 1 377 ? -44.860 26.249 25.956 1.00 83.06 377 ALA A O 1
ATOM 2977 N N . ALA A 1 378 ? -46.613 26.494 27.333 1.00 82.94 378 ALA A N 1
ATOM 2978 C CA . ALA A 1 378 ? -46.325 27.891 27.662 1.00 82.94 378 ALA A CA 1
ATOM 2979 C C . ALA A 1 378 ? -45.038 28.040 28.490 1.00 82.94 378 ALA A C 1
ATOM 2981 O O . ALA A 1 378 ? -44.225 28.915 28.207 1.00 82.94 378 ALA A O 1
ATOM 2982 N N . THR A 1 379 ? -44.819 27.169 29.483 1.00 82.62 379 THR A N 1
ATOM 2983 C CA . THR A 1 379 ? -43.582 27.172 30.280 1.00 82.62 379 THR A CA 1
ATOM 2984 C C . THR A 1 379 ? -42.362 26.849 29.419 1.00 82.62 379 THR A C 1
ATOM 2986 O O . THR A 1 379 ? -41.379 27.580 29.467 1.00 82.62 379 THR A O 1
ATOM 2989 N N . ILE A 1 380 ? -42.445 25.806 28.586 1.00 84.75 380 ILE A N 1
ATOM 2990 C CA . ILE A 1 380 ? -41.372 25.430 27.659 1.00 84.75 380 ILE A CA 1
ATOM 2991 C C . ILE A 1 380 ? -41.112 26.554 26.652 1.00 84.75 380 ILE A C 1
ATOM 2993 O O . ILE A 1 380 ? -39.960 26.909 26.440 1.00 84.75 380 ILE A O 1
ATOM 2997 N N . GLY A 1 381 ? -42.158 27.146 26.068 1.00 81.38 381 GLY A N 1
ATOM 2998 C CA . GLY A 1 381 ? -42.026 28.235 25.099 1.00 81.38 381 GLY A CA 1
ATOM 2999 C C . GLY A 1 381 ? -41.362 29.485 25.682 1.00 81.38 381 GLY A C 1
ATOM 3000 O O . GLY A 1 381 ? -40.480 30.054 25.046 1.00 81.38 381 GLY A O 1
ATOM 3001 N N . ASN A 1 382 ? -41.728 29.883 26.904 1.00 82.38 382 ASN A N 1
ATOM 3002 C CA . ASN A 1 382 ? -41.101 31.025 27.574 1.00 82.38 382 ASN A CA 1
ATOM 3003 C C . ASN A 1 382 ? -39.621 30.753 27.881 1.00 82.38 382 ASN A C 1
ATOM 3005 O O . ASN A 1 382 ? -38.775 31.568 27.529 1.00 82.38 382 ASN A O 1
ATOM 3009 N N . SER A 1 383 ? -39.292 29.592 28.461 1.00 81.62 383 SER A N 1
ATOM 3010 C CA . SER A 1 383 ? -37.901 29.240 28.778 1.00 81.62 383 SER A CA 1
ATOM 3011 C C . SER A 1 383 ? -37.037 29.048 27.527 1.00 81.62 383 SER A C 1
ATOM 3013 O O . SER A 1 383 ? -35.911 29.530 27.487 1.00 81.62 383 SER A O 1
ATOM 3015 N N . LEU A 1 384 ? -37.562 28.437 26.461 1.00 81.44 384 LEU A N 1
ATOM 3016 C CA . LEU A 1 384 ? -36.842 28.324 25.188 1.00 81.44 384 LEU A CA 1
ATOM 3017 C C . LEU A 1 384 ? -36.504 29.698 24.595 1.00 81.44 384 LEU A C 1
ATOM 3019 O O . LEU A 1 384 ? -35.392 29.886 24.110 1.00 81.44 384 LEU A O 1
ATOM 3023 N N . ASN A 1 385 ? -37.427 30.662 24.660 1.00 79.19 385 ASN A N 1
ATOM 3024 C CA . ASN A 1 385 ? -37.203 32.016 24.144 1.00 79.19 385 ASN A CA 1
ATOM 3025 C C . ASN A 1 385 ? -36.215 32.836 24.994 1.00 79.19 385 ASN A C 1
ATOM 3027 O O . ASN A 1 385 ? -35.564 33.733 24.464 1.00 79.19 385 ASN A O 1
ATOM 3031 N N . GLU A 1 386 ? -36.108 32.554 26.295 1.00 78.31 386 GLU A N 1
ATOM 3032 C CA . GLU A 1 386 ? -35.205 33.265 27.209 1.00 78.31 386 GLU A CA 1
ATOM 3033 C C . GLU A 1 386 ? -33.789 32.671 27.236 1.00 78.31 386 GLU A C 1
ATOM 3035 O O . GLU A 1 386 ? -32.812 33.419 27.245 1.00 78.31 386 GLU A O 1
ATOM 3040 N N . THR A 1 387 ? -33.665 31.339 27.258 1.00 75.56 387 THR A N 1
ATOM 3041 C CA . THR A 1 387 ? -32.391 30.639 27.510 1.00 75.56 387 THR A CA 1
ATOM 3042 C C . THR A 1 387 ? -31.950 29.687 26.399 1.00 75.56 387 THR A C 1
ATOM 3044 O O . THR A 1 387 ? -30.848 29.153 26.478 1.00 75.56 387 THR A O 1
ATOM 3047 N N . GLY A 1 388 ? -32.770 29.450 25.369 1.00 77.75 388 GLY A N 1
ATOM 3048 C CA . GLY A 1 388 ? -32.487 28.494 24.282 1.00 77.75 388 GLY A CA 1
ATOM 3049 C C . GLY A 1 388 ? -32.726 27.019 24.643 1.00 77.75 388 GLY A C 1
ATOM 3050 O O . GLY A 1 388 ? -32.807 26.166 23.757 1.00 77.75 388 GLY A O 1
ATOM 3051 N N . GLU A 1 389 ? -32.906 26.728 25.933 1.00 82.50 389 GLU A N 1
ATOM 3052 C CA . GLU A 1 389 ? -33.210 25.413 26.501 1.00 82.50 389 GLU A CA 1
ATOM 3053 C C . GLU A 1 389 ? -34.325 25.535 27.549 1.00 82.50 389 GLU A C 1
ATOM 3055 O O . GLU A 1 389 ? -34.454 26.567 28.211 1.00 82.50 389 GLU A O 1
ATOM 3060 N N . ALA A 1 390 ? -35.131 24.486 27.717 1.00 86.19 390 ALA A N 1
ATOM 3061 C CA . ALA A 1 390 ? -36.195 24.434 28.717 1.00 86.19 390 ALA A CA 1
ATOM 3062 C C . ALA A 1 390 ? -36.288 23.056 29.370 1.00 86.19 390 ALA A C 1
ATOM 3064 O O . ALA A 1 390 ? -36.248 22.037 28.682 1.00 86.19 390 ALA A O 1
ATOM 3065 N N . VAL A 1 391 ? -36.492 23.028 30.689 1.00 88.50 391 VAL A N 1
ATOM 3066 C CA . VAL A 1 391 ? -36.672 21.793 31.465 1.00 88.50 391 VAL A CA 1
ATOM 3067 C C . VAL A 1 391 ? -37.930 21.903 32.303 1.00 88.50 391 VAL A C 1
ATOM 3069 O O . VAL A 1 391 ? -38.078 22.844 33.081 1.00 88.50 391 VAL A O 1
ATOM 3072 N N . VAL A 1 392 ? -38.844 20.947 32.152 1.00 89.50 392 VAL A N 1
ATOM 3073 C CA . VAL A 1 392 ? -40.107 20.930 32.896 1.00 89.50 392 VAL A CA 1
ATOM 3074 C C . VAL A 1 392 ? -40.436 19.513 33.348 1.00 89.50 392 VAL A C 1
ATOM 3076 O O . VAL A 1 392 ? -40.455 18.581 32.543 1.00 89.50 392 VAL A O 1
ATOM 3079 N N . GLU A 1 393 ? -40.757 19.358 34.634 1.00 88.88 393 GLU A N 1
ATOM 3080 C CA . GLU A 1 393 ? -41.441 18.160 35.121 1.00 88.88 393 GLU A CA 1
ATOM 3081 C C . GLU A 1 393 ? -42.927 18.237 34.770 1.00 88.88 393 GLU A C 1
ATOM 3083 O O . GLU A 1 393 ? -43.615 19.212 35.083 1.00 88.88 393 GLU A O 1
ATOM 3088 N N . THR A 1 394 ? -43.445 17.203 34.124 1.00 88.69 394 THR A N 1
ATOM 3089 C CA . THR A 1 394 ? -44.848 17.124 33.727 1.00 88.69 394 THR A CA 1
ATOM 3090 C C . THR A 1 394 ? -45.347 15.686 33.772 1.00 88.69 394 THR A C 1
ATOM 3092 O O . THR A 1 394 ? -44.579 14.735 33.911 1.00 88.69 394 THR A O 1
ATOM 3095 N N . LYS A 1 395 ? -46.661 15.516 33.647 1.00 86.12 395 LYS A N 1
ATOM 3096 C CA . LYS A 1 395 ? -47.265 14.197 33.472 1.00 86.12 395 LYS A CA 1
ATOM 3097 C C . LYS A 1 395 ? -47.482 13.955 31.996 1.00 86.12 395 LYS A C 1
ATOM 3099 O O . LYS A 1 395 ? -48.190 14.724 31.349 1.00 86.12 395 LYS A O 1
ATOM 3104 N N . CYS A 1 396 ? -46.890 12.882 31.500 1.00 86.19 396 CYS A N 1
ATOM 3105 C CA . CYS A 1 396 ? -47.161 12.378 30.166 1.00 86.19 396 CYS A CA 1
ATOM 3106 C C . CYS A 1 396 ? -48.160 11.219 30.247 1.00 86.19 396 CYS A C 1
ATOM 3108 O O . CYS A 1 396 ? -48.397 10.651 31.315 1.00 86.19 396 CYS A O 1
ATOM 3110 N N . VAL A 1 397 ? -48.765 10.877 29.117 1.00 85.44 397 VAL A N 1
ATOM 3111 C CA . VAL A 1 397 ? -49.718 9.774 28.992 1.00 85.44 397 VAL A CA 1
ATOM 3112 C C . VAL A 1 397 ? -49.270 8.874 27.853 1.00 85.44 397 VAL A C 1
ATOM 3114 O O . VAL A 1 397 ? -48.958 9.356 26.762 1.00 85.44 397 VAL A O 1
ATOM 3117 N N . ARG A 1 398 ? -49.219 7.566 28.113 1.00 85.94 398 ARG A N 1
ATOM 3118 C CA . ARG A 1 398 ? -48.971 6.558 27.078 1.00 85.94 398 ARG A CA 1
ATOM 3119 C C . ARG A 1 398 ? -50.166 6.451 26.137 1.00 85.94 398 ARG A C 1
ATOM 3121 O O . ARG A 1 398 ? -51.273 6.880 26.447 1.00 85.94 398 ARG A O 1
ATOM 3128 N N . MET A 1 399 ? -49.973 5.788 25.005 1.00 78.38 399 MET A N 1
ATOM 3129 C CA . MET A 1 399 ? -51.049 5.535 24.041 1.00 78.38 399 MET A CA 1
ATOM 3130 C C . MET A 1 399 ? -52.216 4.709 24.614 1.00 78.38 399 MET A C 1
ATOM 3132 O O . MET A 1 399 ? -53.333 4.818 24.114 1.00 78.38 399 MET A O 1
ATOM 3136 N N . ASP A 1 400 ? -51.984 3.927 25.671 1.00 77.75 400 ASP A N 1
ATOM 3137 C CA . ASP A 1 400 ? -53.011 3.158 26.389 1.00 77.75 400 ASP A CA 1
ATOM 3138 C C . ASP A 1 400 ? -53.770 3.969 27.463 1.00 77.75 400 ASP A C 1
ATOM 3140 O O . ASP A 1 400 ? -54.672 3.442 28.114 1.00 77.75 400 ASP A O 1
ATOM 3144 N N . GLY A 1 401 ? -53.427 5.249 27.650 1.00 76.50 401 GLY A N 1
ATOM 3145 C CA . GLY A 1 401 ? -54.037 6.130 28.647 1.00 76.50 401 GLY A CA 1
ATOM 3146 C C . GLY A 1 401 ? -53.368 6.112 30.026 1.00 76.50 401 GLY A C 1
ATOM 3147 O O . GLY A 1 401 ? -53.797 6.853 30.911 1.00 76.50 401 GLY A O 1
ATOM 3148 N N . THR A 1 402 ? -52.316 5.315 30.242 1.00 83.25 402 THR A N 1
ATOM 3149 C CA . THR A 1 402 ? -51.590 5.301 31.521 1.00 83.25 402 THR A CA 1
ATOM 3150 C C . THR A 1 402 ? -50.752 6.566 31.702 1.00 83.25 402 THR A C 1
ATOM 3152 O O . THR A 1 402 ? -49.995 6.964 30.817 1.00 83.25 402 THR A O 1
ATOM 3155 N N . ALA A 1 403 ? -50.888 7.219 32.858 1.00 84.06 403 ALA A N 1
ATOM 3156 C CA . ALA A 1 403 ? -50.097 8.397 33.196 1.00 84.06 403 ALA A CA 1
ATOM 3157 C C . ALA A 1 403 ? -48.711 7.996 33.720 1.00 84.06 403 ALA A C 1
ATOM 3159 O O . ALA A 1 403 ? -48.585 7.036 34.481 1.00 84.06 403 ALA A O 1
ATOM 3160 N N . LEU A 1 404 ? -47.695 8.765 33.346 1.00 87.19 404 LEU A N 1
ATOM 3161 C CA . LEU A 1 404 ? -46.315 8.609 33.797 1.00 87.19 404 LEU A CA 1
ATOM 3162 C C . LEU A 1 404 ? -45.715 9.971 34.152 1.00 87.19 404 LEU A C 1
ATOM 3164 O O . LEU A 1 404 ? -46.011 10.983 33.508 1.00 87.19 404 LEU A O 1
ATOM 3168 N N . ASP A 1 405 ? -44.897 9.998 35.200 1.00 87.81 405 ASP A N 1
ATOM 3169 C CA . ASP A 1 405 ? -44.178 11.201 35.603 1.00 87.81 405 ASP A CA 1
ATOM 3170 C C . ASP A 1 405 ? -42.933 11.349 34.726 1.00 87.81 405 ASP A C 1
ATOM 3172 O O . ASP A 1 405 ? -42.112 10.438 34.625 1.00 87.81 405 ASP A O 1
ATOM 3176 N N . CYS A 1 406 ? -42.805 12.499 34.070 1.00 88.38 406 CYS A N 1
ATOM 3177 C CA . CYS A 1 406 ? -41.766 12.757 33.085 1.00 88.38 406 CYS A CA 1
ATOM 3178 C C . CYS A 1 406 ? -41.029 14.057 33.364 1.00 88.38 406 CYS A C 1
ATOM 3180 O O . CYS A 1 406 ? -41.644 15.077 33.669 1.00 88.38 406 CYS A O 1
ATOM 3182 N N . VAL A 1 407 ? -39.719 14.047 33.143 1.00 90.56 407 VAL A N 1
ATOM 3183 C CA . VAL A 1 407 ? -38.948 15.275 32.937 1.00 90.56 407 VAL A CA 1
ATOM 3184 C C . VAL A 1 407 ? -38.725 15.435 31.448 1.00 90.56 407 VAL A C 1
ATOM 3186 O O . VAL A 1 407 ? -38.242 14.515 30.791 1.00 90.56 407 VAL A O 1
ATOM 3189 N N . VAL A 1 408 ? -39.099 16.593 30.913 1.00 90.38 408 VAL A N 1
ATOM 3190 C CA . VAL A 1 408 ? -38.959 16.913 29.494 1.00 90.38 408 VAL A CA 1
ATOM 3191 C C . VAL A 1 408 ? -37.959 18.052 29.354 1.00 90.38 408 VAL A C 1
ATOM 3193 O O . VAL A 1 408 ? -38.164 19.135 29.900 1.00 90.38 408 VAL A O 1
ATOM 3196 N N . HIS A 1 409 ? -36.893 17.799 28.603 1.00 90.75 409 HIS A N 1
ATOM 3197 C CA . HIS A 1 409 ? -35.903 18.776 28.179 1.00 90.75 409 HIS A CA 1
ATOM 3198 C C . HIS A 1 409 ? -36.135 19.140 26.714 1.00 90.75 409 HIS A C 1
ATOM 3200 O O . HIS A 1 409 ? -36.278 18.255 25.873 1.00 90.75 409 HIS A O 1
ATOM 3206 N N . CYS A 1 410 ? -36.147 20.427 26.390 1.00 89.25 410 CYS A N 1
ATOM 3207 C CA . CYS A 1 410 ? -36.323 20.929 25.032 1.00 89.25 410 CYS A CA 1
ATOM 3208 C C . CYS A 1 410 ? -35.170 21.864 24.664 1.00 89.25 410 CYS A C 1
ATOM 3210 O O . CYS A 1 410 ? -34.758 22.663 25.499 1.00 89.25 410 CYS A O 1
ATOM 3212 N N . ALA A 1 411 ? -34.678 21.787 23.427 1.00 87.50 411 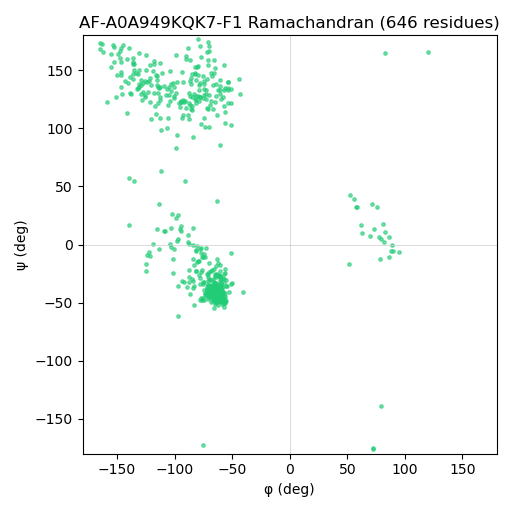ALA A N 1
ATOM 3213 C CA . ALA A 1 411 ? -33.662 22.698 22.894 1.00 87.50 411 ALA A CA 1
ATOM 3214 C C . ALA A 1 411 ? -33.877 22.951 21.393 1.00 87.50 411 ALA A C 1
ATOM 3216 O O . ALA A 1 411 ? -34.347 22.061 20.674 1.00 87.50 411 ALA A O 1
ATOM 3217 N N . PHE A 1 412 ? -33.523 24.145 20.911 1.00 83.69 412 PHE A N 1
ATOM 3218 C CA . PHE A 1 412 ? -33.573 24.466 19.480 1.00 83.69 412 PHE A CA 1
ATOM 3219 C C . PHE A 1 412 ? -32.479 23.745 18.687 1.00 83.69 412 PHE A C 1
ATOM 3221 O O . PHE A 1 412 ? -31.343 23.608 19.141 1.00 83.69 412 PHE A O 1
ATOM 3228 N N . LEU A 1 413 ? -32.812 23.312 17.468 1.00 75.81 413 LEU A N 1
ATOM 3229 C CA . LEU A 1 413 ? -31.859 22.688 16.555 1.00 75.81 413 LEU A CA 1
ATOM 3230 C C . LEU A 1 413 ? -31.328 23.698 15.516 1.00 75.81 413 LEU A C 1
ATOM 3232 O O . LEU A 1 413 ? -31.790 23.717 14.380 1.00 75.81 413 LEU A O 1
ATOM 3236 N N . GLY A 1 414 ? -30.308 24.481 15.891 1.00 62.22 414 GLY A N 1
ATOM 3237 C CA . GLY A 1 414 ? -29.456 25.260 14.971 1.00 62.22 414 GLY A CA 1
ATOM 3238 C C . GLY A 1 414 ? -29.977 26.632 14.495 1.00 62.22 414 GLY A C 1
ATOM 3239 O O . GLY A 1 414 ? -31.152 26.951 14.611 1.00 62.22 414 GLY A O 1
ATOM 3240 N N . ASP A 1 415 ? -29.054 27.430 13.936 1.00 53.16 415 ASP A N 1
ATOM 3241 C CA . ASP A 1 415 ? -29.164 28.883 13.665 1.00 53.16 415 ASP A CA 1
ATOM 3242 C C . ASP A 1 415 ? -29.534 29.269 12.202 1.00 53.16 415 ASP A C 1
ATOM 3244 O O . ASP A 1 415 ? -29.228 30.373 11.753 1.00 53.16 415 ASP A O 1
ATOM 3248 N N . GLY A 1 416 ? -30.161 28.398 11.395 1.00 42.88 416 GLY A N 1
ATOM 3249 C CA . GLY A 1 416 ? -30.351 28.691 9.958 1.00 42.88 416 GLY A CA 1
ATOM 3250 C C . GLY A 1 416 ? -31.573 28.072 9.272 1.00 42.88 416 GLY A C 1
ATOM 3251 O O . GLY A 1 416 ? -31.747 26.859 9.296 1.00 42.88 416 GLY A O 1
ATOM 3252 N N . GLU A 1 417 ? -32.360 28.944 8.622 1.00 45.31 417 GLU A N 1
ATOM 3253 C CA . GLU A 1 417 ? -33.433 28.773 7.607 1.00 45.31 417 GLU A CA 1
ATOM 3254 C C . GLU A 1 417 ? -34.595 27.785 7.846 1.00 45.31 417 GLU A C 1
ATOM 3256 O O . GLU A 1 417 ? -35.640 27.951 7.221 1.00 45.31 417 GLU A O 1
ATOM 3261 N N . ASP A 1 418 ? -34.498 26.835 8.778 1.00 48.31 418 ASP A N 1
ATOM 3262 C CA . ASP A 1 418 ? -35.526 25.810 9.044 1.00 48.31 418 ASP A CA 1
ATOM 3263 C C . ASP A 1 418 ? -36.188 25.980 10.433 1.00 48.31 418 ASP A C 1
ATOM 3265 O O . ASP A 1 418 ? -36.521 25.013 11.124 1.00 48.31 418 ASP A O 1
ATOM 3269 N N . GLY A 1 419 ? -36.333 27.248 10.835 1.00 52.88 419 GLY A N 1
ATOM 3270 C CA . GLY A 1 419 ? -36.437 27.780 12.201 1.00 52.88 419 GLY A CA 1
ATOM 3271 C C . GLY A 1 419 ? -37.615 27.399 13.106 1.00 52.88 419 GLY A C 1
ATOM 3272 O O . GLY A 1 419 ? -38.019 28.242 13.889 1.00 52.88 419 GLY A O 1
ATOM 3273 N N . ASP A 1 420 ? -38.124 26.165 13.080 1.00 66.44 420 ASP A N 1
ATOM 3274 C CA . ASP A 1 420 ? -39.180 25.705 14.008 1.00 66.44 420 ASP A CA 1
ATOM 3275 C C . ASP A 1 420 ? -38.976 24.263 14.531 1.00 66.44 420 ASP A C 1
ATOM 3277 O O . ASP A 1 420 ? -39.917 23.624 15.013 1.00 66.44 420 ASP A O 1
ATOM 3281 N N . ALA A 1 421 ? -37.765 23.699 14.414 1.00 78.81 421 ALA A N 1
ATOM 3282 C CA . ALA A 1 421 ? -37.466 22.346 14.892 1.00 78.81 421 ALA A CA 1
ATOM 3283 C C . ALA A 1 421 ? -36.864 22.346 16.312 1.00 78.81 421 ALA A C 1
ATOM 3285 O O . ALA A 1 421 ? -35.813 22.936 16.567 1.00 78.81 421 ALA A O 1
ATOM 3286 N N . ILE A 1 422 ? -37.518 21.634 17.230 1.00 85.94 422 ILE A N 1
ATOM 3287 C CA . ILE A 1 422 ? -37.126 21.486 18.635 1.00 85.94 422 ILE A CA 1
ATOM 3288 C C . ILE A 1 422 ? -36.765 20.019 18.884 1.00 85.94 422 ILE A C 1
ATOM 3290 O O . ILE A 1 422 ? -37.538 19.117 18.548 1.00 85.94 422 ILE A O 1
ATOM 3294 N N . ILE A 1 423 ? -35.607 19.765 19.495 1.00 89.06 423 ILE A N 1
ATOM 3295 C CA . ILE A 1 423 ? -35.301 18.453 20.070 1.00 89.06 423 ILE A CA 1
ATOM 3296 C C . ILE A 1 423 ? -35.956 18.373 21.442 1.00 89.06 423 ILE A C 1
ATOM 3298 O O . ILE A 1 423 ? -35.737 19.232 22.292 1.00 89.06 423 ILE A O 1
ATOM 3302 N N . VAL A 1 424 ? -36.723 17.310 21.657 1.00 90.06 424 VAL A N 1
ATOM 3303 C CA . VAL A 1 424 ? -37.364 16.977 22.924 1.00 90.06 424 VAL A CA 1
ATOM 3304 C C . VAL A 1 424 ? -36.730 15.703 23.467 1.00 90.06 424 VAL A C 1
ATOM 3306 O O . VAL A 1 424 ? -36.677 14.686 22.780 1.00 90.06 424 VAL A O 1
ATOM 3309 N N . MET A 1 425 ? -36.258 15.744 24.705 1.00 90.38 425 MET A N 1
ATOM 3310 C CA . MET A 1 425 ? -35.764 14.587 25.443 1.00 90.38 425 MET A CA 1
ATOM 3311 C C . MET A 1 425 ? -36.665 14.377 26.654 1.00 90.38 425 MET A C 1
ATOM 3313 O O . MET A 1 425 ? -36.784 15.262 27.493 1.00 90.38 425 MET A O 1
ATOM 3317 N N . ALA A 1 426 ? -37.312 13.224 26.744 1.00 90.06 426 ALA A N 1
ATOM 3318 C CA . ALA A 1 426 ? -38.194 12.858 27.837 1.00 90.06 426 ALA A CA 1
ATOM 3319 C C . ALA A 1 426 ? -37.598 11.697 28.640 1.00 90.06 426 ALA A C 1
ATOM 3321 O O . ALA A 1 426 ? -37.113 10.711 28.077 1.00 90.06 426 ALA A O 1
ATOM 3322 N N . GLN A 1 427 ? -37.650 11.822 29.961 1.00 90.25 427 GLN A N 1
ATOM 3323 C CA . GLN A 1 427 ? -37.216 10.806 30.909 1.00 90.25 427 GLN A CA 1
ATOM 3324 C C . GLN A 1 427 ? -38.379 10.419 31.817 1.00 90.25 427 GLN A C 1
ATOM 3326 O O . GLN A 1 427 ? -38.915 11.277 32.517 1.00 90.25 427 GLN A O 1
ATOM 3331 N N . ASP A 1 428 ? -38.729 9.133 31.843 1.00 87.56 428 ASP A N 1
ATOM 3332 C CA . ASP A 1 428 ? -39.661 8.584 32.831 1.00 87.56 428 ASP A CA 1
ATOM 3333 C C . ASP A 1 428 ? -38.972 8.540 34.205 1.00 87.56 428 ASP A C 1
ATOM 3335 O O . ASP A 1 428 ? -37.960 7.862 34.388 1.00 87.56 428 ASP A O 1
ATOM 3339 N N . ILE A 1 429 ? -39.509 9.290 35.165 1.00 84.00 429 ILE A N 1
ATOM 3340 C CA . ILE A 1 429 ? -39.020 9.358 36.549 1.00 84.00 429 ILE A CA 1
ATOM 3341 C C . ILE A 1 429 ? -39.965 8.650 37.526 1.00 84.00 429 ILE A C 1
ATOM 3343 O O . ILE A 1 429 ? -39.823 8.793 38.743 1.00 84.00 429 ILE A O 1
ATOM 3347 N N . SER A 1 430 ? -40.931 7.877 37.021 1.00 81.06 430 SER A N 1
ATOM 3348 C CA . SER A 1 430 ? -41.920 7.184 37.852 1.00 81.06 430 SER A CA 1
ATOM 3349 C C . SER A 1 430 ? -41.249 6.188 38.801 1.00 81.06 430 SER A C 1
ATOM 3351 O O . SER A 1 430 ? -41.553 6.169 39.993 1.00 81.06 430 SER A O 1
ATOM 3353 N N . GLU A 1 431 ? -40.288 5.399 38.308 1.00 78.38 431 GLU A N 1
ATOM 3354 C CA . GLU A 1 431 ? -39.538 4.440 39.130 1.00 78.38 431 GLU A CA 1
ATOM 3355 C C . GLU A 1 431 ? -38.665 5.148 40.173 1.00 78.38 431 GLU A C 1
ATOM 3357 O O . GLU A 1 431 ? -38.639 4.740 41.332 1.00 78.38 431 GLU A O 1
ATOM 3362 N N . GLN A 1 432 ? -38.023 6.261 39.803 1.00 76.00 432 GLN A N 1
ATOM 3363 C CA . GLN A 1 432 ? -37.219 7.064 40.726 1.00 76.00 432 GLN A CA 1
ATOM 3364 C C . GLN A 1 432 ? -38.078 7.640 41.861 1.00 76.00 432 GLN A C 1
ATOM 3366 O O . GLN A 1 432 ? -37.711 7.519 43.031 1.00 76.00 432 GLN A O 1
ATOM 3371 N N . LYS A 1 433 ? -39.251 8.204 41.540 1.00 73.88 433 LYS A N 1
ATOM 3372 C CA . LYS A 1 433 ? -40.201 8.705 42.546 1.00 73.88 433 LYS A CA 1
ATOM 3373 C C . LYS A 1 433 ? -40.735 7.575 43.432 1.00 73.88 433 LYS A C 1
ATOM 3375 O O . LYS A 1 433 ? -40.848 7.757 44.644 1.00 73.88 433 LYS A O 1
ATOM 3380 N N . GLN A 1 434 ? -40.993 6.389 42.877 1.00 72.69 434 GLN A N 1
ATOM 3381 C CA . GLN A 1 434 ? -41.402 5.217 43.661 1.00 72.69 434 GLN A CA 1
ATOM 3382 C C . GLN A 1 434 ? -40.285 4.690 44.568 1.00 72.69 434 GLN A C 1
ATOM 3384 O O . GLN A 1 434 ? -40.561 4.338 45.710 1.00 72.69 434 GLN A O 1
ATOM 3389 N N . ALA A 1 435 ? -39.037 4.644 44.099 1.00 69.88 435 ALA A N 1
ATOM 3390 C CA . ALA A 1 435 ? -37.890 4.217 44.896 1.00 69.88 435 ALA A CA 1
ATOM 3391 C C . ALA A 1 435 ? -37.613 5.192 46.046 1.00 69.88 435 ALA A C 1
ATOM 3393 O O . ALA A 1 435 ? -37.404 4.759 47.175 1.00 69.88 435 ALA A O 1
ATOM 3394 N N . GLN A 1 436 ? -37.698 6.498 45.785 1.00 74.19 436 GLN A N 1
ATOM 3395 C CA . GLN A 1 436 ? -37.575 7.527 46.815 1.00 74.19 436 GLN A CA 1
ATOM 3396 C C . GLN A 1 436 ? -38.699 7.421 47.854 1.00 74.19 436 GLN A C 1
ATOM 3398 O O . GLN A 1 436 ? -38.433 7.473 49.050 1.00 74.19 436 GLN A O 1
ATOM 3403 N N . THR A 1 437 ? -39.939 7.205 47.408 1.00 73.31 437 THR A N 1
ATOM 3404 C CA . THR A 1 437 ? -41.084 7.013 48.313 1.00 73.31 437 THR A CA 1
ATOM 3405 C C . THR A 1 437 ? -40.912 5.747 49.155 1.00 73.31 437 THR A C 1
ATOM 3407 O O . THR A 1 437 ? -41.054 5.808 50.368 1.00 73.31 437 THR A O 1
ATOM 3410 N N . LYS A 1 438 ? -40.504 4.622 48.548 1.00 70.56 438 LYS A N 1
ATOM 3411 C CA . LYS A 1 438 ? -40.211 3.368 49.265 1.00 70.56 438 LYS A CA 1
ATOM 3412 C C . LYS A 1 438 ? -39.066 3.512 50.263 1.00 70.56 438 LYS A C 1
ATOM 3414 O O . LYS A 1 438 ? -39.120 2.892 51.320 1.00 70.56 438 LYS A O 1
ATOM 3419 N N . LEU A 1 439 ? -38.036 4.295 49.937 1.00 70.56 439 LEU A N 1
ATOM 3420 C CA . LEU A 1 439 ? -36.931 4.567 50.853 1.00 70.56 439 LEU A CA 1
ATOM 3421 C C . LEU A 1 439 ? -37.440 5.326 52.078 1.00 70.56 439 LEU A C 1
ATOM 3423 O O . LEU A 1 439 ? -37.235 4.853 53.191 1.00 70.56 439 LEU A O 1
ATOM 3427 N N . ILE A 1 440 ? -38.184 6.415 51.863 1.00 72.81 440 ILE A N 1
ATOM 3428 C CA . ILE A 1 440 ? -38.809 7.202 52.935 1.00 72.81 440 ILE A CA 1
ATOM 3429 C C . ILE A 1 440 ? -39.729 6.312 53.787 1.00 72.81 440 ILE A C 1
ATOM 3431 O O . ILE A 1 440 ? -39.584 6.270 55.004 1.00 72.81 440 ILE A O 1
ATOM 3435 N N . GLU A 1 441 ? -40.615 5.529 53.165 1.00 71.00 441 GLU A N 1
ATOM 3436 C CA . GLU A 1 441 ? -41.503 4.592 53.868 1.00 71.00 441 GLU A CA 1
ATOM 3437 C C . GLU A 1 441 ? -40.724 3.527 54.657 1.00 71.00 441 GLU A C 1
ATOM 3439 O O . GLU A 1 441 ? -41.126 3.149 55.758 1.00 71.00 441 GLU A O 1
ATOM 3444 N N . SER A 1 442 ? -39.601 3.034 54.122 1.00 68.50 442 SER A N 1
ATOM 3445 C CA . SER A 1 442 ? -38.749 2.066 54.817 1.00 68.50 442 SER A CA 1
ATOM 3446 C C . SER A 1 442 ? -38.029 2.689 56.014 1.00 68.50 442 SER A C 1
ATOM 3448 O O . SER A 1 442 ? -38.037 2.089 57.086 1.00 68.50 442 SER A O 1
ATOM 3450 N N . GLU A 1 443 ? -37.486 3.903 55.877 1.00 75.12 443 GLU A N 1
ATOM 3451 C CA . GLU A 1 443 ? -36.845 4.644 56.967 1.00 75.12 443 GLU A CA 1
ATOM 3452 C C . GLU A 1 443 ? -37.844 4.938 58.090 1.00 75.12 443 GLU A C 1
ATOM 3454 O O . GLU A 1 443 ? -37.556 4.678 59.260 1.00 75.12 443 GLU A O 1
ATOM 3459 N N . GLU A 1 444 ? -39.056 5.391 57.749 1.00 73.62 444 GLU A N 1
ATOM 3460 C CA . GLU A 1 444 ? -40.120 5.603 58.731 1.00 73.62 444 GLU A CA 1
ATOM 3461 C C . GLU A 1 444 ? -40.554 4.297 59.402 1.00 73.62 444 GLU A C 1
ATOM 3463 O O . GLU A 1 444 ? -40.736 4.261 60.622 1.00 73.62 444 GLU A O 1
ATOM 3468 N N . ARG A 1 445 ? -40.661 3.200 58.643 1.00 72.94 445 ARG A N 1
ATOM 3469 C CA . ARG A 1 445 ? -40.982 1.876 59.187 1.00 72.94 445 ARG A CA 1
ATOM 3470 C C . ARG A 1 445 ? -39.912 1.388 60.165 1.00 72.94 445 ARG A C 1
ATOM 3472 O O . ARG A 1 445 ? -40.268 0.894 61.234 1.00 72.94 445 ARG A O 1
ATOM 3479 N N . TYR A 1 446 ? -38.626 1.520 59.836 1.00 70.88 446 TYR A N 1
ATOM 3480 C CA . TYR A 1 446 ? -37.533 1.135 60.734 1.00 70.88 446 TYR A CA 1
ATOM 3481 C C . TYR A 1 446 ? -37.483 2.017 61.987 1.00 70.88 446 TYR A C 1
ATOM 3483 O O . TYR A 1 446 ? -37.326 1.484 63.087 1.00 70.88 446 TYR A O 1
ATOM 3491 N N . ARG A 1 447 ? -37.705 3.333 61.851 1.00 71.19 447 ARG A N 1
ATOM 3492 C CA . ARG A 1 447 ? -37.826 4.258 62.990 1.00 71.19 447 ARG A CA 1
ATOM 3493 C C . ARG A 1 447 ? -38.939 3.818 63.945 1.00 71.19 447 ARG A C 1
ATOM 3495 O O . ARG A 1 447 ? -38.681 3.662 65.133 1.00 71.19 447 ARG A O 1
ATOM 3502 N N . LEU A 1 448 ? -40.140 3.539 63.432 1.00 76.19 448 LEU A N 1
ATOM 3503 C CA . LEU A 1 448 ? -41.279 3.098 64.251 1.00 76.19 448 LEU A CA 1
ATOM 3504 C C . LEU A 1 448 ? -41.022 1.752 64.949 1.00 76.19 448 LEU A C 1
ATOM 3506 O O . LEU A 1 448 ? -41.378 1.586 66.114 1.00 76.19 448 LEU A O 1
ATOM 3510 N N . LEU A 1 449 ? -40.380 0.791 64.273 1.00 76.38 449 LEU A N 1
ATOM 3511 C CA . LEU A 1 449 ? -40.008 -0.489 64.890 1.00 76.38 449 LEU A C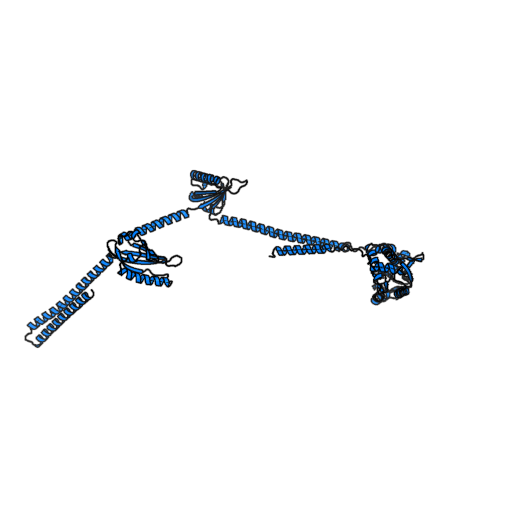A 1
ATOM 3512 C C . LEU A 1 449 ? -39.037 -0.297 66.063 1.00 76.38 449 LEU A C 1
ATOM 3514 O O . LEU A 1 449 ? -39.214 -0.922 67.108 1.00 76.38 449 LEU A O 1
ATOM 3518 N N . ALA A 1 450 ? -38.045 0.583 65.912 1.00 71.44 450 ALA A N 1
ATOM 3519 C CA . ALA A 1 450 ? -37.086 0.882 66.970 1.00 71.44 450 ALA A CA 1
ATOM 3520 C C . ALA A 1 450 ? -37.707 1.684 68.133 1.00 71.44 450 ALA A C 1
ATOM 3522 O O . ALA A 1 450 ? -37.353 1.455 69.287 1.00 71.44 450 ALA A O 1
ATOM 3523 N N . GLU A 1 451 ? -38.656 2.586 67.859 1.00 72.81 451 GLU A N 1
ATOM 3524 C CA . GLU A 1 451 ? -39.380 3.355 68.887 1.00 72.81 451 GLU A CA 1
ATOM 3525 C C . GLU A 1 451 ? -40.332 2.492 69.734 1.00 72.81 451 GLU A C 1
ATOM 3527 O O . GLU A 1 451 ? -40.549 2.783 70.913 1.00 72.81 451 GLU A O 1
ATOM 3532 N N . HIS A 1 452 ? -40.888 1.421 69.156 1.00 71.06 452 HIS A N 1
ATOM 3533 C CA . HIS A 1 452 ? -41.845 0.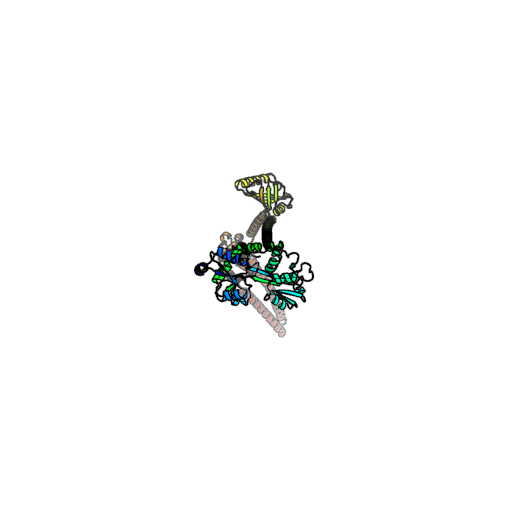534 69.825 1.00 71.06 452 HIS A CA 1
ATOM 3534 C C . HIS A 1 452 ? -41.246 -0.778 70.366 1.00 71.06 452 HIS A C 1
ATOM 3536 O O . HIS A 1 452 ? -41.964 -1.541 71.020 1.00 71.06 452 HIS A O 1
ATOM 3542 N N . ALA A 1 453 ? -39.958 -1.056 70.141 1.00 78.00 453 ALA A N 1
ATOM 3543 C CA . ALA A 1 453 ? -39.286 -2.230 70.699 1.00 78.00 453 ALA A CA 1
ATOM 3544 C C . ALA A 1 453 ? -39.316 -2.204 72.240 1.00 78.00 453 ALA A C 1
ATOM 3546 O O . ALA A 1 453 ? -39.099 -1.165 72.850 1.00 78.00 453 ALA A O 1
ATOM 3547 N N . SER A 1 454 ? -39.600 -3.330 72.903 1.00 78.62 454 SER A N 1
ATOM 3548 C CA . SER A 1 454 ? -39.558 -3.377 74.380 1.00 78.62 454 SER A CA 1
ATOM 3549 C C . SER A 1 454 ? -38.129 -3.475 74.914 1.00 78.62 454 SER A C 1
ATOM 3551 O O . SER A 1 454 ? -37.822 -2.893 75.953 1.00 78.62 454 SER A O 1
ATOM 3553 N N . ASP A 1 455 ? -37.261 -4.168 74.178 1.00 90.12 455 ASP A N 1
ATOM 3554 C CA . ASP A 1 455 ? -35.840 -4.261 74.486 1.00 90.12 455 ASP A CA 1
ATOM 3555 C C . ASP A 1 455 ? -35.097 -3.005 74.013 1.00 90.12 455 ASP A C 1
ATOM 3557 O O . ASP A 1 455 ? -35.508 -2.328 73.067 1.00 90.12 455 ASP A O 1
ATOM 3561 N N . VAL A 1 456 ? -33.975 -2.700 74.660 1.00 91.88 456 VAL A N 1
ATOM 3562 C CA . VAL A 1 456 ? -33.159 -1.535 74.314 1.00 91.88 456 VAL A CA 1
ATOM 3563 C C . VAL A 1 456 ? -32.175 -1.916 73.223 1.00 91.88 456 VAL A C 1
ATOM 3565 O O . VAL A 1 456 ? -31.197 -2.606 73.492 1.00 91.88 456 VAL A O 1
ATOM 3568 N N . ILE A 1 457 ? -32.410 -1.428 72.010 1.00 93.06 457 ILE A N 1
ATOM 3569 C CA . ILE A 1 457 ? -31.454 -1.480 70.897 1.00 93.06 457 ILE A CA 1
ATOM 3570 C C . ILE A 1 457 ? -30.424 -0.368 71.091 1.00 93.06 457 ILE A C 1
ATOM 3572 O O . ILE A 1 457 ? -30.809 0.771 71.375 1.00 93.06 457 ILE A O 1
ATOM 3576 N N . TRP A 1 458 ? -29.142 -0.679 70.940 1.00 92.56 458 TRP A N 1
ATOM 3577 C CA . TRP A 1 458 ? -28.043 0.275 71.066 1.00 92.56 458 TRP A CA 1
ATOM 3578 C C . TRP A 1 458 ? -26.894 -0.063 70.111 1.00 92.56 458 TRP A C 1
ATOM 3580 O O . TRP A 1 458 ? -26.732 -1.207 69.689 1.00 92.56 458 TRP A O 1
ATOM 3590 N N . SER A 1 459 ? -26.076 0.937 69.790 1.00 92.81 459 SER A N 1
ATOM 3591 C CA . SER A 1 459 ? -24.808 0.763 69.079 1.00 92.81 459 SER A CA 1
ATOM 3592 C C . SER A 1 459 ? -23.712 1.605 69.718 1.00 92.81 459 SER A C 1
ATOM 3594 O O . SER A 1 459 ? -23.979 2.696 70.229 1.00 92.81 459 SER A O 1
ATOM 3596 N N . ILE A 1 460 ? -22.478 1.107 69.683 1.00 91.81 460 ILE A N 1
ATOM 3597 C CA . ILE A 1 460 ? -21.283 1.799 70.177 1.00 91.81 460 ILE A CA 1
ATOM 3598 C C . ILE A 1 460 ? -20.199 1.822 69.101 1.00 91.81 460 ILE A C 1
ATOM 3600 O O . ILE A 1 460 ? -19.999 0.833 68.400 1.00 91.81 460 ILE A O 1
ATOM 3604 N N . ASP A 1 461 ? -19.505 2.945 68.966 1.00 90.31 461 ASP A N 1
ATOM 3605 C CA . ASP A 1 461 ? -18.420 3.107 67.997 1.00 90.31 461 ASP A CA 1
ATOM 3606 C C . ASP A 1 461 ? -17.119 2.391 68.408 1.00 90.31 461 ASP A C 1
ATOM 3608 O O . ASP A 1 461 ? -17.044 1.634 69.381 1.00 90.31 461 ASP A O 1
ATOM 3612 N N . LYS A 1 462 ? -16.061 2.644 67.631 1.00 86.00 462 LYS A N 1
ATOM 3613 C CA . LYS A 1 462 ? -14.723 2.080 67.836 1.00 86.00 462 LYS A CA 1
ATOM 3614 C C . LYS A 1 462 ? -14.046 2.556 69.122 1.00 86.00 462 LYS A C 1
ATOM 3616 O O . LYS A 1 462 ? -13.169 1.857 69.620 1.00 86.00 462 LYS A O 1
ATOM 3621 N N . ASP A 1 463 ? -14.482 3.691 69.664 1.00 84.81 463 ASP A N 1
ATOM 3622 C CA . ASP A 1 463 ? -13.995 4.268 70.916 1.00 84.81 463 ASP A CA 1
ATOM 3623 C C . ASP A 1 463 ? -14.882 3.866 72.112 1.00 84.81 463 ASP A C 1
ATOM 3625 O O . ASP A 1 463 ? -14.772 4.442 73.196 1.00 84.81 463 ASP A O 1
ATOM 3629 N N . PHE A 1 464 ? -15.767 2.876 71.925 1.00 87.12 464 PHE A N 1
ATOM 3630 C CA . PHE A 1 464 ? -16.730 2.387 72.916 1.00 87.12 464 PHE A CA 1
ATOM 3631 C C . PHE A 1 464 ? -17.674 3.477 73.444 1.00 87.12 464 PHE A C 1
ATOM 3633 O O . PHE A 1 464 ? -18.114 3.429 74.599 1.00 87.12 464 PHE A O 1
ATOM 3640 N N . LYS A 1 465 ? -18.017 4.457 72.601 1.00 89.75 465 LYS A N 1
ATOM 3641 C CA . LYS A 1 465 ? -19.035 5.470 72.900 1.00 89.75 465 LYS A CA 1
ATOM 3642 C C . LYS A 1 465 ? -20.359 5.096 72.267 1.00 89.75 465 LYS A C 1
ATOM 3644 O O . LYS A 1 465 ? -20.404 4.651 71.124 1.00 89.75 465 LYS A O 1
ATOM 3649 N N . VAL A 1 466 ? -21.453 5.318 72.990 1.00 90.69 466 VAL A N 1
ATOM 3650 C CA . VAL A 1 466 ? -22.805 5.045 72.482 1.00 90.69 466 VAL A CA 1
ATOM 3651 C C . VAL A 1 466 ? -23.133 5.994 71.333 1.00 90.69 466 VAL A C 1
ATOM 3653 O O . VAL A 1 466 ? -23.215 7.201 71.533 1.00 90.69 466 VAL A O 1
ATOM 3656 N N . THR A 1 467 ? -23.342 5.462 70.132 1.00 91.19 467 THR A N 1
ATOM 3657 C CA . THR A 1 467 ? -23.713 6.240 68.938 1.00 91.19 467 THR A CA 1
ATOM 3658 C C . THR A 1 467 ? -25.217 6.309 68.735 1.00 91.19 467 THR A C 1
ATOM 3660 O O . THR A 1 467 ? -25.732 7.319 68.261 1.00 91.19 467 THR A O 1
ATOM 3663 N N . TYR A 1 468 ? -25.934 5.263 69.135 1.00 91.00 468 TYR A N 1
ATOM 3664 C CA . TYR A 1 468 ? -27.386 5.207 69.073 1.00 91.00 468 TYR A CA 1
ATOM 3665 C C . TYR A 1 468 ? -27.931 4.401 70.246 1.00 91.00 468 TYR A C 1
ATOM 3667 O O . TYR A 1 468 ? -27.339 3.411 70.677 1.00 91.00 468 TYR A O 1
ATOM 3675 N N . VAL A 1 469 ? -29.096 4.812 70.739 1.00 91.25 469 VAL A N 1
ATOM 3676 C CA . VAL A 1 469 ? -29.905 4.021 71.657 1.00 91.25 469 VAL A CA 1
ATOM 3677 C C . VAL A 1 469 ? -31.384 4.291 71.394 1.00 91.25 469 VAL A C 1
ATOM 3679 O O . VAL A 1 469 ? -31.806 5.435 71.216 1.00 91.25 469 VAL A O 1
ATOM 3682 N N . SER A 1 470 ? -32.179 3.228 71.365 1.00 91.69 470 SER A N 1
ATOM 3683 C CA . SER A 1 470 ? -33.634 3.308 71.224 1.00 91.69 470 SER A CA 1
ATOM 3684 C C . SER A 1 470 ? -34.294 3.996 72.437 1.00 91.69 470 SER A C 1
ATOM 3686 O O . SER A 1 470 ? -33.787 3.893 73.561 1.00 91.69 470 SER A O 1
ATOM 3688 N N . PRO A 1 471 ? -35.458 4.659 72.266 1.00 88.50 471 PRO A N 1
ATOM 3689 C CA . PRO A 1 471 ? -36.186 5.331 73.354 1.00 88.50 471 PRO A CA 1
ATOM 3690 C C . PRO A 1 471 ? -36.541 4.439 74.549 1.00 88.50 471 PRO A C 1
ATOM 3692 O O . PRO A 1 471 ? -36.745 4.934 75.660 1.00 88.50 471 PRO A O 1
ATOM 3695 N N . SER A 1 472 ? -36.575 3.122 74.351 1.00 89.62 472 SER A N 1
ATOM 3696 C CA . SER A 1 472 ? -36.868 2.116 75.375 1.00 89.62 472 SER A CA 1
ATOM 3697 C C . SER A 1 472 ? -35.876 2.126 76.539 1.00 89.62 472 SER A C 1
ATOM 3699 O O . SER A 1 472 ? -36.222 1.689 77.638 1.00 89.62 472 SER A O 1
ATOM 3701 N N . VAL A 1 473 ? -34.692 2.732 76.363 1.00 90.19 473 VAL A N 1
ATOM 3702 C CA . VAL A 1 473 ? -33.748 2.997 77.462 1.00 90.19 473 VAL A CA 1
ATOM 3703 C C . VAL A 1 473 ? -34.365 3.851 78.573 1.00 90.19 473 VAL A C 1
ATOM 3705 O O . VAL A 1 473 ? -34.026 3.669 79.742 1.00 90.19 473 VAL A O 1
ATOM 3708 N N . GLY A 1 474 ? -35.337 4.706 78.241 1.00 87.94 474 GLY A N 1
ATOM 3709 C CA . GLY A 1 474 ? -36.095 5.479 79.222 1.00 87.94 474 GLY A CA 1
ATOM 3710 C C . GLY A 1 474 ? -36.947 4.601 80.129 1.00 87.94 474 GLY A C 1
ATOM 3711 O O . GLY A 1 474 ? -36.963 4.814 81.337 1.00 87.94 474 GLY A O 1
ATOM 3712 N N . LYS A 1 475 ? -37.593 3.565 79.582 1.00 86.69 475 LYS A N 1
ATOM 3713 C CA . LYS A 1 475 ? -38.383 2.612 80.376 1.00 86.69 475 LYS A CA 1
ATOM 3714 C C . LYS A 1 475 ? -37.492 1.688 81.210 1.00 86.69 475 LYS A C 1
ATOM 3716 O O . LYS A 1 475 ? -37.829 1.401 82.351 1.00 86.69 475 LYS A O 1
ATOM 3721 N N . LEU A 1 476 ? -36.360 1.249 80.653 1.00 89.38 476 LEU A N 1
ATOM 3722 C CA . LEU A 1 476 ? -35.454 0.303 81.312 1.00 89.38 476 LEU A CA 1
ATOM 3723 C C . LEU A 1 476 ? -34.588 0.955 82.405 1.00 89.38 476 LEU A C 1
ATOM 3725 O O . LEU A 1 476 ? -34.432 0.404 83.497 1.00 89.38 476 LEU A O 1
ATOM 3729 N N . ARG A 1 477 ? -33.993 2.117 82.099 1.00 89.94 477 ARG A N 1
ATOM 3730 C CA . ARG A 1 477 ? -32.970 2.775 82.931 1.00 89.94 477 ARG A CA 1
ATOM 3731 C C . ARG A 1 477 ? -33.332 4.189 83.390 1.00 89.94 477 ARG A C 1
ATOM 3733 O O . ARG A 1 477 ? -32.615 4.740 84.221 1.00 89.94 477 ARG A O 1
ATOM 3740 N N . GLY A 1 478 ? -34.401 4.795 82.874 1.00 87.38 478 GLY A N 1
ATOM 3741 C CA . GLY A 1 478 ? -34.816 6.155 83.247 1.00 87.38 478 GLY A CA 1
ATOM 3742 C C . GLY A 1 478 ? -34.026 7.287 82.578 1.00 87.38 478 GLY A C 1
ATOM 3743 O O . GLY A 1 478 ? -34.250 8.451 82.904 1.00 87.38 478 GLY A O 1
ATOM 3744 N N . PHE A 1 479 ? -33.114 6.974 81.652 1.00 88.38 479 PHE A N 1
ATOM 3745 C CA . PHE A 1 479 ? -32.372 7.969 80.872 1.00 88.38 479 PHE A CA 1
ATOM 3746 C C . PHE A 1 479 ? -33.060 8.251 79.538 1.00 88.38 479 PHE A C 1
ATOM 3748 O O . PHE A 1 479 ? -33.659 7.366 78.935 1.00 88.38 479 PHE A O 1
ATOM 3755 N N . THR A 1 480 ? -32.938 9.474 79.040 1.00 89.75 480 THR A N 1
ATOM 3756 C CA . THR A 1 480 ? -33.335 9.796 77.664 1.00 89.75 480 THR A CA 1
ATOM 3757 C C . THR A 1 480 ? -32.236 9.382 76.678 1.00 89.75 480 THR A C 1
ATOM 3759 O O . THR A 1 480 ? -31.061 9.392 77.051 1.00 89.75 480 THR A O 1
ATOM 3762 N N . PRO A 1 481 ? -32.555 9.066 75.407 1.00 88.88 481 PRO A N 1
ATOM 3763 C CA . PRO A 1 481 ? -31.529 8.749 74.413 1.00 88.88 481 PRO A CA 1
ATOM 3764 C C . PRO A 1 481 ? -30.434 9.816 74.300 1.00 88.88 481 PRO A C 1
ATOM 3766 O O . PRO A 1 481 ? -29.256 9.481 74.252 1.00 88.88 481 PRO A O 1
ATOM 3769 N N . ALA A 1 482 ? -30.810 11.098 74.351 1.00 87.69 482 ALA A N 1
ATOM 3770 C CA . ALA A 1 482 ? -29.874 12.220 74.276 1.00 87.69 482 ALA A CA 1
ATOM 3771 C C . ALA A 1 482 ? -28.891 12.288 75.459 1.00 87.69 482 ALA A C 1
ATOM 3773 O O . ALA A 1 482 ? -27.787 12.793 75.297 1.00 87.69 482 ALA A O 1
ATOM 3774 N N . GLU A 1 483 ? -29.271 11.787 76.638 1.00 86.94 483 GLU A N 1
ATOM 3775 C CA . GLU A 1 483 ? -28.368 11.720 77.792 1.00 86.94 483 GLU A CA 1
ATOM 3776 C C . GLU A 1 483 ? -27.348 10.587 77.648 1.00 86.94 483 GLU A C 1
ATOM 3778 O O . GLU A 1 483 ? -26.240 10.715 78.156 1.00 86.94 483 GLU A O 1
ATOM 3783 N N . VAL A 1 484 ? -27.713 9.482 76.989 1.00 87.50 484 VAL A N 1
ATOM 3784 C CA . VAL A 1 484 ? -26.886 8.266 76.892 1.00 87.50 484 VAL A CA 1
ATOM 3785 C C . VAL A 1 484 ? -25.952 8.304 75.681 1.00 87.50 484 VAL A C 1
ATOM 3787 O O . VAL A 1 484 ? -24.817 7.838 75.774 1.00 87.50 484 VAL A O 1
ATOM 3790 N N . VAL A 1 485 ? -26.404 8.859 74.554 1.00 90.50 485 VAL A N 1
ATOM 3791 C CA . VAL A 1 485 ? -25.581 8.999 73.344 1.00 90.50 485 VAL A CA 1
ATOM 3792 C C . VAL A 1 485 ? -24.356 9.871 73.639 1.00 90.50 485 VAL A C 1
ATOM 3794 O O . VAL A 1 485 ? -24.450 10.931 74.252 1.00 90.50 485 VAL A O 1
ATOM 3797 N N . GLY A 1 486 ? -23.185 9.409 73.208 1.00 85.81 486 GLY A N 1
ATOM 3798 C CA . GLY A 1 486 ? -21.888 10.045 73.425 1.00 85.81 486 GLY A CA 1
ATOM 3799 C C . GLY A 1 486 ? -21.206 9.676 74.745 1.00 85.81 486 GLY A C 1
ATOM 3800 O O . GLY A 1 486 ? -20.020 9.976 74.905 1.00 85.81 486 GLY A O 1
ATOM 3801 N N . GLN A 1 487 ? -21.897 9.005 75.675 1.00 86.25 487 GLN A N 1
ATOM 3802 C CA . GLN A 1 487 ? -21.265 8.511 76.898 1.00 86.25 487 GLN A CA 1
ATOM 3803 C C . GLN A 1 487 ? -20.397 7.272 76.618 1.00 86.25 487 GLN A C 1
ATOM 3805 O O . GLN A 1 487 ? -20.761 6.445 75.774 1.00 86.25 487 GLN A O 1
ATOM 3810 N N . PRO A 1 488 ? -19.265 7.111 77.328 1.00 86.88 488 PRO A N 1
ATOM 3811 C CA . PRO A 1 488 ? -18.482 5.884 77.267 1.00 86.88 488 PRO A CA 1
ATOM 3812 C C . PRO A 1 488 ? -19.261 4.723 77.895 1.00 86.88 488 PRO A C 1
ATOM 3814 O O . PRO A 1 488 ? -19.958 4.902 78.899 1.00 86.88 488 PRO A O 1
ATOM 3817 N N . LEU A 1 489 ? -19.088 3.522 77.339 1.00 85.12 489 LEU A N 1
ATOM 3818 C CA . LEU A 1 489 ? -19.700 2.279 77.825 1.00 85.12 489 LEU A CA 1
ATOM 3819 C C . LEU A 1 489 ? -19.492 2.066 79.337 1.00 85.12 489 LEU A C 1
ATOM 3821 O O . LEU A 1 489 ? -20.388 1.575 80.021 1.00 85.12 489 LEU A O 1
ATOM 3825 N N . GLU A 1 490 ? -18.354 2.506 79.876 1.00 80.88 490 GLU A N 1
ATOM 3826 C CA . GLU A 1 490 ? -17.988 2.390 81.295 1.00 80.88 490 GLU A CA 1
ATOM 3827 C C . GLU A 1 490 ? -19.002 3.032 82.252 1.00 80.88 490 GLU A C 1
ATOM 3829 O O . GLU A 1 490 ? -19.256 2.505 83.332 1.00 80.88 490 GLU A O 1
ATOM 3834 N N . ASN A 1 491 ? -19.646 4.124 81.833 1.00 81.25 491 ASN A N 1
ATOM 3835 C CA . ASN A 1 491 ? -20.643 4.831 82.643 1.00 81.25 491 ASN A CA 1
ATOM 3836 C C . ASN A 1 491 ? -22.031 4.172 82.584 1.00 81.25 491 ASN A C 1
ATOM 3838 O O . ASN A 1 491 ? -22.967 4.600 83.263 1.00 81.25 491 ASN A O 1
ATOM 3842 N N . THR A 1 492 ? -22.194 3.141 81.752 1.00 81.88 492 THR A N 1
ATOM 3843 C CA . THR A 1 492 ? -23.487 2.495 81.494 1.00 81.88 492 THR A CA 1
ATOM 3844 C C . THR A 1 492 ? -23.671 1.162 82.216 1.00 81.88 492 THR A C 1
ATOM 3846 O O . THR A 1 492 ? -24.749 0.576 82.125 1.00 81.88 492 THR A O 1
ATOM 3849 N N . LEU A 1 493 ? -22.660 0.702 82.958 1.00 86.19 493 LEU A N 1
ATOM 3850 C CA . LEU A 1 493 ? -22.595 -0.621 83.582 1.00 86.19 493 LEU A CA 1
ATOM 3851 C C . LEU A 1 493 ? -22.105 -0.530 85.033 1.00 86.19 493 LEU A C 1
ATOM 3853 O O 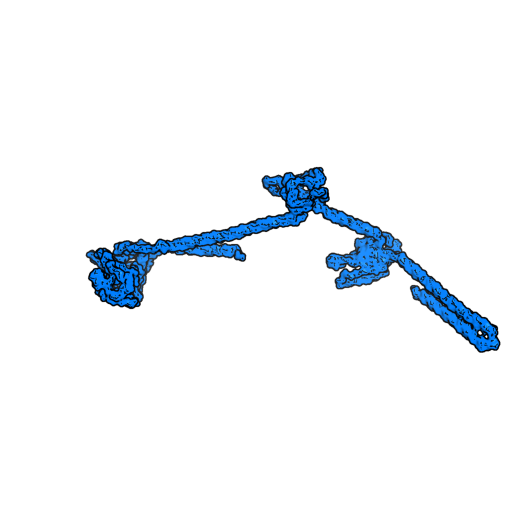. LEU A 1 493 ? -21.399 0.404 85.407 1.00 86.19 493 LEU A O 1
ATOM 3857 N N . SER A 1 494 ? -22.465 -1.510 85.869 1.00 87.00 494 SER A N 1
ATOM 3858 C CA . SER A 1 494 ? -21.919 -1.603 87.229 1.00 87.00 494 SER A CA 1
ATOM 3859 C C . SER A 1 494 ? -20.433 -2.013 87.210 1.00 87.00 494 SER A C 1
ATOM 3861 O O . SER A 1 494 ? -20.004 -2.703 86.280 1.00 87.00 494 SER A O 1
ATOM 3863 N N . PRO A 1 495 ? -19.623 -1.671 88.236 1.00 84.81 495 PRO A N 1
ATOM 3864 C CA . PRO A 1 495 ? -18.191 -1.998 88.255 1.00 84.81 495 PRO A CA 1
ATOM 3865 C C . PRO A 1 495 ? -17.886 -3.494 88.082 1.00 84.81 495 PRO A C 1
ATOM 3867 O O . PRO A 1 495 ? -16.912 -3.862 87.428 1.00 84.81 495 PRO A O 1
ATOM 3870 N N . LYS A 1 496 ? -18.740 -4.369 88.630 1.00 86.56 496 LYS A N 1
ATOM 3871 C CA . LYS A 1 496 ? -18.612 -5.827 88.493 1.00 86.56 496 LYS A CA 1
ATOM 3872 C C . LYS A 1 496 ? -18.922 -6.294 87.067 1.00 86.56 496 LYS A C 1
ATOM 3874 O O . LYS A 1 496 ? -18.215 -7.139 86.528 1.00 86.56 496 LYS A O 1
ATOM 3879 N N . SER A 1 497 ? -19.943 -5.712 86.444 1.00 89.81 497 SER A N 1
ATOM 3880 C CA . SER A 1 497 ? -20.319 -5.997 85.054 1.00 89.81 497 SER A CA 1
ATOM 3881 C C . SER A 1 497 ? -19.270 -5.484 84.065 1.00 89.81 497 SER A C 1
ATOM 3883 O O . SER A 1 497 ? -18.978 -6.150 83.076 1.00 89.81 497 SER A O 1
ATOM 3885 N N . MET A 1 498 ? -18.630 -4.351 84.369 1.00 86.44 498 MET A N 1
ATOM 3886 C CA . MET A 1 498 ? -17.530 -3.812 83.569 1.00 86.44 498 MET A CA 1
ATOM 3887 C C . MET A 1 498 ? -16.319 -4.738 83.506 1.00 86.44 498 MET A C 1
ATOM 3889 O O . MET A 1 498 ? -15.688 -4.830 82.456 1.00 86.44 498 MET A O 1
ATOM 3893 N N . GLN A 1 499 ? -16.009 -5.463 84.584 1.00 86.62 499 GLN A N 1
ATOM 3894 C CA . GLN A 1 499 ? -14.921 -6.447 84.572 1.00 86.62 499 GLN A CA 1
ATOM 3895 C C . GLN A 1 499 ? -15.206 -7.585 83.583 1.00 86.62 499 GLN A C 1
ATOM 3897 O O . GLN A 1 499 ? -14.341 -7.923 82.778 1.00 86.62 499 GLN A O 1
ATOM 3902 N N . LEU A 1 500 ? -16.436 -8.113 83.583 1.00 86.19 500 LEU A N 1
ATOM 3903 C CA . LEU A 1 500 ? -16.866 -9.156 82.643 1.00 86.19 500 LEU A CA 1
ATOM 3904 C C . LEU A 1 500 ? -16.802 -8.668 81.191 1.00 86.19 500 LEU A C 1
ATOM 3906 O O . LEU A 1 500 ? -16.285 -9.360 80.314 1.00 86.19 500 LEU A O 1
ATOM 3910 N N . VAL A 1 501 ? -17.285 -7.450 80.941 1.00 88.56 501 VAL A N 1
ATOM 3911 C CA . VAL A 1 501 ? -17.263 -6.837 79.608 1.00 88.56 501 VAL A CA 1
ATOM 3912 C C . VAL A 1 501 ? -15.833 -6.579 79.134 1.00 88.56 501 VAL A C 1
ATOM 3914 O O . VAL A 1 501 ? -15.529 -6.835 77.973 1.00 88.56 501 VAL A O 1
ATOM 3917 N N . HIS A 1 502 ? -14.929 -6.147 80.015 1.00 86.25 502 HIS A N 1
ATOM 3918 C CA . HIS A 1 502 ? -13.527 -5.917 79.664 1.00 86.25 502 HIS A CA 1
ATOM 3919 C C . HIS A 1 502 ? -12.829 -7.201 79.185 1.00 86.25 502 HIS A C 1
ATOM 3921 O O . HIS A 1 502 ? -12.085 -7.175 78.202 1.00 86.25 502 HIS A O 1
ATOM 3927 N N . GLU A 1 503 ? -13.097 -8.342 79.827 1.00 84.81 503 GLU A N 1
ATOM 3928 C CA . GLU A 1 503 ? -12.564 -9.635 79.384 1.00 84.81 503 GLU A CA 1
ATOM 3929 C C . GLU A 1 503 ? -13.082 -10.038 78.000 1.00 84.81 503 GLU A C 1
ATOM 3931 O O . GLU A 1 503 ? -12.324 -10.568 77.182 1.00 84.81 503 GLU A O 1
ATOM 3936 N N . VAL A 1 504 ? -14.359 -9.769 77.723 1.00 85.75 504 VAL A N 1
ATOM 3937 C CA . VAL A 1 504 ? -14.991 -10.078 76.435 1.00 85.75 504 VAL A CA 1
ATOM 3938 C C . VAL A 1 504 ? -14.467 -9.160 75.331 1.00 85.75 504 VAL A C 1
ATOM 3940 O O . VAL A 1 504 ? -14.030 -9.654 74.293 1.00 85.75 504 VAL A O 1
ATOM 3943 N N . ILE A 1 505 ? -14.398 -7.848 75.576 1.00 85.88 505 ILE A N 1
ATOM 3944 C CA . ILE A 1 505 ? -13.823 -6.871 74.640 1.00 85.88 505 ILE A CA 1
ATOM 3945 C C . ILE A 1 505 ? -12.383 -7.250 74.291 1.00 85.88 505 ILE A C 1
ATOM 3947 O O . ILE A 1 505 ? -12.019 -7.267 73.119 1.00 85.88 505 ILE A O 1
ATOM 3951 N N . LYS A 1 506 ? -11.564 -7.628 75.280 1.00 85.19 506 LYS A N 1
ATOM 3952 C CA . LYS A 1 506 ? -10.175 -8.041 75.040 1.00 85.19 506 LYS A CA 1
ATOM 3953 C C . LYS A 1 506 ? -10.074 -9.250 74.103 1.00 85.19 506 LYS A C 1
ATOM 3955 O O . LYS A 1 506 ? -9.170 -9.289 73.268 1.00 85.19 506 LYS A O 1
ATOM 3960 N N . LYS A 1 507 ? -10.984 -10.223 74.224 1.00 83.88 507 LYS A N 1
ATOM 3961 C CA . LYS A 1 507 ? -11.047 -11.389 73.324 1.00 83.88 507 LYS A CA 1
ATOM 3962 C C . LYS A 1 507 ? -11.443 -10.981 71.906 1.00 83.88 507 LYS A C 1
ATOM 3964 O O . LYS A 1 507 ? -10.776 -11.390 70.961 1.00 83.88 507 LYS A O 1
ATOM 3969 N N . ILE A 1 508 ? -12.460 -10.133 71.771 1.00 84.00 508 ILE A N 1
ATOM 3970 C CA . ILE A 1 508 ? -12.962 -9.661 70.473 1.00 84.00 508 ILE A CA 1
ATOM 3971 C C . ILE A 1 508 ? -11.900 -8.837 69.747 1.00 84.00 508 ILE A C 1
ATOM 3973 O O . ILE A 1 508 ? -11.587 -9.121 68.596 1.00 84.00 508 ILE A O 1
ATOM 3977 N N . THR A 1 509 ? -11.268 -7.875 70.423 1.00 82.25 509 THR A N 1
ATOM 3978 C CA . THR A 1 509 ? -10.206 -7.056 69.823 1.00 82.25 509 THR A CA 1
ATOM 3979 C C . THR A 1 509 ? -9.025 -7.913 69.358 1.00 82.25 509 THR A C 1
ATOM 3981 O O . THR A 1 509 ? -8.439 -7.630 68.315 1.00 82.25 509 THR A O 1
ATOM 3984 N N . ALA A 1 510 ? -8.690 -8.989 70.081 1.00 82.38 510 ALA A N 1
ATOM 3985 C CA . ALA A 1 510 ? -7.656 -9.934 69.660 1.00 82.38 510 ALA A CA 1
A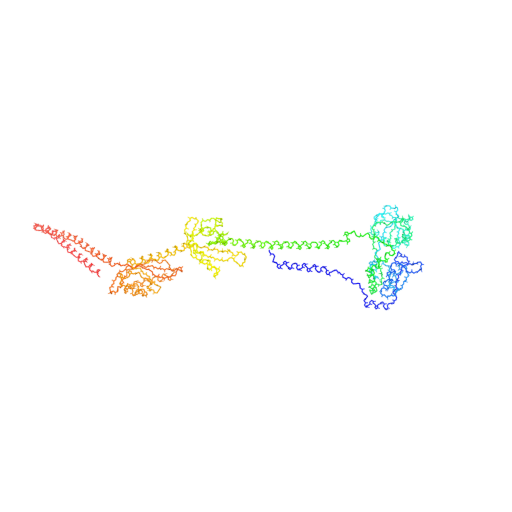TOM 3986 C C . ALA A 1 510 ? -8.064 -10.758 68.422 1.00 82.38 510 ALA A C 1
ATOM 3988 O O . ALA A 1 510 ? -7.224 -10.988 67.555 1.00 82.38 510 ALA A O 1
ATOM 3989 N N . GLN A 1 511 ? -9.331 -11.172 68.314 1.00 81.94 511 GLN A N 1
ATOM 3990 C CA . GLN A 1 511 ? -9.859 -11.887 67.143 1.00 81.94 511 GLN A CA 1
ATOM 3991 C C . GLN A 1 511 ? -9.917 -10.992 65.898 1.00 81.94 511 GLN A C 1
ATOM 3993 O O . GLN A 1 511 ? -9.429 -11.389 64.841 1.00 81.94 511 GLN A O 1
ATOM 3998 N N . ILE A 1 512 ? -10.392 -9.750 66.048 1.00 82.38 512 ILE A N 1
ATOM 3999 C CA . ILE A 1 512 ? -10.402 -8.743 64.975 1.00 82.38 512 ILE A CA 1
ATOM 4000 C C . ILE A 1 512 ? -8.970 -8.458 64.497 1.00 82.38 512 ILE A C 1
ATOM 4002 O O . ILE A 1 512 ? -8.703 -8.457 63.298 1.00 82.38 512 ILE A O 1
ATOM 4006 N N . ALA A 1 513 ? -8.017 -8.268 65.421 1.00 78.69 513 ALA A N 1
ATOM 4007 C CA . ALA A 1 513 ? -6.606 -8.066 65.075 1.00 78.69 513 ALA A CA 1
ATOM 4008 C C . ALA A 1 513 ? -5.963 -9.299 64.410 1.00 78.69 513 ALA A C 1
ATOM 4010 O O . ALA A 1 513 ? -5.007 -9.159 63.648 1.00 78.69 513 ALA A O 1
ATOM 4011 N N . GLY A 1 514 ? -6.489 -10.497 64.681 1.00 78.00 514 GLY A N 1
ATOM 4012 C CA . GLY A 1 514 ? -6.106 -11.751 64.032 1.00 78.00 514 GLY A CA 1
ATOM 4013 C C . GLY A 1 514 ? -6.683 -11.944 62.625 1.00 78.00 514 GLY A C 1
ATOM 4014 O O . GLY A 1 514 ? -6.350 -12.937 61.982 1.00 78.00 514 GLY A O 1
ATOM 4015 N N . GLY A 1 515 ? -7.512 -11.013 62.136 1.00 76.62 515 GLY A N 1
ATOM 4016 C CA . GLY A 1 515 ? -8.139 -11.078 60.814 1.00 76.62 515 GLY A CA 1
ATOM 4017 C C . GLY A 1 515 ? -9.381 -11.970 60.747 1.00 76.62 515 GLY A C 1
ATOM 4018 O O . GLY A 1 515 ? -9.781 -12.359 59.649 1.00 76.62 515 GLY A O 1
ATOM 4019 N N . ASP A 1 516 ? -9.982 -12.307 61.890 1.00 77.44 516 ASP A N 1
ATOM 4020 C CA . ASP A 1 516 ? -11.251 -13.029 61.940 1.00 77.44 516 ASP A CA 1
ATOM 4021 C C . ASP A 1 516 ? -12.425 -12.057 61.751 1.00 77.44 516 ASP A C 1
ATOM 4023 O O . ASP A 1 516 ? -12.537 -11.050 62.455 1.00 77.44 516 ASP A O 1
ATOM 4027 N N . HIS A 1 517 ? -13.278 -12.356 60.775 1.00 78.00 517 HIS A N 1
ATOM 4028 C CA . HIS A 1 517 ? -14.434 -11.536 60.405 1.00 78.00 517 HIS A CA 1
ATOM 4029 C C . HIS A 1 517 ? -15.765 -12.241 60.707 1.00 78.00 517 HIS A C 1
ATOM 4031 O O . HIS A 1 517 ? -16.819 -11.640 60.516 1.00 78.00 517 HIS A O 1
ATOM 4037 N N . ASP A 1 518 ? -15.729 -13.492 61.182 1.00 79.38 518 ASP A N 1
ATOM 4038 C CA . ASP A 1 518 ? -16.913 -14.292 61.518 1.00 79.38 518 ASP A CA 1
ATOM 4039 C C . ASP A 1 518 ? -16.981 -14.508 63.036 1.00 79.38 518 ASP A C 1
ATOM 4041 O O . ASP A 1 518 ? -16.834 -15.611 63.566 1.00 79.38 518 ASP A O 1
ATOM 4045 N N . ILE A 1 519 ? -17.130 -13.397 63.761 1.00 82.88 519 ILE A N 1
ATOM 4046 C CA . ILE A 1 519 ? -17.180 -13.397 65.224 1.00 82.88 519 ILE A CA 1
ATOM 4047 C C . ILE A 1 519 ? -18.627 -13.679 65.651 1.00 82.88 519 ILE A C 1
ATOM 4049 O O . ILE A 1 519 ? -19.503 -12.857 65.371 1.00 82.88 519 ILE A O 1
ATOM 4053 N N . PRO A 1 520 ? -18.904 -14.803 66.339 1.00 83.31 520 PRO A N 1
ATOM 4054 C CA . PRO A 1 520 ? -20.261 -15.147 66.734 1.00 83.31 520 PRO A CA 1
ATOM 4055 C C . PRO A 1 520 ? -20.817 -14.148 67.751 1.00 83.31 520 PRO A C 1
ATOM 4057 O O . PRO A 1 520 ? -20.090 -13.642 68.613 1.00 83.31 520 PRO A O 1
ATOM 4060 N N . SER A 1 521 ? -22.132 -13.931 67.690 1.00 86.19 521 SER A N 1
ATOM 4061 C CA . SER A 1 521 ? -22.875 -13.154 68.679 1.00 86.19 521 SER A CA 1
ATOM 4062 C C . SER A 1 521 ? -22.608 -13.687 70.082 1.00 86.19 521 SER A C 1
ATOM 4064 O O . SER A 1 521 ? -22.668 -14.896 70.329 1.00 86.19 521 SER A O 1
ATOM 4066 N N . PHE A 1 522 ? -22.357 -12.792 71.028 1.00 87.12 522 PHE A N 1
ATOM 4067 C CA . PHE A 1 522 ? -22.145 -13.165 72.423 1.00 87.12 522 PHE A CA 1
ATOM 4068 C C . PHE A 1 522 ? -23.240 -12.581 73.305 1.00 87.12 522 PHE A C 1
ATOM 4070 O O . PHE A 1 522 ? -23.768 -11.500 73.055 1.00 87.12 522 PHE A O 1
ATOM 4077 N N . THR A 1 523 ? -23.600 -13.342 74.337 1.00 90.38 523 THR A N 1
ATOM 4078 C CA . THR A 1 523 ? -24.648 -12.986 75.297 1.00 90.38 523 THR A CA 1
ATOM 4079 C C . THR A 1 523 ? -24.040 -12.859 76.684 1.00 90.38 523 THR A C 1
ATOM 4081 O O . THR A 1 523 ? -23.306 -13.744 77.127 1.00 90.38 523 THR A O 1
ATOM 4084 N N . LEU A 1 524 ? -24.336 -11.757 77.366 1.00 91.75 524 LEU A N 1
ATOM 4085 C CA . LEU A 1 524 ? -23.848 -11.462 78.709 1.00 91.75 524 LEU A CA 1
ATOM 4086 C C . LEU A 1 524 ? -25.009 -11.047 79.606 1.00 91.75 524 LEU A C 1
ATOM 4088 O O . LEU A 1 524 ? -25.823 -10.215 79.219 1.00 91.75 524 LEU A O 1
ATOM 4092 N N . GLU A 1 525 ? -25.055 -11.573 80.827 1.00 92.38 525 GLU A N 1
ATOM 4093 C CA . GLU A 1 525 ? -25.930 -11.033 81.867 1.00 92.38 525 GLU A CA 1
ATOM 4094 C C . GLU A 1 525 ? -25.188 -9.936 82.626 1.00 92.38 525 GLU A C 1
ATOM 4096 O O . GLU A 1 525 ? -24.215 -10.202 83.337 1.00 92.38 525 GLU A O 1
ATOM 4101 N N . LEU A 1 526 ? -25.633 -8.698 82.454 1.00 91.88 526 LEU A N 1
ATOM 4102 C CA . LEU A 1 526 ? -24.979 -7.510 82.973 1.00 91.88 526 LEU A CA 1
ATOM 4103 C C . LEU A 1 526 ? -25.927 -6.741 83.884 1.00 91.88 526 LEU A C 1
ATOM 4105 O O . LEU A 1 526 ? -27.122 -6.632 83.644 1.00 91.88 526 LEU A O 1
ATOM 4109 N N . GLU A 1 527 ? -25.376 -6.171 84.940 1.00 90.81 527 GLU A N 1
ATOM 4110 C CA . GLU A 1 527 ? -26.095 -5.260 85.812 1.00 90.81 527 GLU A CA 1
ATOM 4111 C C . GLU A 1 527 ? -25.830 -3.816 85.367 1.00 90.81 527 GLU A C 1
ATOM 4113 O O . GLU A 1 527 ? -24.681 -3.361 85.304 1.00 90.81 527 GLU A O 1
ATOM 4118 N N . GLN A 1 528 ? -26.905 -3.091 85.060 1.00 91.50 528 GLN A N 1
ATOM 4119 C CA . GLN A 1 528 ? -26.877 -1.717 84.565 1.00 91.50 528 GLN A CA 1
ATOM 4120 C C . GLN A 1 528 ? -27.473 -0.753 85.608 1.00 91.50 528 GLN A C 1
ATOM 4122 O O . GLN A 1 528 ? -28.529 -1.046 86.174 1.00 91.50 528 GLN A O 1
ATOM 4127 N N . PRO A 1 529 ? -26.852 0.413 85.868 1.00 88.94 529 PRO A N 1
ATOM 4128 C CA . PRO A 1 529 ? -27.407 1.424 86.758 1.00 88.94 529 PRO A CA 1
ATOM 4129 C C . PRO A 1 529 ? -28.577 2.166 86.098 1.00 88.94 529 PRO A C 1
ATOM 4131 O O . PRO A 1 529 ? -28.519 2.546 84.917 1.00 88.94 529 PRO A O 1
ATOM 4134 N N . ARG A 1 530 ? -29.624 2.405 86.887 1.00 90.75 530 ARG A N 1
ATOM 4135 C CA . ARG A 1 530 ? -30.750 3.287 86.574 1.00 90.75 530 ARG A CA 1
ATOM 4136 C C . ARG A 1 530 ? -30.464 4.713 87.054 1.00 90.75 530 ARG A C 1
ATOM 4138 O O . ARG A 1 530 ? -29.634 4.939 87.933 1.00 90.75 530 ARG A O 1
ATOM 4145 N N . LYS A 1 531 ? -31.176 5.691 86.490 1.00 87.75 531 LYS A N 1
ATOM 4146 C CA . LYS A 1 531 ? -31.042 7.120 86.832 1.00 87.75 531 LYS A CA 1
ATOM 4147 C C . LYS A 1 531 ? -31.399 7.434 88.291 1.00 87.75 531 LYS A C 1
ATOM 4149 O O . LYS A 1 531 ? -30.886 8.399 88.845 1.00 87.75 531 LYS A O 1
ATOM 4154 N N . ASP A 1 532 ? -32.253 6.624 88.911 1.00 85.25 532 ASP A N 1
ATOM 4155 C CA . ASP A 1 532 ? -32.662 6.751 90.317 1.00 85.25 532 ASP A CA 1
ATOM 4156 C C . ASP A 1 532 ? -31.646 6.166 91.322 1.00 85.25 532 ASP A C 1
ATOM 4158 O O . ASP A 1 532 ? -31.861 6.250 92.530 1.00 85.25 532 ASP A O 1
ATOM 4162 N N . GLY A 1 533 ? -30.537 5.591 90.839 1.00 81.62 533 GLY A N 1
ATOM 4163 C CA . GLY A 1 533 ? -29.495 4.965 91.656 1.00 81.62 533 GLY A CA 1
ATOM 4164 C C . GLY A 1 533 ? -29.705 3.473 91.938 1.00 81.62 533 GLY A C 1
ATOM 4165 O O . GLY A 1 533 ? -28.809 2.843 92.496 1.00 81.62 533 GLY A O 1
ATOM 4166 N N . SER A 1 534 ? -30.839 2.887 91.540 1.00 88.56 534 SER A N 1
ATOM 4167 C CA . SER A 1 534 ? -31.045 1.432 91.571 1.00 88.56 534 SER A CA 1
ATOM 4168 C C . SER A 1 534 ? -30.343 0.733 90.397 1.00 88.56 534 SER A C 1
ATOM 4170 O O . SER A 1 534 ? -29.836 1.382 89.480 1.00 88.56 534 SER A O 1
ATOM 4172 N N . THR A 1 535 ? -30.293 -0.600 90.405 1.00 89.62 535 THR A N 1
ATOM 4173 C CA . THR A 1 535 ? -29.728 -1.398 89.307 1.00 89.62 535 THR A CA 1
ATOM 4174 C C . THR A 1 535 ? -30.778 -2.307 88.674 1.00 89.62 535 THR A C 1
ATOM 4176 O O . THR A 1 535 ? -31.786 -2.654 89.289 1.00 89.62 535 THR A O 1
ATOM 4179 N N . VAL A 1 536 ? -30.554 -2.675 87.412 1.00 91.75 536 VAL A N 1
ATOM 4180 C CA . VAL A 1 536 ? -31.377 -3.627 86.658 1.00 91.75 536 VAL A CA 1
ATOM 4181 C C . VAL A 1 536 ? -30.487 -4.693 86.034 1.00 91.75 536 VAL A C 1
ATOM 4183 O O . VAL A 1 536 ? -29.421 -4.380 85.502 1.00 91.75 536 VAL A O 1
ATOM 4186 N N . TRP A 1 537 ? -30.921 -5.950 86.101 1.00 92.50 537 TRP A N 1
ATOM 4187 C CA . TRP A 1 537 ? -30.246 -7.048 85.416 1.00 92.50 537 TRP A CA 1
ATOM 4188 C C . TRP A 1 537 ? -30.733 -7.138 83.979 1.00 92.50 537 TRP A C 1
ATOM 4190 O O . TRP A 1 537 ? -31.937 -7.238 83.730 1.00 92.50 537 TRP A O 1
ATOM 4200 N N . THR A 1 538 ? -29.793 -7.135 83.043 1.00 93.31 538 THR A N 1
ATOM 4201 C CA . THR A 1 538 ? -30.069 -7.219 81.618 1.00 93.31 538 THR A CA 1
ATOM 4202 C C . THR A 1 538 ? -29.333 -8.380 80.974 1.00 93.31 538 THR A C 1
ATOM 4204 O O . THR A 1 538 ? -28.174 -8.649 81.275 1.00 93.31 538 THR A O 1
ATOM 4207 N N . GLU A 1 539 ? -30.010 -9.074 80.068 1.00 94.31 539 GLU A N 1
ATOM 4208 C CA . GLU A 1 539 ? -29.367 -9.951 79.095 1.00 94.31 539 GLU A CA 1
ATOM 4209 C C . GLU A 1 539 ? -29.001 -9.094 77.885 1.00 94.31 539 GLU A C 1
ATOM 4211 O O . GLU A 1 539 ? -29.856 -8.428 77.298 1.00 94.31 539 GLU A O 1
ATOM 4216 N N . VAL A 1 540 ? -27.717 -9.062 77.558 1.00 94.19 540 VAL A N 1
ATOM 4217 C CA . VAL A 1 540 ? -27.150 -8.217 76.517 1.00 94.19 540 VAL A CA 1
ATOM 4218 C C . VAL A 1 540 ? -26.581 -9.108 75.429 1.00 94.19 540 VAL A C 1
ATOM 4220 O O . VAL A 1 540 ? -25.594 -9.808 75.655 1.00 94.19 540 VAL A O 1
ATOM 4223 N N . VAL A 1 541 ? -27.208 -9.072 74.258 1.00 93.94 541 VAL A N 1
ATOM 4224 C CA . VAL A 1 541 ? -26.734 -9.754 73.048 1.00 93.94 541 VAL A CA 1
ATOM 4225 C C . VAL A 1 541 ? -26.014 -8.735 72.182 1.00 93.94 541 VAL A C 1
ATOM 4227 O O . VAL A 1 541 ? -26.550 -7.649 71.954 1.00 93.94 541 VAL A O 1
ATOM 4230 N N . VAL A 1 542 ? -24.808 -9.067 71.726 1.00 92.88 542 VAL A N 1
ATOM 4231 C CA . VAL A 1 542 ? -23.946 -8.147 70.977 1.00 92.88 542 VAL A CA 1
ATOM 4232 C C . VAL A 1 542 ? -23.406 -8.815 69.720 1.00 92.88 542 VAL A C 1
ATOM 4234 O O . VAL A 1 542 ? -22.889 -9.932 69.780 1.00 92.88 542 VAL A O 1
ATOM 4237 N N . ASP A 1 543 ? -23.470 -8.071 68.620 1.00 91.69 543 ASP A N 1
ATOM 4238 C CA . ASP A 1 543 ? -22.914 -8.409 67.316 1.00 91.69 543 ASP A CA 1
ATOM 4239 C C . ASP A 1 543 ? -21.799 -7.432 66.926 1.00 91.69 543 ASP A C 1
ATOM 4241 O O . ASP A 1 543 ? -21.862 -6.227 67.204 1.00 91.69 543 ASP A O 1
ATOM 4245 N N . VAL A 1 544 ? -20.789 -7.958 66.231 1.00 90.25 544 VAL A N 1
ATOM 4246 C CA . VAL A 1 544 ? -19.713 -7.169 65.620 1.00 90.25 544 VAL A CA 1
ATOM 4247 C C . VAL A 1 544 ? -20.100 -6.820 64.190 1.00 90.25 544 VAL A C 1
ATOM 4249 O O . VAL A 1 544 ? -20.348 -7.707 63.378 1.00 90.25 544 VAL A O 1
ATOM 4252 N N . VAL A 1 545 ? -20.130 -5.527 63.865 1.00 88.94 545 VAL A N 1
ATOM 4253 C CA . VAL A 1 545 ? -20.456 -5.055 62.517 1.00 88.94 545 VAL A CA 1
ATOM 4254 C C . VAL A 1 545 ? -19.185 -4.603 61.809 1.00 88.94 545 VAL A C 1
ATOM 4256 O O . VAL A 1 545 ? -18.422 -3.783 62.330 1.00 88.94 545 VAL A O 1
ATOM 4259 N N . PHE A 1 546 ? -18.980 -5.111 60.596 1.00 87.06 546 PHE A N 1
ATOM 4260 C CA . PHE A 1 546 ? -17.891 -4.723 59.700 1.00 87.06 546 PHE A CA 1
ATOM 4261 C C . PHE A 1 546 ? -18.410 -3.808 58.583 1.00 87.06 546 PHE A C 1
ATOM 4263 O O . PHE A 1 546 ? -19.574 -3.888 58.189 1.00 87.06 546 PHE A O 1
ATOM 4270 N N . ASP A 1 547 ? -17.562 -2.906 58.092 1.00 84.25 547 ASP A N 1
ATOM 4271 C CA . ASP A 1 547 ? -17.871 -2.073 56.928 1.00 84.25 547 ASP A CA 1
ATOM 4272 C C . ASP A 1 547 ? -17.681 -2.833 55.599 1.00 84.25 547 ASP A C 1
ATOM 4274 O O . ASP A 1 547 ? -17.257 -3.988 55.563 1.00 84.25 547 ASP A O 1
ATOM 4278 N N . ALA A 1 548 ? -17.997 -2.181 54.474 1.00 79.62 548 ALA A N 1
ATOM 4279 C CA . ALA A 1 548 ? -17.861 -2.767 53.136 1.00 79.62 548 ALA A CA 1
ATOM 4280 C C . ALA A 1 548 ? -16.404 -3.109 52.752 1.00 79.62 548 ALA A C 1
ATOM 4282 O O . ALA A 1 548 ? -16.177 -3.783 51.749 1.00 79.62 548 ALA A O 1
ATOM 4283 N N . GLN A 1 549 ? -15.423 -2.631 53.523 1.00 78.50 549 GLN A N 1
ATOM 4284 C CA . GLN A 1 549 ? -13.998 -2.910 53.370 1.00 78.50 549 GLN A CA 1
ATOM 4285 C C . GLN A 1 549 ? -13.498 -3.938 54.400 1.00 78.50 549 GLN A C 1
ATOM 4287 O O . GLN A 1 549 ? -12.288 -4.093 54.561 1.00 78.50 549 GLN A O 1
ATOM 4292 N N . SER A 1 550 ? -14.415 -4.638 55.078 1.00 78.31 550 SER A N 1
ATOM 4293 C CA . SER A 1 550 ? -14.139 -5.635 56.115 1.00 78.31 550 SER A CA 1
ATOM 4294 C C . SER A 1 550 ? -13.411 -5.088 57.347 1.00 78.31 550 SER A C 1
ATOM 4296 O O . SER A 1 550 ? -12.900 -5.855 58.155 1.00 78.31 550 SER A O 1
ATOM 4298 N N . ASN A 1 551 ? -13.381 -3.772 57.559 1.00 82.81 551 ASN A N 1
ATOM 4299 C CA . ASN A 1 551 ? -12.848 -3.228 58.801 1.00 82.81 551 ASN A CA 1
ATOM 4300 C C . ASN A 1 551 ? -13.936 -3.220 59.868 1.00 82.81 551 ASN A C 1
ATOM 4302 O O . ASN A 1 551 ? -15.111 -2.979 59.587 1.00 82.81 551 ASN A O 1
ATOM 4306 N N . TYR A 1 552 ? -13.534 -3.429 61.120 1.00 83.88 552 TYR A N 1
ATOM 4307 C CA . TYR A 1 552 ? -14.428 -3.253 62.258 1.00 83.88 552 TYR A CA 1
ATOM 4308 C C . TYR A 1 552 ? -15.059 -1.850 62.223 1.00 83.88 552 TYR A C 1
ATOM 4310 O O . TYR A 1 552 ? -14.345 -0.839 62.190 1.00 83.88 552 TYR A O 1
ATOM 4318 N N . SER A 1 553 ? -16.392 -1.799 62.194 1.00 87.31 553 SER A N 1
ATOM 4319 C CA . SER A 1 553 ? -17.183 -0.571 62.110 1.00 87.31 553 SER A CA 1
ATOM 4320 C C . SER A 1 553 ? -17.648 -0.138 63.496 1.00 87.31 553 SER A C 1
ATOM 4322 O O . SER A 1 553 ? -17.274 0.942 63.956 1.00 87.31 553 SER A O 1
ATOM 4324 N N . HIS A 1 554 ? -18.435 -0.985 64.158 1.00 90.81 554 HIS A N 1
ATOM 4325 C CA . HIS A 1 554 ? -19.055 -0.718 65.453 1.00 90.81 554 HIS A CA 1
ATOM 4326 C C . HIS A 1 554 ? -19.570 -2.024 66.080 1.00 90.81 554 HIS A C 1
ATOM 4328 O O . HIS A 1 554 ? -19.640 -3.060 65.413 1.00 90.81 554 HIS A O 1
ATOM 4334 N N . LEU A 1 555 ? -19.949 -1.974 67.357 1.00 90.56 555 LEU A N 1
ATOM 4335 C CA . LEU A 1 555 ? -20.724 -3.035 68.004 1.00 90.56 555 LEU A CA 1
ATOM 4336 C C . LEU A 1 555 ? -22.182 -2.593 68.079 1.00 90.56 555 LEU A C 1
ATOM 4338 O O . LEU A 1 555 ? -22.470 -1.438 68.403 1.00 90.56 555 LEU A O 1
ATOM 4342 N N . GLN A 1 556 ? -23.099 -3.511 67.814 1.00 93.19 556 GLN A N 1
ATOM 4343 C CA . GLN A 1 556 ? -24.526 -3.283 68.015 1.00 93.19 556 GLN A CA 1
ATOM 4344 C C . GLN A 1 556 ? -25.094 -4.371 68.907 1.00 93.19 556 GLN A C 1
ATOM 4346 O O . GLN A 1 556 ? -24.610 -5.501 68.908 1.00 93.19 556 GLN A O 1
ATOM 4351 N N . GLY A 1 557 ? -26.123 -4.042 69.671 1.00 92.38 557 GLY A N 1
ATOM 4352 C CA . GLY A 1 557 ? -26.702 -5.012 70.572 1.00 92.38 557 GLY A CA 1
ATOM 4353 C C . GLY A 1 557 ? -28.081 -4.647 71.067 1.00 92.38 557 GLY A C 1
ATOM 4354 O O . GLY A 1 557 ? -28.608 -3.554 70.844 1.00 92.38 557 GLY A O 1
ATOM 4355 N N . VAL A 1 558 ? -28.660 -5.611 71.767 1.00 93.19 558 VAL A N 1
ATOM 4356 C CA . VAL A 1 558 ? -29.967 -5.499 72.399 1.00 93.19 558 VAL A CA 1
ATOM 4357 C C . VAL A 1 558 ? -29.811 -5.842 73.874 1.00 93.19 558 VAL A C 1
ATOM 4359 O O . VAL A 1 558 ? -29.222 -6.864 74.212 1.00 93.19 558 VAL A O 1
ATOM 4362 N N . SER A 1 559 ? -30.315 -4.973 74.751 1.00 93.31 559 SER A N 1
ATOM 4363 C CA . SER A 1 559 ? -30.401 -5.217 76.194 1.00 93.31 559 SER A CA 1
ATOM 4364 C C . SER A 1 559 ? -31.850 -5.499 76.584 1.00 93.31 559 SER A C 1
ATOM 4366 O O . SER A 1 559 ? -32.716 -4.635 76.416 1.00 93.31 559 SER A O 1
ATOM 4368 N N . ARG A 1 560 ? -32.107 -6.681 77.143 1.00 92.62 560 ARG A N 1
ATOM 4369 C CA . ARG A 1 560 ? -33.419 -7.114 77.638 1.00 92.62 560 ARG A CA 1
ATOM 4370 C C . ARG A 1 560 ? -33.429 -7.171 79.159 1.00 92.62 560 ARG A C 1
ATOM 4372 O O . ARG A 1 560 ? -32.499 -7.709 79.745 1.00 92.62 560 ARG A O 1
ATOM 4379 N N . ASP A 1 561 ? -34.486 -6.676 79.797 1.00 92.31 561 ASP A N 1
ATOM 4380 C CA . ASP A 1 561 ? -34.673 -6.822 81.248 1.00 92.31 561 ASP A CA 1
ATOM 4381 C C . ASP A 1 561 ? -34.934 -8.292 81.618 1.00 92.31 561 ASP A C 1
ATOM 4383 O O . ASP A 1 561 ? -35.881 -8.907 81.121 1.00 92.31 561 ASP A O 1
ATOM 4387 N N . ILE A 1 562 ? -34.113 -8.852 82.507 1.00 90.56 562 ILE A N 1
ATOM 4388 C CA . ILE A 1 562 ? -34.261 -10.225 83.017 1.00 90.56 562 ILE A CA 1
ATOM 4389 C C . ILE A 1 562 ? -34.575 -10.273 84.514 1.00 90.56 562 ILE A C 1
ATOM 4391 O O . ILE A 1 562 ? -34.522 -11.344 85.120 1.00 90.56 562 ILE A O 1
ATOM 4395 N N . THR A 1 563 ? -34.938 -9.145 85.126 1.00 86.75 563 THR A N 1
ATOM 4396 C CA . THR A 1 563 ? -35.234 -9.060 86.564 1.00 86.75 563 THR A CA 1
ATOM 4397 C C . THR A 1 563 ? -36.331 -10.050 86.961 1.00 86.75 563 THR A C 1
ATOM 4399 O O . THR A 1 563 ? -36.125 -10.880 87.844 1.00 86.75 563 THR A O 1
ATOM 4402 N N . LEU A 1 564 ? -37.456 -10.057 86.232 1.00 85.94 564 LEU A N 1
ATOM 4403 C CA . LEU A 1 564 ? -38.565 -10.984 86.485 1.00 85.94 564 LEU A CA 1
ATOM 4404 C C . LEU A 1 564 ? -38.143 -12.450 86.320 1.00 85.94 564 LEU A C 1
ATOM 4406 O O . LEU A 1 564 ? -38.529 -13.303 87.119 1.00 85.94 564 LEU A O 1
ATOM 4410 N N . ARG A 1 565 ? -37.336 -12.749 85.294 1.00 87.69 565 ARG A N 1
ATOM 4411 C CA . ARG A 1 565 ? -36.823 -14.104 85.057 1.00 87.69 565 ARG A CA 1
ATOM 4412 C C . ARG A 1 565 ? -35.986 -14.572 86.244 1.00 87.69 565 ARG A C 1
ATOM 4414 O O . ARG A 1 565 ? -36.228 -15.661 86.755 1.00 87.69 565 ARG A O 1
ATOM 4421 N N . ARG A 1 566 ? -35.065 -13.736 86.729 1.00 85.00 566 ARG A N 1
ATOM 4422 C CA . ARG A 1 566 ? -34.214 -14.060 87.883 1.00 85.00 566 ARG A CA 1
ATOM 4423 C C . ARG A 1 566 ? -35.015 -14.212 89.176 1.00 85.00 566 ARG A C 1
ATOM 4425 O O . ARG A 1 566 ? -34.726 -15.115 89.956 1.00 85.00 566 ARG A O 1
ATOM 4432 N N . GLU A 1 567 ? -36.040 -13.390 89.397 1.00 84.31 567 GLU A N 1
ATOM 4433 C CA . GLU A 1 567 ? -36.945 -13.543 90.545 1.00 84.31 567 GLU A CA 1
ATOM 4434 C C . GLU A 1 567 ? -37.725 -14.862 90.501 1.00 84.31 567 GLU A C 1
ATOM 4436 O O . GLU A 1 567 ? -37.843 -15.547 91.519 1.00 84.31 567 GLU A O 1
ATOM 4441 N N . LEU A 1 568 ? -38.249 -15.239 89.331 1.00 83.75 568 LEU A N 1
ATOM 4442 C CA . LEU A 1 568 ? -38.968 -16.500 89.149 1.00 83.75 568 LEU A CA 1
ATOM 4443 C C . LEU A 1 568 ? -38.043 -17.708 89.313 1.00 83.75 568 LEU A C 1
ATOM 4445 O O . LEU A 1 568 ? -38.419 -18.666 89.982 1.00 83.75 568 LEU A O 1
ATOM 4449 N N . GLU A 1 569 ? -36.829 -17.656 88.766 1.00 83.25 569 GLU A N 1
ATOM 4450 C CA . GLU A 1 569 ? -35.824 -18.708 88.945 1.00 83.25 569 GLU A CA 1
ATOM 4451 C C . GLU A 1 569 ? -35.414 -18.857 90.419 1.00 83.25 569 GLU A C 1
ATOM 4453 O O . GLU A 1 569 ? -35.284 -19.980 90.910 1.00 83.25 569 GLU A O 1
ATOM 4458 N N . ALA A 1 570 ? -35.270 -17.751 91.156 1.00 81.44 570 ALA A N 1
ATOM 4459 C CA . ALA A 1 570 ? -34.994 -17.785 92.591 1.00 81.44 570 ALA A CA 1
ATOM 4460 C C . ALA A 1 570 ? -36.153 -18.411 93.386 1.00 81.44 570 ALA A C 1
ATOM 4462 O O . ALA A 1 570 ? -35.921 -19.311 94.194 1.00 81.44 570 ALA A O 1
ATOM 4463 N N . LYS A 1 571 ? -37.400 -18.005 93.105 1.00 82.56 571 LYS A N 1
ATOM 4464 C CA . LYS A 1 571 ? -38.603 -18.592 93.725 1.00 82.56 571 LYS A CA 1
ATOM 4465 C C . LYS A 1 571 ? -38.751 -20.076 93.398 1.00 82.56 571 LYS A C 1
ATOM 4467 O O . LYS A 1 571 ? -39.121 -20.855 94.270 1.00 82.56 571 LYS A O 1
ATOM 4472 N N . LEU A 1 572 ? -38.441 -20.482 92.166 1.00 79.69 572 LEU A N 1
ATOM 4473 C CA . LEU A 1 572 ? -38.471 -21.885 91.757 1.00 79.69 572 LEU A CA 1
ATOM 4474 C C . LEU A 1 572 ? -37.423 -22.702 92.520 1.00 79.69 572 LEU A C 1
ATOM 4476 O O . LEU A 1 572 ? -37.750 -23.771 93.026 1.00 79.69 572 LEU A O 1
ATOM 4480 N N . ARG A 1 573 ? -36.189 -22.192 92.655 1.00 80.12 573 ARG A N 1
ATOM 4481 C CA . ARG A 1 573 ? -35.145 -22.847 93.463 1.00 80.12 573 ARG A CA 1
ATOM 4482 C C . ARG A 1 573 ? -35.566 -22.994 94.924 1.00 80.12 573 ARG A C 1
ATOM 4484 O O . ARG A 1 573 ? -35.318 -24.036 95.524 1.00 80.12 573 ARG A O 1
ATOM 4491 N N . GLU A 1 574 ? -36.215 -21.981 95.494 1.00 77.50 574 GLU A N 1
ATOM 4492 C CA . GLU A 1 574 ? -36.738 -22.039 96.862 1.00 77.50 574 GLU A CA 1
ATOM 4493 C C . GLU A 1 574 ? -37.873 -23.067 97.002 1.00 77.50 574 GLU A C 1
ATOM 4495 O O . GLU A 1 574 ? -37.843 -23.895 97.913 1.00 77.50 574 GLU A O 1
ATOM 4500 N N . ALA A 1 575 ? -38.822 -23.089 96.063 1.00 75.88 575 ALA A N 1
ATOM 4501 C CA . ALA A 1 575 ? -39.909 -24.066 96.039 1.00 75.88 575 ALA A CA 1
ATOM 4502 C C . ALA A 1 575 ? -39.389 -25.506 95.892 1.00 75.88 575 ALA A C 1
ATOM 4504 O O . ALA A 1 575 ? -39.792 -26.379 96.659 1.00 75.88 575 ALA A O 1
ATOM 4505 N N . GLN A 1 576 ? -38.438 -25.740 94.980 1.00 76.06 576 GLN A N 1
ATOM 4506 C CA . GLN A 1 576 ? -37.768 -27.035 94.824 1.00 76.06 576 GLN A CA 1
ATOM 4507 C C . GLN A 1 576 ? -37.076 -27.454 96.125 1.00 76.06 576 GLN A C 1
ATOM 4509 O O . GLN A 1 576 ? -37.208 -28.596 96.556 1.00 76.06 576 GLN A O 1
ATOM 4514 N N . LYS A 1 577 ? -36.385 -26.528 96.804 1.00 73.00 577 LYS A N 1
ATOM 4515 C CA . LYS A 1 577 ? -35.740 -26.804 98.095 1.00 73.00 577 LYS A CA 1
ATOM 4516 C C . LYS A 1 577 ? -36.749 -27.260 99.158 1.00 73.00 577 LYS A C 1
ATOM 4518 O O . LYS A 1 577 ? -36.469 -28.213 99.884 1.00 73.00 577 LYS A O 1
ATOM 4523 N N . ILE A 1 578 ? -37.913 -26.613 99.237 1.00 74.31 578 ILE A N 1
ATOM 4524 C CA . ILE A 1 578 ? -38.998 -26.982 100.162 1.00 74.31 578 ILE A CA 1
ATOM 4525 C C . ILE A 1 578 ? -39.593 -28.352 99.802 1.00 74.31 578 ILE A C 1
ATOM 4527 O O . ILE A 1 578 ? -39.824 -29.168 100.693 1.00 74.31 578 ILE A O 1
ATOM 4531 N N . GLU A 1 579 ? -39.800 -28.633 98.515 1.00 74.56 579 GLU A N 1
ATOM 4532 C CA . GLU A 1 579 ? -40.307 -29.922 98.030 1.00 74.56 579 GLU A CA 1
ATOM 4533 C C . GLU A 1 579 ? -39.362 -31.081 98.392 1.00 74.56 579 GLU A C 1
ATOM 4535 O O . GLU A 1 579 ? -39.799 -32.071 98.986 1.00 74.56 579 GLU A O 1
ATOM 4540 N N . TYR A 1 580 ? -38.057 -30.929 98.129 1.00 73.19 580 TYR A N 1
ATOM 4541 C CA . TYR A 1 580 ? -37.040 -31.916 98.509 1.00 73.19 580 TYR A CA 1
ATOM 4542 C C . TYR A 1 580 ? -37.004 -32.155 100.029 1.00 73.19 580 TYR A C 1
ATOM 4544 O O . TYR A 1 580 ? -36.907 -33.303 100.469 1.00 73.19 580 TYR A O 1
ATOM 4552 N N . LEU A 1 581 ? -37.137 -31.099 100.844 1.00 69.12 581 LEU A N 1
ATOM 4553 C CA . LEU A 1 581 ? -37.248 -31.206 102.308 1.00 69.12 581 LEU A CA 1
ATOM 4554 C C . LEU A 1 581 ? -38.510 -31.972 102.747 1.00 69.12 581 LEU A C 1
ATOM 4556 O O . LEU A 1 581 ? -38.444 -32.795 103.666 1.00 69.12 581 LEU A O 1
ATOM 4560 N N . GLY A 1 582 ? -39.648 -31.732 102.093 1.00 70.75 582 GLY A N 1
ATOM 4561 C CA . GLY A 1 582 ? -40.916 -32.406 102.379 1.00 70.75 582 GLY A CA 1
ATOM 4562 C C . GLY A 1 582 ? -40.883 -33.905 102.070 1.00 70.75 582 GLY A C 1
ATOM 4563 O O . GLY A 1 582 ? -41.247 -34.717 102.925 1.00 70.75 582 GLY A O 1
ATOM 4564 N N . ALA A 1 583 ? -40.389 -34.283 100.887 1.00 65.56 583 ALA A N 1
ATOM 4565 C CA . ALA A 1 583 ? -40.277 -35.683 100.469 1.00 65.56 583 ALA A CA 1
ATOM 4566 C C . ALA A 1 583 ? -39.348 -36.493 101.391 1.00 65.56 583 ALA A C 1
ATOM 4568 O O . ALA A 1 583 ? -39.679 -37.612 101.792 1.00 65.56 583 ALA A O 1
ATOM 4569 N N . LEU A 1 584 ? -38.214 -35.906 101.791 1.00 70.56 584 LEU A N 1
ATOM 4570 C CA . LEU A 1 584 ? -37.265 -36.548 102.700 1.00 70.56 584 LEU A CA 1
ATOM 4571 C C . LEU A 1 584 ? -37.867 -36.754 104.102 1.00 70.56 584 LEU A C 1
ATOM 4573 O O . LEU A 1 584 ? -37.705 -37.819 104.698 1.00 70.56 584 LEU A O 1
ATOM 4577 N N . SER A 1 585 ? -38.603 -35.762 104.613 1.00 70.62 585 SER A N 1
ATOM 4578 C CA . SER A 1 585 ? -39.213 -35.811 105.950 1.00 70.62 585 SER A CA 1
ATOM 4579 C C . SER A 1 585 ? -40.243 -36.939 106.087 1.00 70.62 585 SER A C 1
ATOM 4581 O O . SER A 1 585 ? -40.303 -37.593 107.128 1.00 70.62 585 SER A O 1
ATOM 4583 N N . ALA A 1 586 ? -41.014 -37.218 105.030 1.00 72.75 586 ALA A N 1
ATOM 4584 C CA . ALA A 1 586 ? -41.979 -38.318 105.013 1.00 72.75 586 ALA A CA 1
ATOM 4585 C C . ALA A 1 586 ? -41.297 -39.701 105.045 1.00 72.75 586 ALA A C 1
ATOM 4587 O O . ALA A 1 586 ? -41.716 -40.576 105.807 1.00 72.75 586 ALA A O 1
ATOM 4588 N N . GLY A 1 587 ? -40.218 -39.887 104.271 1.00 75.56 587 GLY A N 1
ATOM 4589 C CA . GLY A 1 587 ? -39.436 -41.131 104.264 1.00 75.56 587 GLY A CA 1
ATOM 4590 C C . GLY A 1 587 ? -38.749 -41.399 105.605 1.00 75.56 587 GLY A C 1
ATOM 4591 O O . GLY A 1 587 ? -38.837 -42.503 106.143 1.00 75.56 587 GLY A O 1
ATOM 4592 N N . ILE A 1 588 ? -38.162 -40.357 106.199 1.00 82.56 588 ILE A N 1
ATOM 4593 C CA . ILE A 1 588 ? -37.552 -40.414 107.531 1.00 82.56 588 ILE A CA 1
ATOM 4594 C C . ILE A 1 588 ? -38.582 -40.792 108.599 1.00 82.56 588 ILE A C 1
ATOM 4596 O O . ILE A 1 588 ? -38.308 -41.655 109.431 1.00 82.56 588 ILE A O 1
ATOM 4600 N N . ALA A 1 589 ? -39.761 -40.159 108.598 1.00 79.06 589 ALA A N 1
ATOM 4601 C CA . ALA A 1 589 ? -40.798 -40.440 109.588 1.00 79.06 589 ALA A CA 1
ATOM 4602 C C . ALA A 1 589 ? -41.264 -41.902 109.517 1.00 79.06 589 ALA A C 1
ATOM 4604 O O . ALA A 1 589 ? -41.449 -42.547 110.548 1.00 79.06 589 ALA A O 1
ATOM 4605 N N . HIS A 1 590 ? -41.401 -42.443 108.305 1.00 82.69 590 HIS A N 1
ATOM 4606 C CA . HIS A 1 590 ? -41.751 -43.843 108.094 1.00 82.69 590 HIS A CA 1
ATOM 4607 C C . HIS A 1 590 ? -40.666 -44.800 108.617 1.00 82.69 590 HIS A C 1
ATOM 4609 O O . HIS A 1 590 ? -40.973 -45.723 109.371 1.00 82.69 590 HIS A O 1
ATOM 4615 N N . GLU A 1 591 ? -39.392 -44.571 108.284 1.00 82.94 591 GLU A N 1
ATOM 4616 C CA . GLU A 1 591 ? -38.283 -45.387 108.801 1.00 82.94 591 GLU A CA 1
ATOM 4617 C C . GLU A 1 591 ? -38.164 -45.308 110.326 1.00 82.94 591 GLU A C 1
ATOM 4619 O O . GLU A 1 591 ? -37.962 -46.328 110.989 1.00 82.94 591 GLU A O 1
ATOM 4624 N N . PHE A 1 592 ? -38.351 -44.118 110.896 1.00 86.19 592 PHE A N 1
ATOM 4625 C CA . PHE A 1 592 ? -38.324 -43.920 112.339 1.00 86.19 592 PHE A CA 1
ATOM 4626 C C . PHE A 1 592 ? -39.469 -44.672 113.032 1.00 86.19 592 PHE A C 1
ATOM 4628 O O . PHE A 1 592 ? -39.232 -45.382 114.009 1.00 86.19 592 PHE A O 1
ATOM 4635 N N . ASN A 1 593 ? -40.691 -44.592 112.495 1.00 84.25 593 ASN A N 1
ATOM 4636 C CA . ASN A 1 593 ? -41.848 -45.329 113.012 1.00 84.25 593 ASN A CA 1
ATOM 4637 C C . ASN A 1 593 ? -41.649 -46.847 112.933 1.00 84.25 593 ASN A C 1
ATOM 4639 O O . ASN A 1 593 ? -41.987 -47.548 113.884 1.00 84.25 593 ASN A O 1
ATOM 4643 N N . ASN A 1 594 ? -41.051 -47.355 111.852 1.00 88.62 594 ASN A N 1
ATOM 4644 C CA . ASN A 1 594 ? -40.734 -48.780 111.726 1.00 88.62 594 ASN A CA 1
ATOM 4645 C C . ASN A 1 594 ? -39.757 -49.239 112.811 1.00 88.62 594 ASN A C 1
ATOM 4647 O O . ASN A 1 594 ? -39.955 -50.287 113.423 1.00 88.62 594 ASN A O 1
ATOM 4651 N N . ILE A 1 595 ? -38.722 -48.442 113.088 1.00 91.50 595 ILE A N 1
ATOM 4652 C CA . ILE A 1 595 ? -37.773 -48.737 114.165 1.00 91.50 595 ILE A CA 1
ATOM 4653 C C . ILE A 1 595 ? -38.479 -48.709 115.530 1.00 91.50 595 ILE A C 1
ATOM 4655 O O . ILE A 1 595 ? -38.250 -49.598 116.349 1.00 91.50 595 ILE A O 1
ATOM 4659 N N . MET A 1 596 ? -39.371 -47.742 115.764 1.00 85.62 596 MET A N 1
ATOM 4660 C CA . MET A 1 596 ? -40.148 -47.651 117.007 1.00 85.62 596 MET A CA 1
ATOM 4661 C C . MET A 1 596 ? -41.104 -48.831 117.185 1.00 85.62 596 MET A C 1
ATOM 4663 O O . MET A 1 596 ? -41.203 -49.360 118.288 1.00 85.62 596 MET A O 1
ATOM 4667 N N . ALA A 1 597 ? -41.759 -49.291 116.117 1.00 86.94 597 ALA A N 1
ATOM 4668 C CA . ALA A 1 597 ? -42.616 -50.472 116.159 1.00 86.94 597 ALA A CA 1
ATOM 4669 C C . ALA A 1 597 ? -41.826 -51.730 116.552 1.00 86.94 597 ALA A C 1
ATOM 4671 O O . ALA A 1 597 ? -42.291 -52.509 117.379 1.00 86.94 597 ALA A O 1
ATOM 4672 N N . VAL A 1 598 ? -40.605 -51.892 116.026 1.00 88.75 598 VAL A N 1
ATOM 4673 C CA . VAL A 1 598 ? -39.697 -52.986 116.413 1.00 88.75 598 VAL A CA 1
ATOM 4674 C C . VAL A 1 598 ? -39.305 -52.880 117.890 1.00 88.75 598 VAL A C 1
ATOM 4676 O O . VAL A 1 598 ? -39.378 -53.874 118.607 1.00 88.75 598 VAL A O 1
ATOM 4679 N N . ILE A 1 599 ? -38.926 -51.686 118.361 1.00 90.19 599 ILE A N 1
ATOM 4680 C CA . ILE A 1 599 ? -38.577 -51.451 119.772 1.00 90.19 599 ILE A CA 1
ATOM 4681 C C . ILE A 1 599 ? -39.753 -51.799 120.690 1.00 90.19 599 ILE A C 1
ATOM 4683 O O . ILE A 1 599 ? -39.567 -52.531 121.658 1.00 90.19 599 ILE A O 1
ATOM 4687 N N . MET A 1 600 ? -40.953 -51.296 120.386 1.00 83.69 600 MET A N 1
ATOM 4688 C CA . MET A 1 600 ? -42.146 -51.535 121.201 1.00 83.69 600 MET A CA 1
ATOM 4689 C C . MET A 1 600 ? -42.560 -53.008 121.179 1.00 83.69 600 MET A C 1
ATOM 4691 O O . MET A 1 600 ? -42.760 -53.587 122.240 1.00 83.69 600 MET A O 1
ATOM 4695 N N . GLY A 1 601 ? -42.606 -53.642 120.003 1.00 88.12 601 GLY A N 1
ATOM 4696 C CA . GLY A 1 601 ? -43.020 -55.040 119.878 1.00 88.12 601 GLY A CA 1
ATOM 4697 C C . GLY A 1 601 ? -42.100 -56.004 120.629 1.00 88.12 601 GLY A C 1
ATOM 4698 O O . GLY A 1 601 ? -42.575 -56.859 121.373 1.00 88.12 601 GLY A O 1
ATOM 4699 N N . TYR A 1 602 ? -40.777 -55.844 120.511 1.00 89.31 602 TYR A N 1
ATOM 4700 C CA . TYR A 1 602 ? -39.847 -56.673 121.283 1.00 89.31 602 TYR A CA 1
ATOM 4701 C C . TYR A 1 602 ? -39.858 -56.347 122.780 1.00 89.31 602 TYR A C 1
ATOM 4703 O O . TYR A 1 602 ? -39.624 -57.247 123.583 1.00 89.31 602 TYR A O 1
ATOM 4711 N N . ALA A 1 603 ? -40.155 -55.103 123.176 1.00 84.81 603 ALA A N 1
ATOM 4712 C CA . ALA A 1 603 ? -40.324 -54.753 124.586 1.00 84.81 603 ALA A CA 1
ATOM 4713 C C . ALA A 1 603 ? -41.561 -55.430 125.199 1.00 84.81 603 ALA A C 1
ATOM 4715 O O . ALA A 1 603 ? -41.490 -55.926 126.320 1.00 84.81 603 ALA A O 1
ATOM 4716 N N . GLU A 1 604 ? -42.672 -55.498 124.461 1.00 84.44 604 GLU A N 1
ATOM 4717 C CA . GLU A 1 604 ? -43.883 -56.216 124.878 1.00 84.44 604 GLU A CA 1
ATOM 4718 C C . GLU A 1 604 ? -43.639 -57.727 125.003 1.00 84.44 604 GLU A C 1
ATOM 4720 O O . GLU A 1 604 ? -44.046 -58.330 125.995 1.00 84.44 604 GLU A O 1
ATOM 4725 N N . LEU A 1 605 ? -42.916 -58.332 124.051 1.00 87.00 605 LEU A N 1
ATOM 4726 C CA . LEU A 1 605 ? -42.536 -59.750 124.112 1.00 87.00 605 LEU A CA 1
ATOM 4727 C C . LEU A 1 605 ? -41.611 -60.052 125.304 1.00 87.00 605 LEU A C 1
ATOM 4729 O O . LEU A 1 605 ? -41.852 -61.003 126.047 1.00 87.00 605 LEU A O 1
ATOM 4733 N N . ALA A 1 606 ? -40.624 -59.186 125.553 1.00 85.19 606 ALA A N 1
ATOM 4734 C CA . ALA A 1 606 ? -39.722 -59.288 126.701 1.00 85.19 606 ALA A CA 1
ATOM 4735 C C . ALA A 1 606 ? -40.456 -59.238 128.051 1.00 85.19 606 ALA A C 1
ATOM 4737 O O . ALA A 1 606 ? -40.036 -59.884 129.010 1.00 85.19 606 ALA A O 1
ATOM 4738 N N . LEU A 1 607 ? -41.570 -58.504 128.140 1.00 79.06 607 LEU A N 1
ATOM 4739 C CA . LEU A 1 607 ? -42.412 -58.480 129.339 1.00 79.06 607 LEU A CA 1
ATOM 4740 C C . LEU A 1 607 ? -43.207 -59.783 129.542 1.00 79.06 607 LEU A C 1
ATOM 4742 O O . LEU A 1 607 ? -43.555 -60.097 130.680 1.00 79.06 607 LEU A O 1
ATOM 4746 N N . GLY A 1 608 ? -43.497 -60.537 128.477 1.00 78.19 608 GLY A N 1
ATOM 4747 C CA . GLY A 1 608 ? -44.224 -61.811 128.537 1.00 78.19 608 GLY A CA 1
ATOM 4748 C C . GLY A 1 608 ? -43.340 -63.024 128.850 1.00 78.19 608 GLY A C 1
ATOM 4749 O O . GLY A 1 608 ? -43.742 -63.892 129.624 1.00 78.19 608 GLY A O 1
ATOM 4750 N N . ASP A 1 609 ? -42.117 -63.055 128.315 1.00 76.62 609 ASP A N 1
ATOM 4751 C CA . ASP A 1 609 ? -41.230 -64.230 128.328 1.00 76.62 609 ASP A CA 1
ATOM 4752 C C . ASP A 1 609 ? -40.186 -64.220 129.467 1.00 76.62 609 ASP A C 1
ATOM 4754 O O . ASP A 1 609 ? -39.138 -64.858 129.381 1.00 76.62 609 ASP A O 1
ATOM 4758 N N . ILE A 1 610 ? -40.466 -63.529 130.580 1.00 73.25 610 ILE A N 1
ATOM 4759 C CA . ILE A 1 610 ? -39.528 -63.319 131.708 1.00 73.25 610 ILE A CA 1
ATOM 4760 C C . ILE A 1 610 ? -38.990 -64.642 132.304 1.00 73.25 610 ILE A C 1
ATOM 4762 O O . ILE A 1 610 ? -37.911 -64.670 132.898 1.00 73.25 610 ILE A O 1
ATOM 4766 N N . ALA A 1 611 ? -39.723 -65.748 132.143 1.00 69.69 611 ALA A N 1
ATOM 4767 C CA . ALA A 1 611 ? -39.331 -67.069 132.631 1.00 69.69 611 ALA A CA 1
ATOM 4768 C C . ALA A 1 611 ? -38.290 -67.798 131.748 1.00 69.69 611 ALA A C 1
ATOM 4770 O O . ALA A 1 611 ? -37.701 -68.769 132.224 1.00 69.69 611 ALA A O 1
ATOM 4771 N N . ASP A 1 612 ? -38.036 -67.343 130.511 1.00 82.88 612 ASP A N 1
ATOM 4772 C CA . ASP A 1 612 ? -36.996 -67.867 129.608 1.00 82.88 612 ASP A CA 1
ATOM 4773 C C . ASP A 1 612 ? -35.876 -66.819 129.404 1.00 82.88 612 ASP A C 1
ATOM 4775 O O . ASP A 1 612 ? -35.993 -65.912 128.572 1.00 82.88 612 ASP A O 1
ATOM 4779 N N . PRO A 1 613 ? -34.745 -66.940 130.129 1.00 79.75 613 PRO A N 1
ATOM 4780 C CA . PRO A 1 613 ? -33.643 -65.979 130.057 1.00 79.75 613 PRO A CA 1
ATOM 4781 C C . PRO A 1 613 ? -33.012 -65.862 128.664 1.00 79.75 613 PRO A C 1
ATOM 4783 O O . PRO A 1 613 ? -32.428 -64.830 128.327 1.00 79.75 613 PRO A O 1
ATOM 4786 N N . THR A 1 614 ? -33.087 -66.924 127.860 1.00 82.69 614 THR A N 1
ATOM 4787 C CA . THR A 1 614 ? -32.520 -66.968 126.509 1.00 82.69 614 THR A CA 1
ATOM 4788 C C . THR A 1 614 ? -33.372 -66.170 125.527 1.00 82.69 614 THR A C 1
ATOM 4790 O O . THR A 1 614 ? -32.827 -65.351 124.781 1.00 82.69 614 THR A O 1
ATOM 4793 N N . ALA A 1 615 ? -34.696 -66.347 125.569 1.00 80.00 615 ALA A N 1
ATOM 4794 C CA . ALA A 1 615 ? -35.636 -65.566 124.767 1.00 80.00 615 ALA A CA 1
ATOM 4795 C C . ALA A 1 615 ? -35.592 -64.075 125.144 1.00 80.00 615 ALA A C 1
ATOM 4797 O O . ALA A 1 615 ? -35.420 -63.223 124.267 1.00 80.00 615 ALA A O 1
ATOM 4798 N N . LEU A 1 616 ? -35.609 -63.770 126.446 1.00 86.12 616 LEU A N 1
ATOM 4799 C CA . LEU A 1 616 ? -35.543 -62.403 126.967 1.00 86.12 616 LEU A CA 1
ATOM 4800 C C . LEU A 1 616 ? -34.278 -61.661 126.509 1.00 86.12 616 LEU A C 1
ATOM 4802 O O . LEU A 1 616 ? -34.349 -60.530 126.027 1.00 86.12 616 LEU A O 1
ATOM 4806 N N . ASN A 1 617 ? -33.108 -62.301 126.608 1.00 83.44 617 ASN A N 1
ATOM 4807 C CA . ASN A 1 617 ? -31.851 -61.697 126.157 1.00 83.44 617 ASN A CA 1
ATOM 4808 C C . ASN A 1 617 ? -31.834 -61.445 124.644 1.00 83.44 617 ASN A C 1
ATOM 4810 O O . ASN A 1 617 ? -31.301 -60.427 124.199 1.00 83.44 617 ASN A O 1
ATOM 4814 N N . SER A 1 618 ? -32.416 -62.342 123.844 1.00 86.38 618 SER A N 1
ATOM 4815 C CA . SER A 1 618 ? -32.530 -62.134 122.398 1.00 86.38 618 SER A CA 1
ATOM 4816 C C . SER A 1 618 ? -33.411 -60.923 122.075 1.00 86.38 618 SER A C 1
ATOM 4818 O O . SER A 1 618 ? -33.037 -60.093 121.249 1.00 86.38 618 SER A O 1
ATOM 4820 N N . GLN A 1 619 ? -34.553 -60.790 122.751 1.00 88.81 619 GLN A N 1
ATOM 4821 C CA . GLN A 1 619 ? -35.499 -59.691 122.544 1.00 88.81 619 GLN A CA 1
ATOM 4822 C C . GLN A 1 619 ? -34.903 -58.340 122.986 1.00 88.81 619 GLN A C 1
ATOM 4824 O O . GLN A 1 619 ? -34.988 -57.356 122.251 1.00 88.81 619 GLN A O 1
ATOM 4829 N N . LEU A 1 620 ? -34.209 -58.290 124.131 1.00 86.06 620 LEU A N 1
ATOM 4830 C CA . LEU A 1 620 ? -33.499 -57.088 124.592 1.00 86.06 620 LEU A CA 1
ATOM 4831 C C . LEU A 1 620 ? -32.389 -56.651 123.621 1.00 86.06 620 LEU A C 1
ATOM 4833 O O . LEU A 1 620 ? -32.222 -55.454 123.373 1.00 86.06 620 LEU A O 1
ATOM 4837 N N . ASN A 1 621 ? -31.657 -57.600 123.030 1.00 87.50 621 ASN A N 1
ATOM 4838 C CA . ASN A 1 621 ? -30.647 -57.288 122.016 1.00 87.50 621 ASN A CA 1
ATOM 4839 C C . ASN A 1 621 ? -31.267 -56.676 120.752 1.00 87.50 621 ASN A C 1
ATOM 4841 O O . ASN A 1 621 ? -30.714 -55.716 120.210 1.00 87.50 621 ASN A O 1
ATOM 4845 N N . GLU A 1 622 ? -32.430 -57.158 120.309 1.00 90.06 622 GLU A N 1
ATOM 4846 C CA . GLU A 1 622 ? -33.137 -56.569 119.166 1.00 90.06 622 GLU A CA 1
ATOM 4847 C C . GLU A 1 622 ? -33.612 -55.136 119.439 1.00 90.06 622 GLU A C 1
ATOM 4849 O O . GLU A 1 622 ? -33.475 -54.265 118.573 1.00 90.06 622 GLU A O 1
ATOM 4854 N N . ILE A 1 623 ? -34.063 -54.843 120.663 1.00 91.00 623 ILE A N 1
ATOM 4855 C CA . ILE A 1 623 ? -34.393 -53.474 121.089 1.00 91.00 623 ILE A CA 1
ATOM 4856 C C . ILE A 1 623 ? -33.157 -52.570 121.019 1.00 91.00 623 ILE A C 1
ATOM 4858 O O . ILE A 1 623 ? -33.218 -51.478 120.448 1.00 91.00 623 ILE A O 1
ATOM 4862 N N . ILE A 1 624 ? -32.021 -53.018 121.562 1.00 86.38 624 ILE A N 1
ATOM 4863 C CA . ILE A 1 624 ? -30.766 -52.251 121.550 1.00 86.38 624 ILE A CA 1
ATOM 4864 C C . ILE A 1 624 ? -30.302 -52.002 120.106 1.00 86.38 624 ILE A C 1
ATOM 4866 O O . ILE A 1 624 ? -29.939 -50.874 119.755 1.00 86.38 624 ILE A O 1
ATOM 4870 N N . ASN A 1 625 ? -30.378 -53.013 119.236 1.00 88.44 625 ASN A N 1
ATOM 4871 C CA . ASN A 1 625 ? -30.049 -52.890 117.815 1.00 88.44 625 ASN A CA 1
ATOM 4872 C C . ASN A 1 625 ? -30.971 -51.899 117.091 1.00 88.44 625 ASN A C 1
ATOM 4874 O O . ASN A 1 625 ? -30.510 -51.076 116.295 1.00 88.44 625 ASN A O 1
ATOM 4878 N N . ALA A 1 626 ? -32.273 -51.937 117.367 1.00 89.75 626 ALA A N 1
ATOM 4879 C CA . ALA A 1 626 ? -33.233 -50.984 116.825 1.00 89.75 626 ALA A CA 1
ATOM 4880 C C . ALA A 1 626 ? -32.960 -49.548 117.324 1.00 89.75 626 ALA A C 1
ATOM 4882 O O . ALA A 1 626 ? -32.882 -48.627 116.511 1.00 89.75 626 ALA A O 1
ATOM 4883 N N . ALA A 1 627 ? -32.673 -49.348 118.612 1.00 86.50 627 ALA A N 1
ATOM 4884 C CA . ALA A 1 627 ? -32.312 -48.036 119.158 1.00 86.50 627 ALA A CA 1
ATOM 4885 C C . ALA A 1 627 ? -31.007 -47.477 118.553 1.00 86.50 627 ALA A C 1
ATOM 4887 O O . ALA A 1 627 ? -30.913 -46.285 118.243 1.00 86.50 627 ALA A O 1
ATOM 4888 N N . MET A 1 628 ? -30.004 -48.329 118.312 1.00 85.69 628 MET A N 1
ATOM 4889 C CA . MET A 1 628 ? -28.779 -47.928 117.609 1.00 85.69 628 MET A CA 1
ATOM 4890 C C . MET A 1 628 ? -29.051 -47.510 116.159 1.00 85.69 628 MET A C 1
ATOM 4892 O O . MET A 1 628 ? -28.464 -46.528 115.696 1.00 85.69 628 MET A O 1
ATOM 4896 N N . ARG A 1 629 ? -29.965 -48.200 115.461 1.00 86.31 629 ARG A N 1
ATOM 4897 C CA . ARG A 1 629 ? -30.427 -47.798 114.121 1.00 86.31 629 ARG A CA 1
ATOM 4898 C C . ARG A 1 629 ? -31.109 -46.429 114.150 1.00 86.31 629 ARG A C 1
ATOM 4900 O O . ARG A 1 629 ? -30.727 -45.573 113.355 1.00 86.31 629 ARG A O 1
ATOM 4907 N N . ALA A 1 630 ? -32.009 -46.177 115.105 1.00 88.12 630 ALA A N 1
ATOM 4908 C CA . ALA A 1 630 ? -32.648 -44.864 115.268 1.00 88.12 630 ALA A CA 1
ATOM 4909 C C . ALA A 1 630 ? -31.614 -43.747 115.481 1.00 88.12 630 ALA A C 1
ATOM 4911 O O . ALA A 1 630 ? -31.662 -42.707 114.824 1.00 88.12 630 ALA A O 1
ATOM 4912 N N . ARG A 1 631 ? -30.622 -43.976 116.353 1.00 85.88 631 ARG A N 1
ATOM 4913 C CA . ARG A 1 631 ? -29.543 -43.009 116.608 1.00 85.88 631 ARG A CA 1
ATOM 4914 C C . ARG A 1 631 ? -28.736 -42.692 115.345 1.00 85.88 631 ARG A C 1
ATOM 4916 O O . ARG A 1 631 ? -28.393 -41.533 115.113 1.00 85.88 631 ARG A O 1
ATOM 4923 N N . ASN A 1 632 ? -28.411 -43.705 114.542 1.00 85.25 632 ASN A N 1
ATOM 4924 C CA . ASN A 1 632 ? -27.660 -43.516 113.300 1.00 85.25 632 ASN A CA 1
ATOM 4925 C C . ASN A 1 632 ? -28.473 -42.740 112.256 1.00 85.25 632 ASN A C 1
ATOM 4927 O O . ASN A 1 632 ? -27.920 -41.836 111.629 1.00 85.25 632 ASN A O 1
ATOM 4931 N N . LEU A 1 633 ? -29.772 -43.030 112.136 1.00 85.50 633 LEU A N 1
ATOM 4932 C CA . LEU A 1 633 ? -30.686 -42.303 111.254 1.00 85.50 633 LEU A CA 1
ATOM 4933 C C . LEU A 1 633 ? -30.743 -40.810 111.623 1.00 85.50 633 LEU A C 1
ATOM 4935 O O . LEU A 1 633 ? -30.504 -39.953 110.777 1.00 85.50 633 LEU A O 1
ATOM 4939 N N . VAL A 1 634 ? -30.928 -40.477 112.907 1.00 83.56 634 VAL A N 1
ATOM 4940 C CA . VAL A 1 634 ? -30.920 -39.077 113.386 1.00 83.56 634 VAL A CA 1
ATOM 4941 C C . VAL A 1 634 ? -29.596 -38.371 113.073 1.00 83.56 634 VAL A C 1
ATOM 4943 O O . VAL A 1 634 ? -29.581 -37.210 112.661 1.00 83.56 634 VAL A O 1
ATOM 4946 N N . ARG A 1 635 ? -28.464 -39.070 113.220 1.00 79.94 635 ARG A N 1
ATOM 4947 C CA . ARG A 1 635 ? -27.146 -38.510 112.894 1.00 79.94 635 ARG A CA 1
ATOM 4948 C C . ARG A 1 635 ? -27.002 -38.195 111.401 1.00 79.94 635 ARG A C 1
ATOM 4950 O O . ARG A 1 635 ? -26.422 -37.162 111.074 1.00 79.94 635 ARG A O 1
ATOM 4957 N N . GLN A 1 636 ? -27.521 -39.044 110.512 1.00 80.19 636 GLN A N 1
ATOM 4958 C CA . GLN A 1 636 ? -27.501 -38.800 109.063 1.00 80.19 636 GLN A CA 1
ATOM 4959 C C . GLN A 1 636 ? -28.314 -37.556 108.686 1.00 80.19 636 GLN A C 1
ATOM 4961 O O . GLN A 1 636 ? -27.827 -36.725 107.921 1.00 80.19 636 GLN A O 1
ATOM 4966 N N . ILE A 1 637 ? -29.487 -37.367 109.295 1.00 81.62 637 ILE A N 1
ATOM 4967 C CA . ILE A 1 637 ? -30.345 -36.192 109.063 1.00 81.62 637 ILE A CA 1
ATOM 4968 C C . ILE A 1 637 ? -29.627 -34.895 109.457 1.00 81.62 637 ILE A C 1
ATOM 4970 O O . ILE A 1 637 ? -29.634 -33.923 108.704 1.00 81.62 637 ILE A O 1
ATOM 4974 N N . LEU A 1 638 ? -28.964 -34.876 110.618 1.00 74.12 638 LEU A N 1
ATOM 4975 C CA . LEU A 1 638 ? -28.247 -33.692 111.106 1.00 74.12 638 LEU A CA 1
ATOM 4976 C C . LEU A 1 638 ? -27.026 -33.332 110.245 1.00 74.12 638 LEU A C 1
ATOM 4978 O O . LEU A 1 638 ? -26.744 -32.149 110.055 1.00 74.12 638 LEU A O 1
ATOM 4982 N N . ILE A 1 639 ? -26.303 -34.327 109.718 1.00 76.06 639 ILE A N 1
ATOM 4983 C CA . ILE A 1 639 ? -25.188 -34.095 108.782 1.00 76.06 639 ILE A CA 1
ATOM 4984 C C . ILE A 1 639 ? -25.716 -33.485 107.480 1.00 76.06 639 ILE A C 1
ATOM 4986 O O . ILE A 1 639 ? -25.167 -32.492 107.004 1.00 76.06 639 ILE A O 1
ATOM 4990 N N . PHE A 1 640 ? -26.806 -34.037 106.949 1.00 69.56 640 PHE A N 1
ATOM 4991 C CA . PHE A 1 640 ? -27.426 -33.556 105.718 1.00 69.56 640 PHE A CA 1
ATOM 4992 C C . PHE A 1 640 ? -27.968 -32.125 105.866 1.00 69.56 640 PHE A C 1
ATOM 4994 O O . PHE A 1 640 ? -27.687 -31.264 105.036 1.00 69.56 640 PHE A O 1
ATOM 5001 N N . SER A 1 641 ? -28.641 -31.817 106.981 1.00 68.38 641 SER A N 1
ATOM 5002 C CA . SER A 1 641 ? -29.124 -30.460 107.278 1.00 68.38 641 SER A CA 1
ATOM 5003 C C . SER A 1 641 ? -27.995 -29.425 107.347 1.00 68.38 641 SER A C 1
ATOM 5005 O O . SER A 1 641 ? -28.207 -28.281 106.955 1.00 68.38 641 SER A O 1
ATOM 5007 N N . ARG A 1 642 ? -26.801 -29.802 107.828 1.00 61.31 642 ARG A N 1
ATOM 5008 C CA . ARG A 1 642 ? -25.637 -28.899 107.883 1.00 61.31 642 ARG A CA 1
ATOM 5009 C C . ARG A 1 642 ? -24.983 -28.680 106.522 1.00 61.31 642 ARG A C 1
ATOM 5011 O O . ARG A 1 642 ? -24.514 -27.578 106.267 1.00 61.31 642 ARG A O 1
ATOM 5018 N N . GLN A 1 643 ? -24.963 -29.680 105.637 1.00 59.25 643 GLN A N 1
ATOM 5019 C CA . GLN A 1 643 ? -24.474 -29.488 104.262 1.00 59.25 643 GLN A CA 1
ATOM 5020 C C . GLN A 1 643 ? -25.322 -28.462 103.498 1.00 59.25 643 GLN A C 1
ATOM 5022 O O . GLN A 1 643 ? -24.772 -27.633 102.784 1.00 59.25 643 GLN A O 1
ATOM 5027 N N . ILE A 1 644 ? -26.636 -28.440 103.743 1.00 56.72 644 ILE A N 1
ATOM 5028 C CA . ILE A 1 644 ? -27.567 -27.465 103.150 1.00 56.72 644 ILE A CA 1
ATOM 5029 C C . ILE A 1 644 ? -27.334 -26.025 103.665 1.00 56.72 644 ILE A C 1
ATOM 5031 O O . ILE A 1 644 ? -27.731 -25.065 103.001 1.00 56.72 644 ILE A O 1
ATOM 5035 N N . GLU A 1 645 ? -26.704 -25.846 104.832 1.00 50.69 645 GLU A N 1
ATOM 5036 C CA . GLU A 1 645 ? -26.329 -24.526 105.370 1.00 50.69 645 GLU A CA 1
ATOM 5037 C C . GLU A 1 645 ? -24.955 -24.036 104.898 1.00 50.69 645 GLU A C 1
ATOM 5039 O O . GLU A 1 645 ? -24.755 -22.828 104.817 1.00 50.69 645 GLU A O 1
ATOM 5044 N N . ILE A 1 646 ? -24.027 -24.944 104.577 1.00 44.62 646 ILE A N 1
ATOM 5045 C CA . ILE A 1 646 ? -22.646 -24.617 104.171 1.00 44.62 646 ILE A CA 1
ATOM 5046 C C . ILE A 1 646 ? -22.561 -24.188 102.690 1.00 44.62 646 ILE A C 1
ATOM 5048 O O . ILE A 1 646 ? -21.575 -23.586 102.284 1.00 44.62 646 ILE A O 1
ATOM 5052 N N . GLU A 1 647 ? -23.607 -24.423 101.891 1.00 40.38 647 GLU A N 1
ATOM 5053 C CA . GLU A 1 647 ? -23.747 -23.886 100.523 1.00 40.38 647 GLU A CA 1
ATOM 5054 C C . GLU A 1 647 ? -24.322 -22.447 100.459 1.00 40.38 647 GLU A C 1
ATOM 5056 O O . GLU A 1 647 ? -24.726 -21.989 99.388 1.00 40.38 647 GLU A O 1
ATOM 5061 N N . LYS A 1 648 ? -24.370 -21.720 101.586 1.00 35.72 648 LYS A N 1
ATOM 5062 C CA . LYS A 1 648 ? -24.540 -20.253 101.615 1.00 35.72 648 LYS A CA 1
ATOM 5063 C C . LYS A 1 648 ? -23.186 -19.561 101.557 1.00 35.72 648 LYS A C 1
ATOM 5065 O O . LYS A 1 648 ? -23.130 -18.496 100.901 1.00 35.72 648 LYS A O 1
#